Protein AF-0000000084647082 (afdb_homodimer)

pLDDT: mean 81.24, std 19.27, range [21.66, 98.0]

Secondary structure (DSSP, 8-state):
---HHHHHHHHHHHHHS-HHHHHHHHT--HHHHHHHHHHHHHHHTS-SEEEETTEEEE-HHHHHHHHHHHHHHHHHHHHHHHHHHHSSS--EEEEEEE-HHHIIIIIHHHHHHHHHH-TTEEEEEEE-SS----TT--SEEEEES---S-SSEEEEEEEE-EEEEE-HHHHHHH---SSGGGGGGSPBEEETTTTTT-EEEE-TTS-EEEE-PPSPSEEESSHHHHHHHHHTTS-EEEEEHHHHHHHHHHSTTS-EEE-TT-EEPPEEEEEEE-SSPPPHHHHHHHHHHHHHS-GGGTS--------------------------/---HHHHHHHHHHHHHS-HHHHHHHHT--HHHHHHHHHHHHHHHTS-SEEEETTEEEE-HHHHHHHHHHHHHHHHHHHHHHHHHHHSSS--EEEEEEE-HHHIIIIIHHHHHHHHHH-TTEEEEEEE-SS----TT--SEEEEES---S-SSEEEEEEEE-EEEEE-HHHHHHH---SSGGGGGGSPBEEETTTTTT-EEEE-TTS-EEEE-PPSPSEEESSHHHHHHHHHTTS-EEEEEHHHHHHHHHHSTTS-EEE-TT-EEPPEEEEEEE-SSPPPHHHHHHHHHHHHHS-GGGTS--------------------------

Solvent-accessible surface area (backbone atoms only — not comparable to full-atom values): 36092 Å² total; per-residue (Å²): 123,85,51,70,63,34,48,49,49,46,48,37,26,67,72,62,38,26,61,65,59,26,12,58,73,69,72,40,53,49,68,54,43,51,47,35,43,51,50,49,23,60,74,68,71,45,67,34,62,41,76,58,89,96,37,57,38,70,33,75,58,20,52,54,45,45,57,51,42,52,50,50,52,49,48,52,48,45,50,49,35,56,52,45,56,69,43,85,68,57,58,46,78,42,46,34,36,26,29,65,74,45,35,73,79,47,46,47,58,52,52,52,54,49,38,72,76,30,77,58,36,23,37,40,42,38,70,43,95,63,78,87,52,58,54,80,44,86,36,40,32,44,36,71,42,88,74,74,88,62,53,46,40,76,43,78,76,31,38,41,49,43,40,37,34,23,10,55,67,40,32,72,74,72,51,77,55,85,47,76,74,50,53,57,80,45,48,30,42,37,52,66,75,67,51,74,88,31,44,59,34,34,34,84,88,68,50,72,43,78,40,64,72,48,85,42,45,40,28,24,70,44,59,66,53,43,52,49,39,22,42,69,40,66,25,34,32,77,42,48,43,69,58,53,49,52,47,31,70,76,42,70,79,26,63,41,78,43,49,80,70,47,40,45,77,56,34,39,32,31,41,34,30,45,68,77,88,65,47,53,55,54,51,51,49,50,52,49,52,66,69,63,54,61,70,78,29,63,56,68,76,70,73,75,74,70,73,76,69,76,74,76,75,73,75,78,74,73,77,81,73,74,77,75,126,126,87,50,70,64,36,48,50,50,46,49,38,26,67,72,61,39,27,62,65,57,26,11,60,73,68,72,39,54,48,67,54,44,51,47,34,41,50,51,48,24,60,75,67,69,45,68,33,65,40,77,57,89,96,37,58,36,71,34,74,57,20,52,54,45,47,56,51,42,50,50,51,53,49,47,52,47,46,51,49,31,55,51,45,56,68,42,85,69,57,58,46,79,41,47,34,37,27,29,64,75,47,36,74,78,46,47,45,58,52,52,52,54,50,37,71,76,30,78,56,35,23,37,40,41,39,69,43,96,64,79,88,52,57,54,80,43,86,36,41,31,44,38,71,42,89,74,75,89,62,56,47,42,75,44,77,76,33,38,42,50,42,42,36,34,24,11,57,68,40,32,73,75,72,51,77,58,86,46,77,73,51,53,58,80,45,48,30,41,38,50,66,76,68,52,73,87,31,44,60,34,34,34,86,89,68,50,72,46,77,41,63,74,49,83,42,44,38,28,24,70,45,61,67,53,42,52,49,40,23,40,70,42,66,25,34,31,76,40,47,42,69,59,52,50,51,48,30,71,76,43,71,79,26,62,40,79,45,48,79,70,48,39,44,76,58,33,39,31,30,42,34,30,46,67,76,88,67,45,53,55,55,52,50,48,51,52,48,53,65,69,63,53,61,70,78,28,63,56,68,74,70,72,75,73,70,74,76,68,76,72,75,73,70,73,77,72,72,77,79,74,80,75,78,124

Structure (mmCIF, N/CA/C/O backbone):
data_AF-0000000084647082-model_v1
#
loop_
_entity.id
_entity.type
_entity.pdbx_description
1 polymer 'HTH lysR-type domain-containing protein'
#
loop_
_atom_site.group_PDB
_atom_site.id
_atom_site.type_symbol
_atom_site.label_atom_id
_atom_site.label_alt_id
_atom_site.label_comp_id
_atom_site.label_asym_id
_atom_site.label_entity_id
_atom_site.label_seq_id
_atom_site.pdbx_PDB_ins_code
_atom_site.Cartn_x
_atom_site.Cartn_y
_atom_site.Cartn_z
_atom_site.occupancy
_atom_site.B_iso_or_equiv
_atom_site.auth_seq_id
_atom_site.auth_comp_id
_atom_site.auth_asym_id
_atom_site.auth_atom_id
_atom_site.pdbx_PDB_model_num
ATOM 1 N N . MET A 1 1 ? 19.016 -38.281 11.812 1 39.5 1 MET A N 1
ATOM 2 C CA . MET A 1 1 ? 19.125 -36.906 11.344 1 39.5 1 MET A CA 1
ATOM 3 C C . MET A 1 1 ? 17.75 -36.344 11.047 1 39.5 1 MET A C 1
ATOM 5 O O . MET A 1 1 ? 16.891 -37 10.461 1 39.5 1 MET A O 1
ATOM 9 N N . PRO A 1 2 ? 17.406 -35.344 11.703 1 50.47 2 PRO A N 1
ATOM 10 C CA . PRO A 1 2 ? 16.078 -34.812 11.398 1 50.47 2 PRO A CA 1
ATOM 11 C C . PRO A 1 2 ? 15.867 -34.531 9.914 1 50.47 2 PRO A C 1
ATOM 13 O O . PRO A 1 2 ? 16.812 -34.125 9.227 1 50.47 2 PRO A O 1
ATOM 16 N N . ASP A 1 3 ? 14.82 -35.125 9.375 1 62.62 3 ASP A N 1
ATOM 17 C CA . ASP A 1 3 ? 14.406 -34.906 7.996 1 62.62 3 ASP A CA 1
ATOM 18 C C . ASP A 1 3 ? 14.047 -33.438 7.785 1 62.62 3 ASP A C 1
ATOM 20 O O . ASP A 1 3 ? 13.594 -32.75 8.711 1 62.62 3 ASP A O 1
ATOM 24 N N . LEU A 1 4 ? 14.5 -32.844 6.758 1 66.06 4 LEU A N 1
ATOM 25 C CA . LEU A 1 4 ? 14.289 -31.438 6.434 1 66.06 4 LEU A CA 1
ATOM 26 C C . LEU A 1 4 ? 12.812 -31.078 6.539 1 66.06 4 LEU A C 1
ATOM 28 O O . LEU A 1 4 ? 12.469 -29.969 6.938 1 66.06 4 LEU A O 1
ATOM 32 N N . ASP A 1 5 ? 12.055 -32.062 6.363 1 71.75 5 ASP A N 1
ATOM 33 C CA . ASP A 1 5 ? 10.609 -31.844 6.457 1 71.75 5 ASP A CA 1
ATOM 34 C C . ASP A 1 5 ? 10.18 -31.609 7.902 1 71.75 5 ASP A C 1
ATOM 36 O O . ASP A 1 5 ? 9.305 -30.781 8.172 1 71.75 5 ASP A O 1
ATOM 40 N N . GLU A 1 6 ? 10.781 -32.344 8.789 1 77.31 6 GLU A N 1
ATOM 41 C CA . GLU A 1 6 ? 10.469 -32.188 10.211 1 77.31 6 GLU A CA 1
ATOM 42 C C . GLU A 1 6 ? 10.922 -30.828 10.727 1 77.31 6 GLU A C 1
ATOM 44 O O . GLU A 1 6 ? 10.211 -30.188 11.508 1 77.31 6 GLU A O 1
ATOM 49 N N . LEU A 1 7 ? 12.047 -30.438 10.234 1 78.31 7 LEU A N 1
ATOM 50 C CA . LEU A 1 7 ? 12.57 -29.141 10.641 1 78.31 7 LEU A CA 1
ATOM 51 C C . LEU A 1 7 ? 11.688 -28 10.117 1 78.31 7 LEU A C 1
ATOM 53 O O . LEU A 1 7 ? 11.414 -27.047 10.844 1 78.31 7 LEU A O 1
ATOM 57 N N . LEU A 1 8 ? 11.297 -28.172 8.914 1 78.44 8 LEU A N 1
ATOM 58 C CA . LEU A 1 8 ? 10.398 -27.188 8.305 1 78.44 8 LEU A CA 1
ATOM 59 C C . LEU A 1 8 ? 9.078 -27.125 9.07 1 78.44 8 LEU A C 1
ATOM 61 O O . LEU A 1 8 ? 8.562 -26.031 9.32 1 78.44 8 LEU A O 1
ATOM 65 N N . ALA A 1 9 ? 8.531 -28.234 9.336 1 81.12 9 ALA A N 1
ATOM 66 C CA . ALA A 1 9 ? 7.289 -28.312 10.102 1 81.12 9 ALA A CA 1
ATOM 67 C C . ALA A 1 9 ? 7.422 -27.594 11.438 1 81.12 9 ALA A C 1
ATOM 69 O O . ALA A 1 9 ? 6.566 -26.781 11.805 1 81.12 9 ALA A O 1
ATOM 70 N N . PHE A 1 10 ? 8.516 -27.875 12.172 1 85.12 10 PHE A N 1
ATOM 71 C CA . PHE A 1 10 ? 8.789 -27.281 13.477 1 85.12 10 PHE A CA 1
ATOM 72 C C . PHE A 1 10 ? 8.922 -25.781 13.359 1 85.12 10 PHE A C 1
ATOM 74 O O . PHE A 1 10 ? 8.312 -25.031 14.133 1 85.12 10 PHE A O 1
ATOM 81 N N . ASN A 1 11 ? 9.617 -25.344 12.406 1 81.12 11 ASN A N 1
ATOM 82 C CA . ASN A 1 11 ? 9.844 -23.906 12.25 1 81.12 11 ASN A CA 1
ATOM 83 C C . ASN A 1 11 ? 8.547 -23.172 11.953 1 81.12 11 ASN A C 1
ATOM 85 O O . ASN A 1 11 ? 8.312 -22.078 12.484 1 81.12 11 ASN A O 1
ATOM 89 N N . ARG A 1 12 ? 7.746 -23.797 11.148 1 81 12 ARG A N 1
ATOM 90 C CA . ARG A 1 12 ? 6.477 -23.156 10.797 1 81 12 ARG A CA 1
ATOM 91 C C . ARG A 1 12 ? 5.566 -23.047 12.016 1 81 12 ARG A C 1
ATOM 93 O O . ARG A 1 12 ? 4.898 -22.016 12.203 1 81 12 ARG A O 1
ATOM 100 N N . VAL A 1 13 ? 5.57 -24.016 12.789 1 84.81 13 VAL A N 1
ATOM 101 C CA . VAL A 1 13 ? 4.762 -24 14 1 84.81 13 VAL A CA 1
ATOM 102 C C . VAL A 1 13 ? 5.309 -22.953 14.969 1 84.81 13 VAL A C 1
ATOM 104 O O . VAL A 1 13 ? 4.539 -22.234 15.617 1 84.81 13 VAL A O 1
ATOM 107 N N . MET A 1 14 ? 6.574 -22.828 15.008 1 82.62 14 MET A N 1
ATOM 108 C CA . MET A 1 14 ? 7.207 -21.828 15.859 1 82.62 14 MET A CA 1
ATOM 109 C C . MET A 1 14 ? 6.816 -20.406 15.43 1 82.62 14 MET A C 1
ATOM 111 O O . MET A 1 14 ? 6.59 -19.547 16.266 1 82.62 14 MET A O 1
ATOM 115 N N . GLU A 1 15 ? 6.793 -20.312 14.188 1 77.06 15 GLU A N 1
ATOM 116 C CA . GLU A 1 15 ? 6.504 -19 13.609 1 77.06 15 GLU A CA 1
ATOM 117 C C . GLU A 1 15 ? 5.027 -18.656 13.742 1 77.06 15 GLU A C 1
ATOM 119 O O . GLU A 1 15 ? 4.676 -17.516 14.07 1 77.06 15 GLU A O 1
ATOM 124 N N . SER A 1 16 ? 4.191 -19.672 13.508 1 76.5 16 SER A N 1
ATOM 125 C CA . SER A 1 16 ? 2.754 -19.422 13.477 1 76.5 16 SER A CA 1
ATOM 126 C C . SER A 1 16 ? 2.131 -19.562 14.859 1 76.5 16 SER A C 1
ATOM 128 O O . SER A 1 16 ? 1.069 -19.016 15.133 1 76.5 16 SER A O 1
ATOM 130 N N . GLY A 1 17 ? 2.75 -20.312 15.648 1 77.31 17 GLY A N 1
ATOM 131 C CA . GLY A 1 17 ? 2.232 -20.625 16.969 1 77.31 17 GLY A CA 1
ATOM 132 C C . GLY A 1 17 ? 1.006 -21.516 16.938 1 77.31 17 GLY A C 1
ATOM 133 O O . GLY A 1 17 ? 0.29 -21.641 17.922 1 77.31 17 GLY A O 1
ATOM 134 N N . SER A 1 18 ? 0.711 -22.016 15.805 1 81.31 18 SER A N 1
ATOM 135 C CA . SER A 1 18 ? -0.493 -22.828 15.633 1 81.31 18 SER A CA 1
ATOM 136 C C . SER A 1 18 ? -0.23 -24.016 14.727 1 81.31 18 SER A C 1
ATOM 138 O O . SER A 1 18 ? 0.363 -23.875 13.656 1 81.31 18 SER A O 1
ATOM 140 N N . LEU A 1 19 ? -0.684 -25.188 15.219 1 83.62 19 LEU A N 1
ATOM 141 C CA . LEU A 1 19 ? -0.556 -26.406 14.414 1 83.62 19 LEU A CA 1
ATOM 142 C C . LEU A 1 19 ? -1.466 -26.344 13.195 1 83.62 19 LEU A C 1
ATOM 144 O O . LEU A 1 19 ? -1.069 -26.734 12.094 1 83.62 19 LEU A O 1
ATOM 148 N N . THR A 1 20 ? -2.568 -25.766 13.516 1 80.44 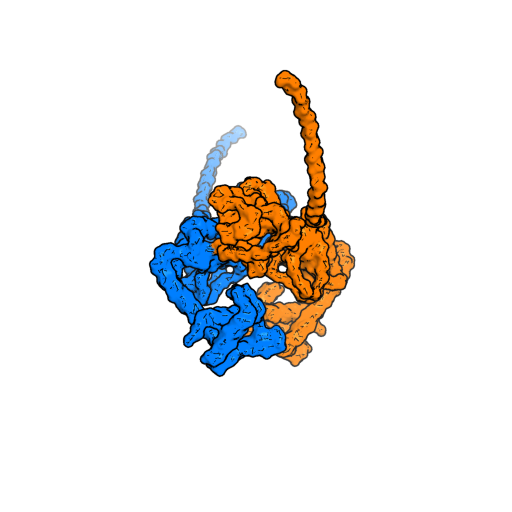20 THR A N 1
ATOM 149 C CA . THR A 1 20 ? -3.561 -25.719 12.453 1 80.44 20 THR A CA 1
ATOM 150 C C . THR A 1 20 ? -3.107 -24.781 11.344 1 80.44 20 THR A C 1
ATOM 152 O O . THR A 1 20 ? -3.166 -25.125 10.156 1 80.44 20 THR A O 1
ATOM 155 N N . ARG A 1 21 ? -2.615 -23.734 11.727 1 79.31 21 ARG A N 1
ATOM 156 C CA . ARG A 1 21 ? -2.156 -22.75 10.766 1 79.31 21 ARG A CA 1
ATOM 157 C C . ARG A 1 21 ? -0.917 -23.234 10.023 1 79.31 21 ARG A C 1
ATOM 159 O O . ARG A 1 21 ? -0.806 -23.062 8.805 1 79.31 21 ARG A O 1
ATOM 166 N N . SER A 1 22 ? -0.072 -23.797 10.766 1 80.75 22 SER A N 1
ATOM 167 C CA . SER A 1 22 ? 1.167 -24.297 10.188 1 80.75 22 SER A CA 1
ATOM 168 C C . SER A 1 22 ? 0.891 -25.422 9.195 1 80.75 22 SER A C 1
ATOM 170 O O . SER A 1 22 ? 1.522 -25.5 8.133 1 80.75 22 SER A O 1
ATOM 172 N N . ALA A 1 23 ? -0.004 -26.234 9.531 1 81.81 23 ALA A N 1
ATOM 173 C CA . ALA A 1 23 ? -0.369 -27.344 8.648 1 81.81 23 ALA A CA 1
ATOM 174 C C . ALA A 1 23 ? -0.94 -26.828 7.328 1 81.81 23 ALA A C 1
ATOM 176 O O . ALA A 1 23 ? -0.574 -27.312 6.254 1 81.81 23 ALA A O 1
ATOM 177 N N . ALA A 1 24 ? -1.678 -25.875 7.531 1 75.06 24 ALA A N 1
ATOM 178 C CA . ALA A 1 24 ? -2.287 -25.25 6.359 1 75.06 24 ALA A CA 1
ATOM 179 C C . ALA A 1 24 ? -1.228 -24.609 5.469 1 75.06 24 ALA A C 1
ATOM 181 O O . ALA A 1 24 ? -1.254 -24.766 4.246 1 75.06 24 ALA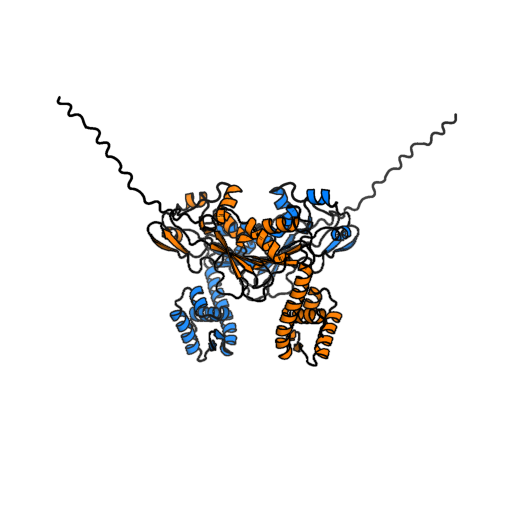 A O 1
ATOM 182 N N . GLU A 1 25 ? -0.28 -24.078 6.078 1 73.12 25 GLU A N 1
ATOM 183 C CA . GLU A 1 25 ? 0.785 -23.375 5.379 1 73.12 25 GLU A CA 1
ATOM 184 C C . GLU A 1 25 ? 1.708 -24.344 4.645 1 73.12 25 GLU A C 1
ATOM 186 O O . GLU A 1 25 ? 2.242 -24.016 3.582 1 73.12 25 GLU A O 1
ATOM 191 N N . LEU A 1 26 ? 1.835 -25.484 5.16 1 69.88 26 LEU A N 1
ATOM 192 C CA . LEU A 1 26 ? 2.762 -26.469 4.625 1 69.88 26 LEU A CA 1
ATOM 193 C C . LEU A 1 26 ? 2.037 -27.453 3.715 1 69.88 26 LEU A C 1
ATOM 195 O O . LEU A 1 26 ? 2.668 -28.328 3.109 1 69.88 26 LEU A O 1
ATOM 199 N N . GLY A 1 27 ? 0.716 -27.266 3.684 1 70.62 27 GLY A N 1
ATOM 200 C CA . GLY A 1 27 ? -0.065 -28.203 2.875 1 70.62 27 GLY A CA 1
ATOM 201 C C . GLY A 1 27 ? -0.097 -29.609 3.439 1 70.62 27 GLY A C 1
ATOM 202 O O . GLY A 1 27 ? -0.069 -30.578 2.688 1 70.62 27 GLY A O 1
ATOM 203 N N . LEU A 1 28 ? -0.094 -29.656 4.664 1 75.94 28 LEU A N 1
ATOM 204 C CA . LEU A 1 28 ? -0.084 -30.953 5.344 1 75.94 28 LEU A CA 1
ATOM 205 C C . LEU A 1 28 ? -1.321 -31.125 6.219 1 75.94 28 LEU A C 1
ATOM 207 O O . LEU A 1 28 ? -1.929 -30.125 6.637 1 75.94 28 LEU A O 1
ATOM 211 N N . ALA A 1 29 ? -1.801 -32.312 6.324 1 78.06 29 ALA A N 1
ATOM 212 C CA . ALA A 1 29 ? -2.781 -32.594 7.371 1 78.06 29 ALA A CA 1
ATOM 213 C C . ALA A 1 29 ? -2.215 -32.281 8.75 1 78.06 29 ALA A C 1
ATOM 215 O O . ALA A 1 29 ? -1.029 -32.5 9.008 1 78.06 29 ALA A O 1
ATOM 216 N N . LYS A 1 30 ? -3.129 -31.719 9.547 1 85.88 30 LYS A N 1
ATOM 217 C CA . LYS A 1 30 ? -2.719 -31.406 10.914 1 85.88 30 LYS A CA 1
ATOM 218 C C . LYS A 1 30 ? -2.131 -32.625 11.609 1 85.88 30 LYS A C 1
ATOM 220 O O . LYS A 1 30 ? -1.156 -32.5 12.359 1 85.88 30 LYS A O 1
ATOM 225 N N . SER A 1 31 ? -2.734 -33.719 11.344 1 86.88 31 SER A N 1
ATOM 226 C CA . SER A 1 31 ? -2.262 -34.969 11.945 1 86.88 31 SER A CA 1
ATOM 227 C C . SER A 1 31 ? -0.842 -35.312 11.5 1 86.88 31 SER A C 1
ATOM 229 O O . SER A 1 31 ? -0.021 -35.75 12.305 1 86.88 31 SER A O 1
ATOM 231 N N . THR A 1 32 ? -0.582 -35.062 10.258 1 80.88 32 THR A N 1
ATOM 232 C CA . THR A 1 32 ? 0.746 -35.312 9.711 1 80.88 32 THR A CA 1
ATOM 233 C C . THR A 1 32 ? 1.77 -34.344 10.305 1 80.88 32 THR A C 1
ATOM 235 O O . THR A 1 32 ? 2.873 -34.75 10.672 1 80.88 32 THR A O 1
ATOM 238 N N . LEU A 1 33 ? 1.354 -33.156 10.359 1 86.06 33 LEU A N 1
ATOM 239 C CA . LEU A 1 33 ? 2.25 -32.156 10.938 1 86.06 33 LEU A CA 1
ATOM 240 C C . LEU A 1 33 ? 2.545 -32.469 12.398 1 86.06 33 LEU A C 1
ATOM 242 O O . LEU A 1 33 ? 3.695 -32.375 12.836 1 86.06 33 LEU A O 1
ATOM 246 N N . SER A 1 34 ? 1.476 -32.75 13.117 1 86.56 34 SER A N 1
ATOM 247 C CA . SER A 1 34 ? 1.631 -33.094 14.523 1 86.56 34 SER A CA 1
ATOM 248 C C . SER A 1 34 ? 2.547 -34.312 14.688 1 86.56 34 SER A C 1
ATOM 250 O O . SER A 1 34 ? 3.414 -34.312 15.562 1 86.56 34 SER A O 1
ATOM 252 N N . ARG A 1 35 ? 2.391 -35.25 13.844 1 84 35 ARG A N 1
ATOM 253 C CA . ARG A 1 35 ? 3.223 -36.438 13.883 1 84 35 ARG A CA 1
ATOM 254 C C . ARG A 1 35 ? 4.684 -36.094 13.602 1 84 35 ARG A C 1
ATOM 256 O O . ARG A 1 35 ? 5.582 -36.625 14.266 1 84 35 ARG A O 1
ATOM 263 N N . ARG A 1 36 ? 4.867 -35.25 12.656 1 82.88 36 ARG A N 1
ATOM 264 C CA . ARG A 1 36 ? 6.227 -34.844 12.32 1 82.88 36 ARG A CA 1
ATOM 265 C C . ARG A 1 36 ? 6.902 -34.156 13.5 1 82.88 36 ARG A C 1
ATOM 267 O O . ARG A 1 36 ? 8.078 -34.406 13.773 1 82.88 36 ARG A O 1
ATOM 274 N N . ILE A 1 37 ? 6.133 -33.375 14.164 1 86.06 37 ILE A N 1
ATOM 275 C CA . ILE A 1 37 ? 6.672 -32.656 15.312 1 86.06 37 ILE A CA 1
ATOM 276 C C . ILE A 1 37 ? 6.973 -33.656 16.438 1 86.06 37 ILE A C 1
ATOM 278 O O . ILE A 1 37 ? 8.031 -33.562 17.062 1 86.06 37 ILE A O 1
ATOM 282 N N . THR A 1 38 ? 6.02 -34.5 16.625 1 85.25 38 THR A N 1
ATOM 283 C CA . THR A 1 38 ? 6.188 -35.5 17.656 1 85.25 38 THR A CA 1
ATOM 284 C C . THR A 1 38 ? 7.398 -36.406 17.359 1 85.25 38 THR A C 1
ATOM 286 O O . THR A 1 38 ? 8.172 -36.719 18.266 1 85.25 38 THR A O 1
ATOM 289 N N . GLN A 1 39 ? 7.523 -36.75 16.141 1 80.62 39 GLN A N 1
ATOM 290 C CA . GLN A 1 39 ? 8.664 -37.562 15.719 1 80.62 39 GLN A CA 1
ATOM 291 C C . GLN A 1 39 ? 9.977 -36.812 15.938 1 80.62 39 GLN A C 1
ATOM 293 O O . GLN A 1 39 ? 10.961 -37.375 16.391 1 80.62 39 GLN A O 1
ATOM 298 N N . LEU A 1 40 ? 9.961 -35.562 15.609 1 81.94 40 LEU A N 1
ATOM 299 C CA . LEU A 1 40 ? 11.141 -34.75 15.812 1 81.94 40 LEU A CA 1
ATOM 300 C C . LEU A 1 40 ? 11.508 -34.688 17.297 1 81.94 40 LEU A C 1
ATOM 302 O O . LEU A 1 40 ? 12.672 -34.844 17.656 1 81.94 40 LEU A O 1
ATOM 306 N N . GLU A 1 41 ? 10.523 -34.469 18.125 1 84.12 41 GLU A N 1
ATOM 307 C CA . GLU A 1 41 ? 10.742 -34.375 19.562 1 84.12 41 GLU A CA 1
ATOM 308 C C . GLU A 1 41 ? 11.242 -35.719 20.125 1 84.12 41 GLU A C 1
ATOM 310 O O . GLU A 1 41 ? 12.133 -35.75 20.969 1 84.12 41 GLU A O 1
ATOM 315 N N . ALA A 1 42 ? 10.672 -36.781 19.641 1 80.75 42 ALA A N 1
ATOM 316 C CA . ALA A 1 42 ? 11.086 -38.125 20.062 1 80.75 42 ALA A CA 1
ATOM 317 C C . ALA A 1 42 ? 12.539 -38.406 19.672 1 80.75 42 ALA A C 1
ATOM 319 O O . ALA A 1 42 ? 13.297 -38.969 20.469 1 80.75 42 ALA A O 1
ATOM 320 N N . ARG A 1 43 ? 12.891 -38 18.516 1 75.06 43 ARG A N 1
ATOM 321 C CA . ARG A 1 43 ? 14.258 -38.188 18.047 1 75.06 43 ARG A CA 1
ATOM 322 C C . ARG A 1 43 ? 15.242 -37.375 18.859 1 75.06 43 ARG A C 1
ATOM 324 O O . ARG A 1 43 ? 16.359 -37.812 19.141 1 75.06 43 ARG A O 1
ATOM 331 N N . LEU A 1 44 ? 14.766 -36.188 19.219 1 77.5 44 LEU A N 1
ATOM 332 C CA . LEU A 1 44 ? 15.633 -35.281 19.953 1 77.5 44 LEU A CA 1
ATOM 333 C C . LEU A 1 44 ? 15.625 -35.594 21.438 1 77.5 44 LEU A C 1
ATOM 335 O O . LEU A 1 44 ? 16.5 -35.156 22.188 1 77.5 44 LEU A O 1
ATOM 339 N N . GLY A 1 45 ? 14.664 -36.375 21.859 1 79.31 45 GLY A N 1
ATOM 340 C CA . GLY A 1 45 ? 14.57 -36.844 23.234 1 79.31 45 GLY A CA 1
ATOM 341 C C . GLY A 1 45 ? 14.047 -35.812 24.188 1 79.31 45 GLY A C 1
ATOM 342 O O . GLY A 1 45 ? 14.195 -35.938 25.406 1 79.31 45 GLY A O 1
ATOM 343 N N . GLN A 1 46 ? 13.609 -34.688 23.641 1 80.31 46 GLN A N 1
ATOM 344 C CA . GLN A 1 46 ? 13.039 -33.656 24.5 1 80.31 46 GLN A CA 1
ATOM 345 C C . GLN A 1 46 ? 11.891 -32.938 23.797 1 80.31 46 GLN A C 1
ATOM 347 O O . GLN A 1 46 ? 11.93 -32.75 22.578 1 80.31 46 GLN A O 1
ATOM 352 N N . PRO A 1 47 ? 10.93 -32.531 24.578 1 84.38 47 PRO A N 1
ATOM 353 C CA . PRO A 1 47 ? 9.844 -31.734 23.984 1 84.38 47 PRO A CA 1
ATOM 354 C C . PRO A 1 47 ? 10.281 -30.344 23.562 1 84.38 47 PRO A C 1
ATOM 356 O O . PRO A 1 47 ? 11.039 -29.688 24.281 1 84.38 47 PRO A O 1
ATOM 359 N N . LEU A 1 48 ? 9.922 -30 22.344 1 87.25 48 LEU A N 1
ATOM 360 C CA . LEU A 1 48 ? 10.242 -28.672 21.828 1 87.25 48 LEU A CA 1
ATOM 361 C C . LEU A 1 48 ? 9.07 -27.719 22.031 1 87.25 48 LEU A C 1
ATOM 363 O O . LEU A 1 48 ? 9.266 -26.5 22.109 1 87.25 48 LEU A O 1
ATOM 367 N N . LEU A 1 49 ? 7.887 -28.234 22.062 1 86.19 49 LEU A N 1
ATOM 368 C CA . LEU A 1 49 ? 6.656 -27.469 22.203 1 86.19 49 LEU A CA 1
ATOM 369 C C . LEU A 1 49 ? 5.836 -27.969 23.375 1 86.19 49 LEU A C 1
ATOM 371 O O . LEU A 1 49 ? 5.875 -29.156 23.703 1 86.19 49 LEU A O 1
ATOM 375 N N . LYS A 1 50 ? 5.273 -27.031 24.109 1 82.56 50 LYS A N 1
ATOM 376 C CA . LYS A 1 50 ? 4.391 -27.406 25.203 1 82.56 50 LYS A CA 1
ATOM 377 C C . LYS A 1 50 ? 3.016 -26.766 25.047 1 82.56 50 LYS A C 1
ATOM 379 O O . LYS A 1 50 ? 2.898 -25.656 24.531 1 82.56 50 LYS A O 1
ATOM 384 N N . ARG A 1 51 ? 2.062 -27.5 25.234 1 72.75 51 ARG A N 1
ATOM 385 C CA . ARG A 1 51 ? 0.69 -27 25.188 1 72.75 51 ARG A CA 1
ATOM 386 C C . ARG A 1 51 ? 0.304 -26.312 26.484 1 72.75 51 ARG A C 1
ATOM 388 O O . ARG A 1 51 ? 0.473 -26.891 27.562 1 72.75 51 ARG A O 1
ATOM 395 N N . GLN A 1 52 ? 0.265 -25.125 26.484 1 65.94 52 GLN A N 1
ATOM 396 C CA . GLN A 1 52 ? -0.28 -24.422 27.641 1 65.94 52 GLN A CA 1
ATOM 397 C C . GLN A 1 52 ? -1.63 -23.781 27.312 1 65.94 52 GLN A C 1
ATOM 399 O O . GLN A 1 52 ? -1.702 -22.828 26.531 1 65.94 52 GLN A O 1
ATOM 404 N N . ALA A 1 53 ? -2.627 -24.172 27.859 1 63.34 53 ALA A N 1
ATOM 405 C CA . ALA A 1 53 ? -4.016 -23.797 27.609 1 63.34 53 ALA A CA 1
ATOM 406 C C . ALA A 1 53 ? -4.375 -24.016 26.141 1 63.34 53 ALA A C 1
ATOM 408 O O . ALA A 1 53 ? -4.238 -25.125 25.609 1 63.34 53 ALA A O 1
ATOM 409 N N . ASN A 1 54 ? -4.66 -23.016 25.219 1 60.97 54 ASN A N 1
ATOM 410 C CA . ASN A 1 54 ? -5.102 -23.156 23.844 1 60.97 54 ASN A CA 1
ATOM 411 C C . ASN A 1 54 ? -4.023 -22.703 22.859 1 60.97 54 ASN A C 1
ATOM 413 O O . ASN A 1 54 ? -4.305 -22.453 21.688 1 60.97 54 ASN A O 1
ATOM 417 N N . GLN A 1 55 ? -2.793 -22.703 23.469 1 68.44 55 GLN A N 1
ATOM 418 C CA . GLN A 1 55 ? -1.741 -22.266 22.562 1 68.44 55 GLN A CA 1
ATOM 419 C C . GLN A 1 55 ? -0.542 -23.203 22.609 1 68.44 55 GLN A C 1
ATOM 421 O O . GLN A 1 55 ? -0.267 -23.812 23.656 1 68.44 55 GLN A O 1
ATOM 426 N N . LEU A 1 56 ? 0.018 -23.453 21.5 1 75.5 56 LEU A N 1
ATOM 427 C CA . LEU A 1 56 ? 1.281 -24.172 21.391 1 75.5 56 LEU A CA 1
ATOM 428 C C . LEU A 1 56 ? 2.465 -23.234 21.594 1 75.5 56 LEU A C 1
ATOM 430 O O . LEU A 1 56 ? 2.652 -22.297 20.828 1 75.5 56 LEU A O 1
ATOM 434 N N . LEU A 1 57 ? 3.176 -23.406 22.781 1 81.38 57 LEU A N 1
ATOM 435 C CA . LEU A 1 57 ? 4.305 -22.547 23.109 1 81.38 57 LEU A CA 1
ATOM 436 C C . LEU A 1 57 ? 5.617 -23.312 23.031 1 81.38 57 LEU A C 1
ATOM 438 O O . LEU A 1 57 ? 5.668 -24.5 23.375 1 81.38 57 LEU A O 1
ATOM 442 N N . PRO A 1 58 ? 6.664 -22.594 22.594 1 81.88 58 PRO A N 1
ATOM 443 C CA . PRO A 1 58 ? 7.969 -23.266 22.578 1 81.88 58 PRO A CA 1
ATOM 444 C C . PRO A 1 58 ? 8.562 -23.453 23.969 1 81.88 58 PRO A C 1
ATOM 446 O O . PRO A 1 58 ? 8.383 -22.594 24.844 1 81.88 58 PRO A O 1
ATOM 449 N N . THR A 1 59 ? 9.195 -24.641 24.312 1 82 59 THR A N 1
ATOM 450 C CA . THR A 1 59 ? 10.023 -24.859 25.5 1 82 59 THR A CA 1
ATOM 451 C C . THR A 1 59 ? 11.367 -24.156 25.344 1 82 59 THR A C 1
ATOM 453 O O . THR A 1 59 ? 11.648 -23.547 24.312 1 82 59 THR A O 1
ATOM 456 N N . GLU A 1 60 ? 12.18 -24.188 26.391 1 78 60 GLU A N 1
ATOM 457 C CA . GLU A 1 60 ? 13.539 -23.688 26.281 1 78 60 GLU A CA 1
ATOM 458 C C . GLU A 1 60 ? 14.32 -24.422 25.203 1 78 60 GLU A C 1
ATOM 460 O O . GLU A 1 60 ? 15.039 -23.797 24.422 1 78 60 GLU A O 1
ATOM 465 N N . ALA A 1 61 ? 14.148 -25.656 25.219 1 79.38 61 ALA A N 1
ATOM 466 C CA . ALA A 1 61 ? 14.758 -26.469 24.172 1 79.38 61 ALA A CA 1
ATOM 467 C C . ALA A 1 61 ? 14.211 -26.094 22.797 1 79.38 61 ALA A C 1
ATOM 469 O O . ALA A 1 61 ? 14.953 -26.078 21.812 1 79.38 61 ALA A O 1
ATOM 470 N N . GLY A 1 62 ? 12.93 -25.781 22.797 1 82.19 62 GLY A N 1
ATOM 471 C CA . GLY A 1 62 ? 12.305 -25.359 21.547 1 82.19 62 GLY A CA 1
ATOM 472 C C . GLY A 1 62 ? 12.914 -24.094 20.969 1 82.19 62 GLY A C 1
ATOM 473 O O . GLY A 1 62 ? 13.188 -24.031 19.766 1 82.19 62 GLY A O 1
ATOM 474 N N . HIS A 1 63 ? 13.172 -23.266 21.766 1 80.75 63 HIS A N 1
ATOM 475 C CA . HIS A 1 63 ? 13.758 -22.016 21.328 1 80.75 63 HIS A CA 1
ATOM 476 C C . HIS A 1 63 ? 15.18 -22.219 20.812 1 80.75 63 HIS A C 1
ATOM 478 O O . HIS A 1 63 ? 15.539 -21.688 19.75 1 80.75 63 HIS A O 1
ATOM 484 N N . ARG A 1 64 ? 15.906 -22.938 21.531 1 75.56 64 ARG A N 1
ATOM 485 C CA . ARG A 1 64 ? 17.281 -23.203 21.125 1 75.56 64 ARG A CA 1
ATOM 486 C C . ARG A 1 64 ? 17.312 -23.984 19.812 1 75.56 64 ARG A C 1
ATOM 488 O O . ARG A 1 64 ? 18.125 -23.703 18.938 1 75.56 64 ARG A O 1
ATOM 495 N N . TYR A 1 65 ? 16.453 -24.938 19.75 1 80.5 65 TYR A N 1
ATOM 496 C CA . TYR A 1 65 ? 16.453 -25.766 18.547 1 80.5 65 TYR A CA 1
ATOM 497 C C . TYR A 1 65 ? 15.938 -24.984 17.344 1 80.5 65 TYR A C 1
ATOM 499 O O . TYR A 1 65 ? 16.359 -25.234 16.219 1 80.5 65 TYR A O 1
ATOM 507 N N . TYR A 1 66 ? 15.055 -24.078 17.625 1 79.31 66 TYR A N 1
ATOM 508 C CA . TYR A 1 66 ? 14.57 -23.234 16.562 1 79.31 66 TYR A CA 1
ATOM 509 C C . TYR A 1 66 ? 15.711 -22.453 15.914 1 79.31 66 TYR A C 1
ATOM 511 O O . TYR A 1 66 ? 15.805 -22.375 14.688 1 79.31 66 TYR A O 1
ATOM 519 N N . GLU A 1 67 ? 16.562 -22.031 16.672 1 74.38 67 GLU A N 1
ATOM 520 C CA . GLU A 1 67 ? 17.734 -21.297 16.156 1 74.38 67 GLU A CA 1
ATOM 521 C C . GLU A 1 67 ? 18.609 -22.203 15.305 1 74.38 67 GLU A C 1
ATOM 523 O O . GLU A 1 67 ? 19.062 -21.797 14.227 1 74.38 67 GLU A O 1
ATOM 528 N N . ILE A 1 68 ? 18.812 -23.344 15.836 1 70.31 68 ILE A N 1
ATOM 529 C CA . ILE A 1 68 ? 19.656 -24.297 15.141 1 70.31 68 ILE A CA 1
ATOM 530 C C . ILE A 1 68 ? 18.969 -24.781 13.867 1 70.31 68 ILE A C 1
ATOM 532 O O . ILE A 1 68 ? 19.594 -24.891 12.812 1 70.31 68 ILE A O 1
ATOM 536 N N . SER A 1 69 ? 17.672 -25.016 14.008 1 76.75 69 SER A N 1
ATOM 537 C CA . SER A 1 69 ? 16.891 -25.516 12.875 1 76.75 69 SER A CA 1
ATOM 538 C C . SER A 1 69 ? 16.859 -24.5 11.742 1 76.75 69 SER A C 1
ATOM 540 O O . SER A 1 69 ? 16.938 -24.859 10.57 1 76.75 69 SER A O 1
ATOM 542 N N . GLN A 1 70 ? 16.781 -23.344 12.125 1 73.31 70 GLN A N 1
ATOM 543 C CA . GLN A 1 70 ? 16.812 -22.281 11.125 1 73.31 70 GLN A CA 1
ATOM 544 C C . GLN A 1 70 ? 18.141 -22.281 10.359 1 73.31 70 GLN A C 1
ATOM 546 O O . GLN A 1 70 ? 18.156 -22.141 9.133 1 73.31 70 GLN A O 1
ATOM 551 N N . LYS A 1 71 ? 19.188 -22.516 11.039 1 65.19 71 LYS A N 1
ATOM 552 C CA . LYS A 1 71 ? 20.5 -22.594 10.414 1 65.19 71 LYS A CA 1
ATOM 553 C C . LYS A 1 71 ? 20.609 -23.797 9.492 1 65.19 71 LYS A C 1
ATOM 555 O O . LYS A 1 71 ? 21.188 -23.703 8.398 1 65.19 71 LYS A O 1
ATOM 560 N N . ILE A 1 72 ? 20.109 -24.922 9.891 1 62.41 72 ILE A N 1
ATOM 561 C CA . ILE A 1 72 ? 20.141 -26.141 9.086 1 62.41 72 ILE A CA 1
ATOM 562 C C . ILE A 1 72 ? 19.312 -25.938 7.816 1 62.41 72 ILE A C 1
ATOM 564 O O . ILE A 1 72 ? 19.766 -26.281 6.719 1 62.41 72 ILE A O 1
ATOM 568 N N . LEU A 1 73 ? 18.203 -25.344 8.031 1 64.06 73 LEU A N 1
ATOM 569 C CA . LEU A 1 73 ? 17.344 -25.125 6.871 1 64.06 73 LEU A CA 1
ATOM 570 C C . LEU A 1 73 ? 17.969 -24.125 5.914 1 64.06 73 LEU A C 1
ATOM 572 O O . LEU A 1 73 ? 17.875 -24.266 4.695 1 64.06 73 LEU A O 1
ATOM 576 N N . GLU A 1 74 ? 18.641 -23.266 6.48 1 62.53 74 GLU A N 1
ATOM 577 C CA . GLU A 1 74 ? 19.375 -22.312 5.676 1 62.53 74 GLU A CA 1
ATOM 578 C C . GLU A 1 74 ? 20.5 -23 4.898 1 62.53 74 GLU A C 1
ATOM 580 O O . GLU A 1 74 ? 20.703 -22.719 3.711 1 62.53 74 GLU A O 1
ATOM 585 N N . LEU A 1 75 ? 21.203 -23.859 5.574 1 56.72 75 LEU A N 1
ATOM 586 C CA . LEU A 1 75 ? 22.281 -24.609 4.949 1 56.72 75 LEU A CA 1
ATOM 587 C C . LEU A 1 75 ? 21.75 -25.578 3.891 1 56.72 75 LEU A C 1
ATOM 589 O O . LEU A 1 75 ? 22.344 -25.719 2.824 1 56.72 75 LEU A O 1
ATOM 593 N N . ALA A 1 76 ? 20.703 -26.25 4.191 1 56.94 76 ALA A N 1
ATOM 594 C CA . ALA A 1 76 ? 20.078 -27.109 3.199 1 56.94 76 ALA A CA 1
ATOM 595 C C . ALA A 1 76 ? 19.625 -26.312 1.978 1 56.94 76 ALA A C 1
ATOM 597 O O . ALA A 1 76 ? 19.781 -26.781 0.842 1 56.94 76 ALA A O 1
ATOM 598 N N . GLY A 1 77 ? 19.141 -25.219 2.244 1 55.78 77 GLY A N 1
ATOM 599 C CA . GLY A 1 77 ? 18.812 -24.312 1.149 1 55.78 77 GLY A CA 1
ATOM 600 C C . GLY A 1 77 ? 20.031 -23.891 0.339 1 55.78 77 GLY A C 1
ATOM 601 O O . GLY A 1 77 ? 19.984 -23.859 -0.892 1 55.78 77 GLY A O 1
ATOM 602 N N . GLU A 1 78 ? 21.031 -23.656 1.08 1 53.56 78 GLU A N 1
ATOM 603 C CA . GLU A 1 78 ? 22.297 -23.328 0.426 1 53.56 78 GLU A CA 1
ATOM 604 C C . GLU A 1 78 ? 22.766 -24.484 -0.45 1 53.56 78 GLU A C 1
ATOM 606 O O . GLU A 1 78 ? 23.266 -24.266 -1.562 1 53.56 78 GLU A O 1
ATOM 611 N N . GLY A 1 79 ? 22.797 -25.641 0.097 1 51.19 79 GLY A N 1
ATOM 612 C CA . GLY A 1 79 ? 23.156 -26.812 -0.694 1 51.19 79 GLY A CA 1
ATOM 613 C C . GLY A 1 79 ? 22.297 -26.969 -1.938 1 51.19 79 GLY A C 1
ATOM 614 O O . GLY A 1 79 ? 22.828 -27.25 -3.021 1 51.19 79 GLY A O 1
ATOM 615 N N . GLN A 1 80 ? 21.109 -26.859 -1.626 1 48.31 80 GLN A N 1
ATOM 616 C CA . GLN A 1 80 ? 20.234 -26.953 -2.791 1 48.31 80 GLN A CA 1
ATOM 617 C C . GLN A 1 80 ? 20.531 -25.828 -3.791 1 48.31 80 GLN A C 1
ATOM 619 O O . GLN A 1 80 ? 20.547 -26.062 -5 1 48.31 80 GLN A O 1
ATOM 624 N N . ARG A 1 81 ? 20.844 -24.766 -3.221 1 47.72 81 ARG A N 1
ATOM 625 C CA . ARG A 1 81 ? 21.234 -23.625 -4.039 1 47.72 81 ARG A CA 1
ATOM 626 C C . ARG A 1 81 ? 22.5 -23.922 -4.828 1 47.72 81 ARG A C 1
ATOM 628 O O . ARG A 1 81 ? 22.609 -23.578 -6.004 1 47.72 81 ARG A O 1
ATOM 635 N N . ALA A 1 82 ? 23.375 -24.516 -4.176 1 47.75 82 ALA A N 1
ATOM 636 C CA . ALA A 1 82 ? 24.609 -24.922 -4.836 1 47.75 82 ALA A CA 1
ATOM 637 C C . ALA A 1 82 ? 24.328 -25.922 -5.957 1 47.75 82 ALA A C 1
ATOM 639 O O . ALA A 1 82 ? 24.938 -25.844 -7.031 1 47.75 82 ALA A O 1
ATOM 640 N N . LEU A 1 83 ? 23.469 -26.734 -5.684 1 46.91 83 LEU A N 1
ATOM 641 C CA . LEU A 1 83 ? 23.141 -27.703 -6.727 1 46.91 83 LEU A CA 1
ATOM 642 C C . LEU A 1 83 ? 22.359 -27.031 -7.852 1 46.91 83 LEU A C 1
ATOM 644 O O . LEU A 1 83 ? 22.547 -27.344 -9.031 1 46.91 83 LEU A O 1
ATOM 648 N N . ASP A 1 84 ? 21.484 -26.203 -7.43 1 47.72 84 ASP A N 1
ATOM 649 C CA . ASP A 1 84 ? 20.719 -25.469 -8.438 1 47.72 84 ASP A CA 1
ATOM 650 C C . ASP A 1 84 ? 21.641 -24.625 -9.32 1 47.72 84 ASP A C 1
ATOM 652 O O . ASP A 1 84 ? 21.375 -24.438 -10.508 1 47.72 84 ASP A O 1
ATOM 656 N N . SER A 1 85 ? 22.594 -24.125 -8.656 1 45.88 85 SER A N 1
ATOM 657 C CA . SER A 1 85 ? 23.594 -23.406 -9.43 1 45.88 85 SER A CA 1
ATOM 658 C C . SER A 1 85 ? 24.188 -24.297 -10.523 1 45.88 85 SER A C 1
ATOM 660 O O . SER A 1 85 ? 24.688 -23.781 -11.531 1 45.88 85 SER A O 1
ATOM 662 N N . LEU A 1 86 ? 24.297 -25.484 -10.266 1 45.16 86 LEU A N 1
ATOM 663 C CA . LEU A 1 86 ? 24.828 -26.375 -11.281 1 45.16 86 LEU A CA 1
ATOM 664 C C . LEU A 1 86 ? 23.828 -26.562 -12.422 1 45.16 86 LEU A C 1
ATOM 666 O O . LEU A 1 86 ? 24.203 -27.016 -13.508 1 45.16 86 LEU A O 1
ATOM 670 N N . ARG A 1 87 ? 22.547 -26.422 -12.125 1 45.41 87 ARG A N 1
ATOM 671 C CA . ARG A 1 87 ? 21.609 -26.531 -13.234 1 45.41 87 ARG A CA 1
ATOM 672 C C . ARG A 1 87 ? 21.562 -25.25 -14.047 1 45.41 87 ARG A C 1
ATOM 674 O O . ARG A 1 87 ? 21.641 -24.156 -13.484 1 45.41 87 ARG A O 1
ATOM 681 N N . GLU A 1 88 ? 21.906 -25.203 -15.234 1 54.19 88 GLU A N 1
ATOM 682 C CA . GLU A 1 88 ? 21.984 -24.125 -16.219 1 54.19 88 GLU A CA 1
ATOM 683 C C . GLU A 1 88 ? 20.797 -23.188 -16.109 1 54.19 88 GLU A C 1
ATOM 685 O O . GLU A 1 88 ? 20.938 -21.984 -16.281 1 54.19 88 GLU A O 1
ATOM 690 N N . GLU A 1 89 ? 19.594 -23.703 -16 1 60.5 89 GLU A N 1
ATOM 691 C CA . GLU A 1 89 ? 18.422 -22.828 -16.016 1 60.5 89 GLU A CA 1
ATOM 692 C C . GLU A 1 89 ? 18.109 -22.297 -14.617 1 60.5 89 GLU A C 1
ATOM 694 O O . GLU A 1 89 ? 18.062 -23.078 -13.656 1 60.5 89 GLU A O 1
ATOM 699 N N . VAL A 1 90 ? 18.281 -21.031 -14.359 1 73.31 90 VAL A N 1
ATOM 700 C CA . VAL A 1 90 ? 17.969 -20.328 -13.109 1 73.31 90 VAL A CA 1
ATOM 701 C C . VAL A 1 90 ? 16.516 -20.594 -12.734 1 73.31 90 VAL A C 1
ATOM 703 O O . VAL A 1 90 ? 15.602 -20.312 -13.523 1 73.31 90 VAL A O 1
ATOM 706 N N . SER A 1 91 ? 16.203 -21.344 -11.727 1 77 91 SER A N 1
ATOM 707 C CA . SER A 1 91 ? 14.828 -21.688 -11.344 1 77 91 SER A CA 1
ATOM 708 C C . SER A 1 91 ? 14.633 -21.531 -9.836 1 77 91 SER A C 1
ATOM 710 O O . SER A 1 91 ? 15.602 -21.375 -9.086 1 77 91 SER A O 1
ATOM 712 N N . GLY A 1 92 ? 13.383 -21.344 -9.383 1 86 92 GLY A N 1
ATOM 713 C CA . GLY A 1 92 ? 13.047 -21.344 -7.969 1 86 92 GLY A CA 1
ATOM 714 C C . GLY A 1 92 ? 12.266 -20.109 -7.551 1 86 92 GLY A C 1
ATOM 715 O O . GLY A 1 92 ? 11.766 -19.359 -8.398 1 86 92 GLY A O 1
ATOM 716 N N . GLU A 1 93 ? 12.148 -19.984 -6.23 1 88.38 93 GLU A N 1
ATOM 717 C CA . GLU A 1 93 ? 11.391 -18.875 -5.664 1 88.38 93 GLU A CA 1
ATOM 718 C C . GLU A 1 93 ? 12.32 -17.797 -5.129 1 88.38 93 GLU A C 1
ATOM 720 O O . GLU A 1 93 ? 13.305 -18.094 -4.457 1 88.38 93 GLU A O 1
ATOM 725 N N . LEU A 1 94 ? 12.016 -16.641 -5.531 1 93.62 94 LEU A N 1
ATOM 726 C CA . LEU A 1 94 ? 12.781 -15.477 -5.09 1 93.62 94 LEU A CA 1
ATOM 727 C C . LEU A 1 94 ? 11.938 -14.57 -4.199 1 93.62 94 LEU A C 1
ATOM 729 O O . LEU A 1 94 ? 10.781 -14.281 -4.516 1 93.62 94 LEU A O 1
ATOM 733 N N . LEU A 1 95 ? 12.523 -14.195 -3.088 1 94.38 95 LEU A N 1
ATOM 734 C CA . LEU A 1 95 ? 11.891 -13.234 -2.188 1 94.38 95 LEU A CA 1
ATOM 735 C C . LEU A 1 95 ? 12.406 -11.828 -2.445 1 94.38 95 LEU A C 1
ATOM 737 O O . LEU A 1 95 ? 13.617 -11.586 -2.4 1 94.38 95 LEU A O 1
ATOM 741 N N . VAL A 1 96 ? 11.492 -10.969 -2.729 1 97.06 96 VAL A N 1
ATOM 742 C CA . VAL A 1 96 ? 11.828 -9.562 -2.926 1 97.06 96 VAL A CA 1
ATOM 743 C C . VAL A 1 96 ? 11.047 -8.703 -1.941 1 97.06 96 VAL A C 1
ATOM 745 O O . VAL A 1 96 ? 9.82 -8.836 -1.83 1 97.06 96 VAL A O 1
ATOM 748 N N . GLU A 1 97 ? 11.719 -7.902 -1.217 1 96.25 97 GLU A N 1
ATOM 749 C CA . GLU A 1 97 ? 11.094 -6.895 -0.362 1 96.25 97 GLU A CA 1
ATOM 750 C C . GLU A 1 97 ? 11.406 -5.484 -0.857 1 96.25 97 GLU A C 1
ATOM 752 O O . GLU A 1 97 ? 12.461 -5.25 -1.454 1 96.25 97 GLU A O 1
ATOM 757 N N . ALA A 1 98 ? 10.461 -4.625 -0.563 1 96.44 98 ALA A N 1
ATOM 758 C CA . ALA A 1 98 ? 10.719 -3.295 -1.104 1 96.44 98 ALA A CA 1
ATOM 759 C C . ALA A 1 98 ? 10.023 -2.221 -0.276 1 96.44 98 ALA A C 1
ATOM 761 O O . ALA A 1 98 ? 9.023 -2.496 0.394 1 96.44 98 ALA A O 1
ATOM 762 N N . HIS A 1 99 ? 10.688 -1.042 -0.31 1 94.44 99 HIS A N 1
ATOM 763 C CA . HIS A 1 99 ? 9.984 0.155 0.143 1 94.44 99 HIS A CA 1
ATOM 764 C C . HIS A 1 99 ? 8.75 0.43 -0.712 1 94.44 99 HIS A C 1
ATOM 766 O O . HIS A 1 99 ? 8.805 0.319 -1.939 1 94.44 99 HIS A O 1
ATOM 772 N N . ARG A 1 100 ? 7.738 0.839 -0.134 1 91.38 100 ARG A N 1
ATOM 773 C CA . ARG A 1 100 ? 6.441 0.979 -0.789 1 91.38 100 ARG A CA 1
ATOM 774 C C . ARG A 1 100 ? 6.516 1.968 -1.948 1 91.38 100 ARG A C 1
ATOM 776 O O . ARG A 1 100 ? 5.875 1.772 -2.98 1 91.38 100 ARG A O 1
ATOM 783 N N . THR A 1 101 ? 7.281 2.965 -1.854 1 91.25 101 THR A N 1
ATOM 784 C CA . THR A 1 101 ? 7.348 4.043 -2.836 1 91.25 101 THR A CA 1
ATOM 785 C C . THR A 1 101 ? 7.902 3.531 -4.164 1 91.25 101 THR A C 1
ATOM 787 O O . THR A 1 101 ? 7.527 4.027 -5.227 1 91.25 101 THR A O 1
ATOM 790 N N . LEU A 1 102 ? 8.625 2.502 -4.168 1 92.31 102 LEU A N 1
ATOM 791 C CA . LEU A 1 102 ? 9.336 2.062 -5.363 1 92.31 102 LEU A CA 1
ATOM 792 C C . LEU A 1 102 ? 8.594 0.917 -6.043 1 92.31 102 LEU A C 1
ATOM 794 O O . LEU A 1 102 ? 8.938 0.532 -7.164 1 92.31 102 LEU A O 1
ATOM 798 N N . THR A 1 103 ? 7.609 0.349 -5.422 1 92.25 103 THR A N 1
ATOM 799 C CA . THR A 1 103 ? 7.023 -0.91 -5.871 1 92.25 103 THR A CA 1
ATOM 800 C C . THR A 1 103 ? 6.23 -0.707 -7.16 1 92.25 103 THR A C 1
ATOM 802 O O . THR A 1 103 ? 6.574 -1.269 -8.203 1 92.25 103 THR A O 1
ATOM 805 N N . ARG A 1 104 ? 5.305 0.179 -7.133 1 88 104 ARG A N 1
ATOM 806 C CA . ARG A 1 104 ? 4.473 0.31 -8.32 1 88 104 ARG A CA 1
ATOM 807 C C . ARG A 1 104 ? 5.188 1.108 -9.406 1 88 104 ARG A C 1
ATOM 809 O O . ARG A 1 104 ? 5.012 0.845 -10.602 1 88 104 ARG A O 1
ATOM 816 N N . SER A 1 105 ? 6.008 2.016 -9.109 1 85.5 105 SER A N 1
ATOM 817 C CA . SER A 1 105 ? 6.598 2.959 -10.055 1 85.5 105 SER A CA 1
ATOM 818 C C . SER A 1 105 ? 7.711 2.307 -10.867 1 85.5 105 SER A C 1
ATOM 820 O O . SER A 1 105 ? 7.93 2.664 -12.023 1 85.5 105 SER A O 1
ATOM 822 N N . TRP A 1 106 ? 8.383 1.438 -10.297 1 92.44 106 TRP A N 1
ATOM 823 C CA . TRP A 1 106 ? 9.555 0.914 -10.984 1 92.44 106 TRP A CA 1
ATOM 824 C C . TRP A 1 106 ? 9.68 -0.59 -10.773 1 92.44 106 TRP A C 1
ATOM 826 O O . TRP A 1 106 ? 9.742 -1.357 -11.742 1 92.44 106 TRP A O 1
ATOM 836 N N . LEU A 1 107 ? 9.648 -1.047 -9.594 1 95.25 107 LEU A N 1
ATOM 837 C CA . LEU A 1 107 ? 10.031 -2.41 -9.242 1 95.25 107 LEU A CA 1
ATOM 838 C C . LEU A 1 107 ? 9.047 -3.418 -9.828 1 95.25 107 LEU A C 1
ATOM 840 O O . LEU A 1 107 ? 9.445 -4.477 -10.32 1 95.25 107 LEU A O 1
ATOM 844 N N . GLY A 1 108 ? 7.789 -3.098 -9.758 1 94.44 108 GLY A N 1
ATOM 845 C CA . GLY A 1 108 ? 6.777 -3.988 -10.297 1 94.44 108 GLY A CA 1
ATOM 846 C C . GLY A 1 108 ? 7.02 -4.352 -11.75 1 94.44 108 GLY A C 1
ATOM 847 O O . GLY A 1 108 ? 7.027 -5.531 -12.109 1 94.44 108 GLY A O 1
ATOM 848 N N . ARG A 1 109 ? 7.223 -3.373 -12.555 1 93.19 109 ARG A N 1
ATOM 849 C CA . ARG A 1 109 ? 7.48 -3.584 -13.977 1 93.19 109 ARG A CA 1
ATOM 850 C C . ARG A 1 109 ? 8.789 -4.332 -14.188 1 93.19 109 ARG A C 1
ATOM 852 O O . ARG A 1 109 ? 8.867 -5.242 -15.016 1 93.19 109 ARG A O 1
ATOM 859 N N . SER A 1 110 ? 9.758 -3.928 -13.438 1 96.12 110 SER A N 1
ATOM 860 C CA . SER A 1 110 ? 11.055 -4.574 -13.555 1 96.12 110 SER A CA 1
ATOM 861 C C . SER A 1 110 ? 10.969 -6.062 -13.242 1 96.12 110 SER A C 1
ATOM 863 O O . SER A 1 110 ? 11.531 -6.891 -13.961 1 96.12 110 SER A O 1
ATOM 865 N N . VAL A 1 111 ? 10.281 -6.398 -12.211 1 96.5 111 VAL A N 1
ATOM 866 C CA . VAL A 1 111 ? 10.133 -7.789 -11.797 1 96.5 111 VAL A CA 1
ATOM 867 C C . VAL A 1 111 ? 9.359 -8.57 -12.859 1 96.5 111 VAL A C 1
ATOM 869 O O . VAL A 1 111 ? 9.711 -9.703 -13.18 1 96.5 111 VAL A O 1
ATOM 872 N N . ARG A 1 112 ? 8.344 -7.969 -13.391 1 94.12 112 ARG A N 1
ATOM 873 C CA . ARG A 1 112 ? 7.57 -8.633 -14.43 1 94.12 112 ARG A CA 1
ATOM 874 C C . ARG A 1 112 ? 8.43 -8.914 -15.656 1 94.12 112 ARG A C 1
ATOM 876 O O . ARG A 1 112 ? 8.367 -10.008 -16.234 1 94.12 112 ARG A O 1
ATOM 883 N N . ASP A 1 113 ? 9.219 -7.973 -16.047 1 94.62 113 ASP A N 1
ATOM 884 C CA . ASP A 1 113 ? 10.133 -8.148 -17.172 1 94.62 113 ASP A CA 1
ATOM 885 C C . ASP A 1 113 ? 11.125 -9.273 -16.906 1 94.62 113 ASP A C 1
ATOM 887 O O . ASP A 1 113 ? 11.422 -10.078 -17.797 1 94.62 113 ASP A O 1
ATOM 891 N N . PHE A 1 114 ? 11.617 -9.273 -15.688 1 96 114 PHE A N 1
ATOM 892 C CA . PHE A 1 114 ? 12.547 -10.32 -15.281 1 96 114 PHE A CA 1
ATOM 893 C C . PHE A 1 114 ? 11.898 -11.695 -15.391 1 96 114 PHE A C 1
ATOM 895 O O . PHE A 1 114 ? 12.508 -12.641 -15.898 1 96 114 PHE A O 1
ATOM 902 N N . LEU A 1 115 ? 10.664 -11.797 -14.953 1 93.56 115 LEU A N 1
ATOM 903 C CA . LEU A 1 115 ? 9.938 -13.055 -14.969 1 93.56 115 LEU A CA 1
ATOM 904 C C . LEU A 1 115 ? 9.695 -13.531 -16.391 1 93.56 115 LEU A C 1
ATOM 906 O O . LEU A 1 115 ? 9.695 -14.734 -16.656 1 93.56 115 LEU A O 1
ATOM 910 N N . ASN A 1 116 ? 9.469 -12.633 -17.281 1 90.38 116 ASN A N 1
ATOM 911 C CA . ASN A 1 116 ? 9.297 -12.977 -18.688 1 90.38 116 ASN A CA 1
ATOM 912 C C . ASN A 1 116 ? 10.562 -13.617 -19.266 1 90.38 116 ASN A C 1
ATOM 914 O O . ASN A 1 116 ? 10.477 -14.516 -20.109 1 90.38 116 ASN A O 1
ATOM 918 N N . LYS A 1 117 ? 11.703 -13.195 -18.766 1 90.69 117 LYS A N 1
ATOM 919 C CA . LYS A 1 117 ? 12.992 -13.695 -19.234 1 90.69 117 LYS A CA 1
ATOM 920 C C . LYS A 1 117 ? 13.352 -15.008 -18.531 1 90.69 117 LYS A C 1
ATOM 922 O O . LYS A 1 117 ? 14.172 -15.773 -19.047 1 90.69 117 LYS A O 1
ATOM 927 N N . HIS A 1 118 ? 12.773 -15.18 -17.406 1 92.19 118 HIS A N 1
ATOM 928 C CA . HIS A 1 118 ? 13.078 -16.375 -16.625 1 92.19 118 HIS A CA 1
ATOM 929 C C . HIS A 1 118 ? 11.812 -17.109 -16.234 1 92.19 118 HIS A C 1
ATOM 931 O O . HIS A 1 118 ? 11.398 -17.078 -15.062 1 92.19 118 HIS A O 1
ATOM 937 N N . PRO A 1 119 ? 11.281 -17.906 -17.062 1 87.25 119 PRO A N 1
ATOM 938 C CA . PRO A 1 119 ? 9.977 -18.531 -16.859 1 87.25 119 PRO A CA 1
ATOM 939 C C . PRO A 1 119 ? 9.977 -19.547 -15.711 1 87.25 119 PRO A C 1
ATOM 941 O O . PRO A 1 119 ? 8.922 -19.906 -15.203 1 87.25 119 PRO A O 1
ATOM 944 N N . ALA A 1 120 ? 11.109 -19.969 -15.281 1 87.75 120 ALA A N 1
ATOM 945 C CA . ALA A 1 120 ? 11.188 -20.984 -14.25 1 87.75 120 ALA A CA 1
ATOM 946 C C . ALA A 1 120 ? 11.328 -20.359 -12.867 1 87.75 120 ALA A C 1
ATOM 948 O O . ALA A 1 120 ? 11.453 -21.078 -11.867 1 87.75 120 ALA A O 1
ATOM 949 N N . ILE A 1 121 ? 11.289 -19.078 -12.789 1 91.38 121 ILE A N 1
ATOM 950 C CA . ILE A 1 121 ? 11.438 -18.375 -11.516 1 91.38 121 ILE A CA 1
ATOM 951 C C . ILE A 1 121 ? 10.078 -17.859 -11.047 1 91.38 121 ILE A C 1
ATOM 953 O O . ILE A 1 121 ? 9.273 -17.375 -11.852 1 91.38 121 ILE A O 1
ATOM 957 N N . ASN A 1 122 ? 9.828 -18.031 -9.766 1 92 122 ASN A N 1
ATOM 958 C CA . ASN A 1 122 ? 8.703 -17.391 -9.094 1 92 122 ASN A CA 1
ATOM 959 C C . ASN A 1 122 ? 9.18 -16.328 -8.117 1 92 122 ASN A C 1
ATOM 961 O O . ASN A 1 122 ? 10.242 -16.453 -7.504 1 92 122 ASN A O 1
ATOM 965 N N . VAL A 1 123 ? 8.375 -15.25 -8.023 1 95.25 123 VAL A N 1
ATOM 966 C CA . VAL A 1 123 ? 8.781 -14.156 -7.16 1 95.25 123 VAL A CA 1
ATOM 967 C C . VAL A 1 123 ? 7.672 -13.836 -6.164 1 95.25 123 VAL A C 1
ATOM 969 O O . VAL A 1 123 ? 6.496 -13.781 -6.531 1 95.25 123 VAL A O 1
ATOM 972 N N . ALA A 1 124 ? 8.023 -13.711 -4.949 1 94.25 124 ALA A N 1
ATOM 973 C CA . ALA A 1 124 ? 7.184 -13.102 -3.924 1 94.25 124 ALA A CA 1
ATOM 974 C C . ALA A 1 124 ? 7.656 -11.688 -3.594 1 94.25 124 ALA A C 1
ATOM 976 O O . ALA A 1 124 ? 8.742 -11.5 -3.047 1 94.25 124 ALA A O 1
ATOM 977 N N . LEU A 1 125 ? 6.84 -10.734 -3.93 1 95.62 125 LEU A N 1
ATOM 978 C CA . LEU A 1 125 ? 7.168 -9.328 -3.707 1 95.62 125 LEU A CA 1
ATOM 979 C C . LEU A 1 125 ? 6.379 -8.766 -2.531 1 95.62 125 LEU A C 1
ATOM 981 O O . LEU A 1 125 ? 5.152 -8.672 -2.592 1 95.62 125 LEU A O 1
ATOM 985 N N . HIS A 1 126 ? 7.094 -8.328 -1.52 1 93.94 126 HIS A N 1
ATOM 986 C CA . HIS A 1 126 ? 6.5 -7.805 -0.295 1 93.94 126 HIS A CA 1
ATOM 987 C C . HIS A 1 126 ? 6.895 -6.348 -0.07 1 93.94 126 HIS A C 1
ATOM 989 O O . HIS A 1 126 ? 8.062 -5.984 -0.225 1 93.94 126 HIS A O 1
ATOM 995 N N . THR A 1 127 ? 5.938 -5.598 0.311 1 93.12 127 THR A N 1
ATOM 996 C CA . THR A 1 127 ? 6.246 -4.258 0.798 1 93.12 127 THR A CA 1
ATOM 997 C C . THR A 1 127 ? 6.469 -4.27 2.307 1 93.12 127 THR A C 1
ATOM 999 O O . THR A 1 127 ? 5.73 -4.922 3.045 1 93.12 127 THR A O 1
ATOM 1002 N N . ARG A 1 128 ? 7.527 -3.541 2.695 1 90.75 128 ARG A N 1
ATOM 1003 C CA . ARG A 1 128 ? 7.883 -3.5 4.109 1 90.75 128 ARG A CA 1
ATOM 1004 C C . ARG A 1 128 ? 8.055 -2.062 4.59 1 90.75 128 ARG A C 1
ATOM 1006 O O . ARG A 1 128 ? 8.531 -1.204 3.844 1 90.75 128 ARG A O 1
ATOM 1013 N N . PRO A 1 129 ? 7.754 -1.835 5.891 1 86 129 PRO A N 1
ATOM 1014 C CA . PRO A 1 129 ? 7.922 -0.483 6.43 1 86 129 PRO A CA 1
ATOM 1015 C C . PRO A 1 129 ? 9.352 -0.201 6.879 1 86 129 PRO A C 1
ATOM 1017 O O . PRO A 1 129 ? 9.719 0.957 7.094 1 86 129 PRO A O 1
ATOM 1020 N N . VAL A 1 130 ? 10.141 -1.242 7.125 1 87.38 130 VAL A N 1
ATOM 1021 C CA . VAL A 1 130 ? 11.531 -1.116 7.531 1 87.38 130 VAL A CA 1
ATOM 1022 C C . VAL A 1 130 ? 12.398 -2.09 6.73 1 87.38 130 VAL A C 1
ATOM 1024 O O . VAL A 1 130 ? 11.938 -3.178 6.367 1 87.38 130 VAL A O 1
ATOM 1027 N N . PRO A 1 131 ? 13.586 -1.679 6.469 1 91.56 131 PRO A N 1
ATOM 1028 C CA . PRO A 1 131 ? 14.453 -2.604 5.738 1 91.56 131 PRO A CA 1
ATOM 1029 C C . PRO A 1 131 ? 14.859 -3.816 6.574 1 91.56 131 PRO A C 1
ATOM 1031 O O . PRO A 1 131 ? 14.914 -3.734 7.805 1 91.56 131 PRO A O 1
ATOM 1034 N N . PRO A 1 132 ? 15.125 -4.891 5.848 1 90.06 132 PRO A N 1
ATOM 1035 C CA . PRO A 1 132 ? 15.594 -6.062 6.586 1 90.06 132 PRO A CA 1
ATOM 1036 C C . PRO A 1 132 ? 16.969 -5.863 7.203 1 90.06 132 PRO A C 1
ATOM 1038 O O . PRO A 1 132 ? 17.828 -5.207 6.605 1 90.06 132 PRO A O 1
ATOM 1041 N N . ARG A 1 133 ? 17.094 -6.383 8.375 1 86.62 133 ARG A N 1
ATOM 1042 C CA . ARG A 1 133 ? 18.375 -6.273 9.078 1 86.62 133 ARG A CA 1
ATOM 1043 C C . ARG A 1 133 ? 18.938 -7.648 9.422 1 86.62 133 ARG A C 1
ATOM 1045 O O . ARG A 1 133 ? 20.094 -7.77 9.82 1 86.62 133 ARG A O 1
ATOM 1052 N N . ASP A 1 134 ? 18.078 -8.586 9.211 1 83.38 134 ASP A N 1
ATOM 1053 C CA . ASP A 1 134 ? 18.469 -9.953 9.531 1 83.38 134 ASP A CA 1
ATOM 1054 C C . ASP A 1 134 ? 19.594 -10.438 8.609 1 83.38 134 ASP A C 1
ATOM 1056 O O . ASP A 1 134 ? 19.406 -10.523 7.391 1 83.38 134 ASP A O 1
ATOM 1060 N N . PRO A 1 135 ? 20.703 -10.828 9.188 1 79.12 135 PRO A N 1
ATOM 1061 C CA . PRO A 1 135 ? 21.797 -11.328 8.352 1 79.12 135 PRO A CA 1
ATOM 1062 C C . PRO A 1 135 ? 21.422 -12.602 7.59 1 79.12 135 PRO A C 1
ATOM 1064 O O . PRO A 1 135 ? 22.062 -12.953 6.602 1 79.12 135 PRO A O 1
ATOM 1067 N N . GLU A 1 136 ? 20.391 -13.195 8.055 1 79.38 136 GLU A N 1
ATOM 1068 C CA . GLU A 1 136 ? 19.969 -14.438 7.414 1 79.38 136 GLU A CA 1
ATOM 1069 C C . GLU A 1 136 ? 18.938 -14.172 6.32 1 79.38 136 GLU A C 1
ATOM 1071 O O . GLU A 1 136 ? 18.391 -15.109 5.73 1 79.38 136 GLU A O 1
ATOM 1076 N N . PHE A 1 137 ? 18.844 -12.945 6.066 1 87.38 137 PHE A N 1
ATOM 1077 C CA . PHE A 1 137 ? 17.922 -12.57 5 1 87.38 137 PHE A CA 1
ATOM 1078 C C . PHE A 1 137 ? 18.406 -13.109 3.656 1 87.38 137 PHE A C 1
ATOM 1080 O O . PHE A 1 137 ? 19.516 -12.812 3.223 1 87.38 137 PHE A O 1
ATOM 1087 N N . HIS A 1 138 ? 17.562 -13.977 2.906 1 84 138 HIS A N 1
ATOM 1088 C CA . HIS A 1 138 ? 17.969 -14.641 1.679 1 84 138 HIS A CA 1
ATOM 1089 C C . HIS A 1 138 ? 17.281 -14.031 0.459 1 84 138 HIS A C 1
ATOM 1091 O O . HIS A 1 138 ? 17.422 -14.539 -0.656 1 84 138 HIS A O 1
ATOM 1097 N N . GLY A 1 139 ? 16.781 -12.969 0.531 1 92.94 139 GLY A N 1
ATOM 1098 C CA . GLY A 1 139 ? 16.141 -12.289 -0.581 1 92.94 139 GLY A CA 1
ATOM 1099 C C . GLY A 1 139 ? 16.844 -11.008 -0.986 1 92.94 139 GLY A C 1
ATOM 1100 O O . GLY A 1 139 ? 18.047 -10.852 -0.741 1 92.94 139 GLY A O 1
ATOM 1101 N N . ILE A 1 140 ? 16.219 -10.297 -1.785 1 96.75 140 ILE A N 1
ATOM 1102 C CA . ILE A 1 140 ? 16.688 -8.977 -2.201 1 96.75 140 ILE A CA 1
ATOM 1103 C C . ILE A 1 140 ? 15.734 -7.902 -1.673 1 96.75 140 ILE A C 1
ATOM 1105 O O . ILE A 1 140 ? 14.516 -8.055 -1.764 1 96.75 140 ILE A O 1
ATOM 1109 N N . SER A 1 141 ? 16.312 -6.941 -1.069 1 97.25 141 SER A N 1
ATOM 1110 C CA . SER A 1 141 ? 15.5 -5.809 -0.641 1 97.25 141 SER A CA 1
ATOM 1111 C C . SER A 1 141 ? 15.883 -4.539 -1.393 1 97.25 141 SER A C 1
ATOM 1113 O O . SER A 1 141 ? 17.062 -4.238 -1.562 1 97.25 141 SER A O 1
ATOM 1115 N N . VAL A 1 142 ? 14.883 -3.871 -1.943 1 97.19 142 VAL A N 1
ATOM 1116 C CA . VAL A 1 142 ? 15.047 -2.561 -2.564 1 97.19 142 VAL A CA 1
ATOM 1117 C C . VAL A 1 142 ? 14.539 -1.473 -1.623 1 97.19 142 VAL A C 1
ATOM 1119 O O . VAL A 1 142 ? 13.328 -1.347 -1.406 1 97.19 142 VAL A O 1
ATOM 1122 N N . TRP A 1 143 ? 15.445 -0.691 -1.182 1 96.12 143 TRP A N 1
ATOM 1123 C CA . TRP A 1 143 ? 15.07 0.239 -0.123 1 96.12 143 TRP A CA 1
ATOM 1124 C C . TRP A 1 143 ? 15.297 1.683 -0.559 1 96.12 143 TRP A C 1
ATOM 1126 O O . TRP A 1 143 ? 16.266 1.976 -1.275 1 96.12 143 TRP A O 1
ATOM 1136 N N . LEU A 1 144 ? 14.422 2.518 -0.083 1 94.44 144 LEU A N 1
ATOM 1137 C CA . LEU A 1 144 ? 14.5 3.955 -0.321 1 94.44 144 LEU A CA 1
ATOM 1138 C C . LEU A 1 144 ? 14.758 4.707 0.981 1 94.44 144 LEU A C 1
ATOM 1140 O O . LEU A 1 144 ? 13.938 4.652 1.904 1 94.44 144 LEU A O 1
ATOM 1144 N N . GLY A 1 145 ? 15.867 5.438 1.044 1 92.25 145 GLY A N 1
ATOM 1145 C CA . GLY A 1 145 ? 16.203 6.184 2.246 1 92.25 145 GLY A CA 1
ATOM 1146 C C . GLY A 1 145 ? 17.328 5.543 3.049 1 92.25 145 GLY A C 1
ATOM 1147 O O . GLY A 1 145 ? 18.109 4.762 2.512 1 92.25 145 GLY A O 1
ATOM 1148 N N . GLU A 1 146 ? 17.359 5.891 4.301 1 87.69 146 GLU A N 1
ATOM 1149 C CA . GLU A 1 146 ? 18.453 5.438 5.152 1 87.69 146 GLU A CA 1
ATOM 1150 C C . GLU A 1 146 ? 18.266 3.984 5.578 1 87.69 146 GLU A C 1
ATOM 1152 O O . GLU A 1 146 ? 17.156 3.586 5.949 1 87.69 146 GLU A O 1
ATOM 1157 N N . VAL A 1 147 ? 19.141 3.141 5.504 1 87.94 147 VAL A N 1
ATOM 1158 C CA . VAL A 1 147 ? 19.078 1.734 5.883 1 87.94 147 VAL A CA 1
ATOM 1159 C C . VAL A 1 147 ? 19.766 1.526 7.227 1 87.94 147 VAL A C 1
ATOM 1161 O O . VAL A 1 147 ? 19.359 0.668 8.016 1 87.94 147 VAL A O 1
ATOM 1164 N N . GLY A 1 148 ? 20.609 2.428 7.602 1 83.19 148 GLY A N 1
ATOM 1165 C CA . GLY A 1 148 ? 21.375 2.258 8.82 1 83.19 148 GLY A CA 1
ATOM 1166 C C . GLY A 1 148 ? 22.391 1.128 8.734 1 83.19 148 GLY A C 1
ATOM 1167 O O . GLY A 1 148 ? 22.609 0.567 7.66 1 83.19 148 GLY A O 1
ATOM 1168 N N . GLU A 1 149 ? 23.031 0.79 9.891 1 79.56 149 GLU A N 1
ATOM 1169 C CA . GLU A 1 149 ? 24.016 -0.292 9.945 1 79.56 149 GLU A CA 1
ATOM 1170 C C . GLU A 1 149 ? 23.328 -1.652 10.039 1 79.56 149 GLU A C 1
ATOM 1172 O O . GLU A 1 149 ? 22.25 -1.771 10.609 1 79.56 149 GLU A O 1
ATOM 1177 N N . GLY A 1 150 ? 23.859 -2.5 9.164 1 76.25 150 GLY A N 1
ATOM 1178 C CA . GLY A 1 150 ? 23.25 -3.816 9.242 1 76.25 150 GLY A CA 1
ATOM 1179 C C . GLY A 1 150 ? 24.141 -4.926 8.734 1 76.25 150 GLY A C 1
ATOM 1180 O O . GLY A 1 150 ? 25.328 -4.703 8.477 1 76.25 150 GLY A O 1
ATOM 1181 N N . GLY A 1 151 ? 23.578 -6.172 8.797 1 83 151 GLY A N 1
ATOM 1182 C CA . GLY A 1 151 ? 24.312 -7.379 8.453 1 83 151 GLY A CA 1
ATOM 1183 C C . GLY A 1 151 ? 24.125 -7.797 7.008 1 83 151 GLY A C 1
ATOM 1184 O O . GLY A 1 151 ? 24.359 -8.961 6.66 1 83 151 GLY A O 1
ATOM 1185 N N . LEU A 1 152 ? 23.734 -6.801 6.199 1 91.75 152 LEU A N 1
ATOM 1186 C CA . LEU A 1 152 ? 23.516 -7.113 4.789 1 91.75 152 LEU A CA 1
ATOM 1187 C C . LEU A 1 152 ? 24.391 -6.238 3.9 1 91.75 152 LEU A C 1
ATOM 1189 O O . LEU A 1 152 ? 24.828 -5.156 4.312 1 91.75 152 LEU A O 1
ATOM 1193 N N . ARG A 1 153 ? 24.75 -6.77 2.738 1 92.88 153 ARG A N 1
ATOM 1194 C CA . ARG A 1 153 ? 25.391 -5.934 1.732 1 92.88 153 ARG A CA 1
ATOM 1195 C C . ARG A 1 153 ? 24.469 -4.805 1.281 1 92.88 153 ARG A C 1
ATOM 1197 O O . ARG A 1 153 ? 23.266 -5.02 1.076 1 92.88 153 ARG A O 1
ATOM 1204 N N . GLN A 1 154 ? 25.062 -3.678 1.245 1 95 154 GLN A N 1
ATOM 1205 C CA . GLN A 1 154 ? 24.328 -2.494 0.8 1 95 154 GLN A CA 1
ATOM 1206 C C . GLN A 1 154 ? 24.922 -1.937 -0.491 1 95 154 GLN A C 1
ATOM 1208 O O . GLN A 1 154 ? 26.094 -1.531 -0.522 1 95 154 GLN A O 1
ATOM 1213 N N . GLU A 1 155 ? 24.172 -1.932 -1.56 1 95.12 155 GLU A N 1
ATOM 1214 C CA . GLU A 1 155 ? 24.609 -1.407 -2.848 1 95.12 155 GLU A CA 1
ATOM 1215 C C . GLU A 1 155 ? 23.75 -0.223 -3.287 1 95.12 155 GLU A C 1
ATOM 1217 O O . GLU A 1 155 ? 22.578 -0.384 -3.584 1 95.12 155 GLU A O 1
ATOM 1222 N N . LEU A 1 156 ? 24.344 0.937 -3.322 1 94.94 156 LEU A N 1
ATOM 1223 C CA . LEU A 1 156 ? 23.672 2.131 -3.803 1 94.94 156 LEU A CA 1
ATOM 1224 C C . LEU A 1 156 ? 23.531 2.105 -5.32 1 94.94 156 LEU A C 1
ATOM 1226 O O . LEU A 1 156 ? 24.531 2.09 -6.039 1 94.94 156 LEU A O 1
ATOM 1230 N N . ILE A 1 157 ? 22.281 2.137 -5.801 1 94.69 157 ILE A N 1
ATOM 1231 C CA . ILE A 1 157 ? 22.141 2.025 -7.246 1 94.69 157 ILE A CA 1
ATOM 1232 C C . ILE A 1 157 ? 21.594 3.34 -7.812 1 94.69 157 ILE A C 1
ATOM 1234 O O . ILE A 1 157 ? 21.484 3.5 -9.031 1 94.69 157 ILE A O 1
ATOM 1238 N N . GLY A 1 158 ? 21.234 4.289 -6.965 1 94.06 158 GLY A N 1
ATOM 1239 C CA . GLY A 1 158 ? 20.766 5.582 -7.43 1 94.06 158 GLY A CA 1
ATOM 1240 C C . GLY A 1 158 ? 20.234 6.461 -6.309 1 94.06 158 GLY A C 1
ATOM 1241 O O . GLY A 1 158 ? 20.25 6.066 -5.141 1 94.06 158 GLY A O 1
ATOM 1242 N N . ARG A 1 159 ? 19.906 7.664 -6.715 1 94.94 159 ARG A N 1
ATOM 1243 C CA . ARG A 1 159 ? 19.328 8.648 -5.801 1 94.94 159 ARG A CA 1
ATOM 1244 C C . ARG A 1 159 ? 18.109 9.32 -6.422 1 94.94 159 ARG A C 1
ATOM 1246 O O . ARG A 1 159 ? 18.094 9.609 -7.617 1 94.94 159 ARG A O 1
ATOM 1253 N N . LEU A 1 160 ? 17.125 9.484 -5.523 1 93.69 160 LEU A N 1
ATOM 1254 C CA . LEU A 1 160 ? 15.93 10.188 -5.957 1 93.69 160 LEU A CA 1
ATOM 1255 C C . LEU A 1 160 ? 15.898 11.602 -5.395 1 93.69 160 LEU A C 1
ATOM 1257 O O . LEU A 1 160 ? 15.859 11.789 -4.176 1 93.69 160 LEU A O 1
ATOM 1261 N N . ALA A 1 161 ? 15.883 12.531 -6.352 1 93.31 161 ALA A N 1
ATOM 1262 C CA . ALA A 1 161 ? 15.664 13.906 -5.922 1 93.31 161 ALA A CA 1
ATOM 1263 C C . ALA A 1 161 ? 14.258 14.102 -5.371 1 93.31 161 ALA A C 1
ATOM 1265 O O . ALA A 1 161 ? 13.344 13.344 -5.711 1 93.31 161 ALA A O 1
ATOM 1266 N N . ARG A 1 162 ? 14.164 15.055 -4.484 1 94.44 162 ARG A N 1
ATOM 1267 C CA . ARG A 1 162 ? 12.867 15.375 -3.895 1 94.44 162 ARG A CA 1
ATOM 1268 C C . ARG A 1 162 ? 12.477 16.812 -4.18 1 94.44 162 ARG A C 1
ATOM 1270 O O . ARG A 1 162 ? 13.344 17.672 -4.402 1 94.44 162 ARG A O 1
ATOM 1277 N N . GLY A 1 163 ? 11.188 17.062 -4.191 1 94.81 163 GLY A N 1
ATOM 1278 C CA . GLY A 1 163 ? 10.656 18.391 -4.375 1 94.81 163 GLY A CA 1
ATOM 1279 C C . GLY A 1 163 ? 9.344 18.625 -3.65 1 94.81 163 GLY A C 1
ATOM 1280 O O . GLY A 1 163 ? 8.703 17.672 -3.195 1 94.81 163 GLY A O 1
ATOM 1281 N N . ILE A 1 164 ? 9.055 19.875 -3.502 1 96.62 164 ILE A N 1
ATOM 1282 C CA . ILE A 1 164 ? 7.781 20.297 -2.926 1 96.62 164 ILE A CA 1
ATOM 1283 C C . ILE A 1 164 ? 6.773 20.562 -4.043 1 96.62 164 ILE A C 1
ATOM 1285 O O . ILE A 1 164 ? 7.066 21.312 -4.98 1 96.62 164 ILE A O 1
ATOM 1289 N N . TYR A 1 165 ? 5.602 19.938 -3.912 1 97.62 165 TYR A N 1
ATOM 1290 C CA . TYR A 1 165 ? 4.641 20.016 -5.012 1 97.62 165 TYR A CA 1
ATOM 1291 C C . TYR A 1 165 ? 3.256 20.391 -4.496 1 97.62 165 TYR A C 1
ATOM 1293 O O . TYR A 1 165 ? 2.932 20.141 -3.332 1 97.62 165 TYR A O 1
ATOM 1301 N N . ALA A 1 166 ? 2.484 20.938 -5.352 1 98 166 ALA A N 1
ATOM 1302 C CA . ALA A 1 166 ? 1.076 21.266 -5.133 1 98 166 ALA A CA 1
ATOM 1303 C C . ALA A 1 166 ? 0.31 21.297 -6.453 1 98 166 ALA A C 1
ATOM 1305 O O . ALA A 1 166 ? 0.913 21.297 -7.527 1 98 166 ALA A O 1
ATOM 1306 N N . HIS A 1 167 ? -0.953 21.188 -6.309 1 97.62 167 HIS A N 1
ATOM 1307 C CA . HIS A 1 167 ? -1.793 21.453 -7.469 1 97.62 167 HIS A CA 1
ATOM 1308 C C . HIS A 1 167 ? -1.802 22.938 -7.824 1 97.62 167 HIS A C 1
ATOM 1310 O O . HIS A 1 167 ? -1.861 23.781 -6.938 1 97.62 167 HIS A O 1
ATOM 1316 N N . PRO A 1 168 ? -1.821 23.281 -9.133 1 97.12 168 PRO A N 1
ATOM 1317 C CA . PRO A 1 168 ? -1.812 24.688 -9.531 1 97.12 168 PRO A CA 1
ATOM 1318 C C . PRO A 1 168 ? -3.018 25.469 -9 1 97.12 168 PRO A C 1
ATOM 1320 O O . PRO A 1 168 ? -2.877 26.609 -8.547 1 97.12 168 PRO A O 1
ATOM 1323 N N . GLU A 1 169 ? -4.148 24.891 -9 1 95.56 169 GLU A N 1
ATOM 1324 C CA . GLU A 1 169 ? -5.352 25.562 -8.516 1 95.56 169 GLU A CA 1
ATOM 1325 C C . GLU A 1 169 ? -5.266 25.844 -7.02 1 95.56 169 GLU A C 1
ATOM 1327 O O . GLU A 1 169 ? -5.766 26.859 -6.543 1 95.56 169 GLU A O 1
ATOM 1332 N N . TYR A 1 170 ? -4.723 24.938 -6.293 1 95.62 170 TYR A N 1
ATOM 1333 C CA . TYR A 1 170 ? -4.512 25.188 -4.871 1 95.62 170 TYR A CA 1
ATOM 1334 C C . TYR A 1 170 ? -3.695 26.453 -4.648 1 95.62 170 TYR A C 1
ATOM 1336 O O . TYR A 1 170 ? -4.051 27.281 -3.811 1 95.62 170 TYR A O 1
ATOM 1344 N N . LEU A 1 171 ? -2.65 26.562 -5.406 1 95.94 171 LEU A N 1
ATOM 1345 C CA . LEU A 1 171 ? -1.75 27.703 -5.254 1 95.94 171 LEU A CA 1
ATOM 1346 C C . LEU A 1 171 ? -2.426 28.984 -5.699 1 95.94 171 LEU A C 1
ATOM 1348 O O . LEU A 1 171 ? -2.16 30.062 -5.145 1 95.94 171 LEU A O 1
ATOM 1352 N N . GLU A 1 172 ? -3.258 28.891 -6.715 1 94.94 172 GLU A N 1
ATOM 1353 C CA . GLU A 1 172 ? -4.02 30.047 -7.152 1 94.94 172 GLU A CA 1
ATOM 1354 C C . GLU A 1 172 ? -4.906 30.594 -6.031 1 94.94 172 GLU A C 1
ATOM 1356 O O . GLU A 1 172 ? -5.055 31.812 -5.883 1 94.94 172 GLU A O 1
ATOM 1361 N N . HIS A 1 173 ? -5.391 29.75 -5.242 1 93.75 173 HIS A N 1
ATOM 1362 C CA . HIS A 1 173 ? -6.328 30.125 -4.195 1 93.75 173 HIS A CA 1
ATOM 1363 C C . HIS A 1 173 ? -5.602 30.469 -2.9 1 93.75 173 HIS A C 1
ATOM 1365 O O . HIS A 1 173 ? -6.051 31.328 -2.143 1 93.75 173 HIS A O 1
ATOM 1371 N N . HIS A 1 174 ? -4.461 29.828 -2.646 1 94.12 174 HIS A N 1
ATOM 1372 C CA . HIS A 1 174 ? -3.836 29.938 -1.335 1 94.12 174 HIS A CA 1
ATOM 1373 C C . HIS A 1 174 ? -2.494 30.656 -1.425 1 94.12 174 HIS A C 1
ATOM 1375 O O . HIS A 1 174 ? -1.876 30.953 -0.401 1 94.12 174 HIS A O 1
ATOM 1381 N N . GLY A 1 175 ? -2.002 30.906 -2.695 1 94.69 175 GLY A N 1
ATOM 1382 C CA . GLY A 1 175 ? -0.749 31.625 -2.887 1 94.69 175 GLY A CA 1
ATOM 1383 C C . GLY A 1 175 ? 0.429 30.703 -3.131 1 94.69 175 GLY A C 1
ATOM 1384 O O . GLY A 1 175 ? 0.453 29.562 -2.635 1 94.69 175 GLY A O 1
ATOM 1385 N N . TYR A 1 176 ? 1.412 31.219 -3.816 1 94.88 176 TYR A N 1
ATOM 1386 C CA . TYR A 1 176 ? 2.668 30.5 -4.051 1 94.88 176 TYR A CA 1
ATOM 1387 C C . TYR A 1 176 ? 3.662 30.781 -2.928 1 94.88 176 TYR A C 1
ATOM 1389 O O . TYR A 1 176 ? 3.939 31.938 -2.6 1 94.88 176 TYR A O 1
ATOM 1397 N N . PRO A 1 177 ? 4.152 29.703 -2.373 1 95.31 177 PRO A N 1
ATOM 1398 C CA . PRO A 1 177 ? 5.164 29.953 -1.348 1 95.31 177 PRO A CA 1
ATOM 1399 C C . PRO A 1 177 ? 6.48 30.469 -1.935 1 95.31 177 PRO A C 1
ATOM 1401 O O . PRO A 1 177 ? 7.012 29.859 -2.875 1 95.31 177 PRO A O 1
ATOM 1404 N N . ASP A 1 178 ? 7.074 31.469 -1.345 1 91 178 ASP A N 1
ATOM 1405 C CA . ASP A 1 178 ? 8.305 32.062 -1.846 1 91 178 ASP A CA 1
ATOM 1406 C C . ASP A 1 178 ? 9.492 31.703 -0.962 1 91 178 ASP A C 1
ATOM 1408 O O . ASP A 1 178 ? 10.648 31.891 -1.353 1 91 178 ASP A O 1
ATOM 1412 N N . HIS A 1 179 ? 9.203 31.281 0.175 1 94.12 179 HIS A N 1
ATOM 1413 C CA . HIS A 1 179 ? 10.18 30.828 1.151 1 94.12 179 HIS A CA 1
ATOM 1414 C C . HIS A 1 179 ? 9.664 29.609 1.92 1 94.12 179 HIS A C 1
ATOM 1416 O O . HIS A 1 179 ? 8.453 29.469 2.129 1 94.12 179 HIS A O 1
ATOM 1422 N N . PRO A 1 180 ? 10.57 28.766 2.385 1 94.56 180 PRO A N 1
ATOM 1423 C CA . PRO A 1 180 ? 10.125 27.594 3.127 1 94.56 180 PRO A CA 1
ATOM 1424 C C . PRO A 1 180 ? 9.258 27.938 4.336 1 94.56 180 PRO A C 1
ATOM 1426 O O . PRO A 1 180 ? 8.383 27.156 4.723 1 94.56 180 PRO A O 1
ATOM 1429 N N . GLN A 1 181 ? 9.453 29.047 4.855 1 91.88 181 GLN A N 1
ATOM 1430 C CA . GLN A 1 181 ? 8.664 29.484 6 1 91.88 181 GLN A CA 1
ATOM 1431 C C . GLN A 1 181 ? 7.188 29.625 5.629 1 91.88 181 GLN A C 1
ATOM 1433 O O . GLN A 1 181 ? 6.309 29.391 6.461 1 91.88 181 GLN A O 1
ATOM 1438 N N . ALA A 1 182 ? 6.895 30.031 4.41 1 93.94 182 ALA A N 1
ATOM 1439 C CA . ALA A 1 182 ? 5.527 30.219 3.939 1 93.94 182 ALA A CA 1
ATOM 1440 C C . ALA A 1 182 ? 4.758 28.891 3.939 1 93.94 182 ALA A C 1
ATOM 1442 O O . ALA A 1 182 ? 3.525 28.891 3.936 1 93.94 182 ALA A O 1
ATOM 1443 N N . LEU A 1 183 ? 5.453 27.719 3.959 1 94 183 LEU A N 1
ATOM 1444 C CA . LEU A 1 183 ? 4.82 26.406 3.936 1 94 183 LEU A CA 1
ATOM 1445 C C . LEU A 1 183 ? 3.975 26.188 5.188 1 94 183 LEU A C 1
ATOM 1447 O O . LEU A 1 183 ? 3.023 25.406 5.168 1 94 183 LEU A O 1
ATOM 1451 N N . THR A 1 184 ? 4.277 26.875 6.234 1 89.88 184 THR A N 1
ATOM 1452 C CA . THR A 1 184 ? 3.59 26.688 7.508 1 89.88 184 THR A CA 1
ATOM 1453 C C . THR A 1 184 ? 2.146 27.188 7.414 1 89.88 184 THR A C 1
ATOM 1455 O O . THR A 1 184 ? 1.301 26.797 8.227 1 89.88 184 THR A O 1
ATOM 1458 N N . ARG A 1 185 ? 1.871 28.016 6.43 1 89.88 185 ARG A N 1
ATOM 1459 C CA . ARG A 1 185 ? 0.537 28.594 6.262 1 89.88 185 ARG A CA 1
ATOM 1460 C C . ARG A 1 185 ? -0.308 27.734 5.324 1 89.88 185 ARG A C 1
ATOM 1462 O O . ARG A 1 185 ? -1.48 28.031 5.09 1 89.88 185 ARG A O 1
ATOM 1469 N N . HIS A 1 186 ? 0.284 26.734 4.793 1 93 186 HIS A N 1
ATOM 1470 C CA . HIS A 1 186 ? -0.409 25.875 3.844 1 93 186 HIS A CA 1
ATOM 1471 C C . HIS A 1 186 ? -0.805 24.547 4.488 1 93 186 HIS A C 1
ATOM 1473 O O . HIS A 1 186 ? -0.213 24.141 5.488 1 93 186 HIS A O 1
ATOM 1479 N N . SER A 1 187 ? -1.855 23.953 3.922 1 92.19 187 SER A N 1
ATOM 1480 C CA . SER A 1 187 ? -2.189 22.594 4.316 1 92.19 187 SER A CA 1
ATOM 1481 C C . SER A 1 187 ? -1.107 21.609 3.879 1 92.19 187 SER A C 1
ATOM 1483 O O . SER A 1 187 ? -0.749 21.562 2.701 1 92.19 187 SER A O 1
ATOM 1485 N N . TRP A 1 188 ? -0.632 20.922 4.844 1 92.88 188 TRP A N 1
ATOM 1486 C CA . TRP A 1 188 ? 0.433 19.969 4.57 1 92.88 188 TRP A CA 1
ATOM 1487 C C . TRP A 1 188 ? -0.124 18.562 4.453 1 92.88 188 TRP A C 1
ATOM 1489 O O . TRP A 1 188 ? -0.888 18.109 5.316 1 92.88 188 TRP A O 1
ATOM 1499 N N . ILE A 1 189 ? 0.159 17.922 3.383 1 94.56 189 ILE A N 1
ATOM 1500 C CA . ILE A 1 189 ? -0.171 16.516 3.191 1 94.56 189 ILE A CA 1
ATOM 1501 C C . ILE A 1 189 ? 1.079 15.656 3.389 1 94.56 189 ILE A C 1
ATOM 1503 O O . ILE A 1 189 ? 2.072 15.828 2.676 1 94.56 189 ILE A O 1
ATOM 1507 N N . ASP A 1 190 ? 0.968 14.664 4.266 1 91.44 190 ASP A N 1
ATOM 1508 C CA . ASP A 1 190 ? 2.195 13.992 4.688 1 91.44 190 ASP A CA 1
ATOM 1509 C C . ASP A 1 190 ? 2.072 12.477 4.535 1 91.44 190 ASP A C 1
ATOM 1511 O O . ASP A 1 190 ? 0.976 11.922 4.641 1 91.44 190 ASP A O 1
ATOM 1515 N N . MET A 1 191 ? 3.215 11.914 4.176 1 89.5 191 MET A N 1
ATOM 1516 C CA . MET A 1 191 ? 3.344 10.484 4.41 1 89.5 191 MET A CA 1
ATOM 1517 C C . MET A 1 191 ? 3.609 10.195 5.887 1 89.5 191 MET A C 1
ATOM 1519 O O . MET A 1 191 ? 4.445 10.852 6.512 1 89.5 191 MET A O 1
ATOM 1523 N N . ILE A 1 192 ? 2.93 9.258 6.367 1 79.5 192 ILE A N 1
ATOM 1524 C CA . ILE A 1 192 ? 3.047 8.953 7.789 1 79.5 192 ILE A CA 1
ATOM 1525 C C . ILE A 1 192 ? 4.508 8.688 8.141 1 79.5 192 ILE A C 1
ATOM 1527 O O . ILE A 1 192 ? 5.137 7.785 7.578 1 79.5 192 ILE A O 1
ATOM 1531 N N . GLY A 1 193 ? 5.074 9.531 9.031 1 72.06 193 GLY A N 1
ATOM 1532 C CA . GLY A 1 193 ? 6.414 9.359 9.57 1 72.06 193 GLY A CA 1
ATOM 1533 C C . GLY A 1 193 ? 7.48 10.07 8.766 1 72.06 193 GLY A C 1
ATOM 1534 O O . GLY A 1 193 ? 8.625 10.188 9.203 1 72.06 193 GLY A O 1
ATOM 1535 N N . GLU A 1 194 ? 7.215 10.547 7.629 1 73.12 194 GLU A N 1
ATOM 1536 C CA . GLU A 1 194 ? 8.219 11.094 6.723 1 73.12 194 GLU A CA 1
ATOM 1537 C C . GLU A 1 194 ? 8.766 12.422 7.242 1 73.12 194 GLU A C 1
ATOM 1539 O O . GLU A 1 194 ? 9.969 12.672 7.176 1 73.12 194 GLU A O 1
ATOM 1544 N N . THR A 1 195 ? 7.875 13.289 7.754 1 74.12 195 THR A N 1
ATOM 1545 C CA . THR A 1 195 ? 8.336 14.625 8.109 1 74.12 195 THR A CA 1
ATOM 1546 C C . THR A 1 195 ? 8.312 14.82 9.625 1 74.12 195 THR A C 1
ATOM 1548 O O . THR A 1 195 ? 8.258 15.953 10.109 1 74.12 195 THR A O 1
ATOM 1551 N N . ASN A 1 196 ? 8.305 13.719 10.305 1 71.62 196 ASN A N 1
ATOM 1552 C CA . ASN A 1 196 ? 8.258 13.812 11.758 1 71.62 196 ASN A CA 1
ATOM 1553 C C . ASN A 1 196 ? 9.438 14.602 12.312 1 71.62 196 ASN A C 1
ATOM 1555 O O . ASN A 1 196 ? 9.297 15.336 13.289 1 71.62 196 ASN A O 1
ATOM 1559 N N . SER A 1 197 ? 10.594 14.445 11.719 1 72.75 197 SER A N 1
ATOM 1560 C CA . SER A 1 197 ? 11.797 15.141 12.172 1 72.75 197 SER A CA 1
ATOM 1561 C C . SER A 1 197 ? 12.016 16.438 11.406 1 72.75 197 SER A C 1
ATOM 1563 O O . SER A 1 197 ? 13.062 17.078 11.547 1 72.75 197 SER A O 1
ATOM 1565 N N . GLY A 1 198 ? 11.055 16.75 10.664 1 84.75 198 GLY A N 1
ATOM 1566 C CA . GLY A 1 198 ? 11.18 17.953 9.844 1 84.75 198 GLY A CA 1
ATOM 1567 C C . GLY A 1 198 ? 11.859 17.688 8.508 1 84.75 198 GLY A C 1
ATOM 1568 O O . GLY A 1 198 ? 12.18 16.531 8.188 1 84.75 198 GLY A O 1
ATOM 1569 N N . LEU A 1 199 ? 11.906 18.766 7.766 1 89.38 199 LEU A N 1
ATOM 1570 C CA . LEU A 1 199 ? 12.547 18.75 6.457 1 89.38 199 LEU A CA 1
ATOM 1571 C C . LEU A 1 199 ? 13.57 19.875 6.344 1 89.38 199 LEU A C 1
ATOM 1573 O O . LEU A 1 199 ? 13.25 21.047 6.57 1 89.38 199 LEU A O 1
ATOM 1577 N N . VAL A 1 200 ? 14.766 19.469 6.051 1 92.38 200 VAL A N 1
ATOM 1578 C CA . VAL A 1 200 ? 15.805 20.484 5.863 1 92.38 200 VAL A CA 1
ATOM 1579 C C . VAL A 1 200 ? 15.875 20.875 4.391 1 92.38 200 VAL A C 1
ATOM 1581 O O . VAL A 1 200 ? 16.062 20.031 3.521 1 92.38 200 VAL A O 1
ATOM 1584 N N . LEU A 1 201 ? 15.641 22.125 4.16 1 94.62 201 LEU A N 1
ATOM 1585 C CA . LEU A 1 201 ? 15.773 22.688 2.826 1 94.62 201 LEU A CA 1
ATOM 1586 C C . LEU A 1 201 ? 17.031 23.562 2.723 1 94.62 201 LEU A C 1
ATOM 1588 O O . LEU A 1 201 ? 17.297 24.359 3.611 1 94.62 201 LEU A O 1
ATOM 1592 N N . THR A 1 202 ? 17.719 23.328 1.657 1 94.56 202 THR A N 1
ATOM 1593 C CA . THR A 1 202 ? 18.969 24.062 1.448 1 94.56 202 THR A CA 1
ATOM 1594 C C . THR A 1 202 ? 18.875 24.922 0.184 1 94.56 202 THR A C 1
ATOM 1596 O O . THR A 1 202 ? 18.422 24.453 -0.856 1 94.56 202 THR A O 1
ATOM 1599 N N . HIS A 1 203 ? 19.344 26.109 0.3 1 93.5 203 HIS A N 1
ATOM 1600 C CA . HIS A 1 203 ? 19.406 27.031 -0.831 1 93.5 203 HIS A CA 1
ATOM 1601 C C . HIS A 1 203 ? 20.797 27.016 -1.463 1 93.5 203 HIS A C 1
ATOM 1603 O O . HIS A 1 203 ? 21.797 26.766 -0.783 1 93.5 203 HIS A O 1
ATOM 1609 N N . PRO A 1 204 ? 20.781 27.297 -2.729 1 87.88 204 PRO A N 1
ATOM 1610 C CA . PRO A 1 204 ? 22.094 27.328 -3.377 1 87.88 204 PRO A CA 1
ATOM 1611 C C . PRO A 1 204 ? 23.047 28.328 -2.734 1 87.88 204 PRO A C 1
ATOM 1613 O O . PRO A 1 204 ? 24.266 28.203 -2.869 1 87.88 204 PRO A O 1
ATOM 1616 N N . ASP A 1 205 ? 22.531 29.344 -2.135 1 90 205 ASP A N 1
ATOM 1617 C CA . ASP A 1 205 ? 23.391 30.359 -1.502 1 90 205 ASP A CA 1
ATOM 1618 C C . ASP A 1 205 ? 23.938 29.844 -0.173 1 90 205 ASP A C 1
ATOM 1620 O O . ASP A 1 205 ? 24.688 30.562 0.505 1 90 205 ASP A O 1
ATOM 1624 N N . GLY A 1 206 ? 23.625 28.641 0.217 1 88.25 206 GLY A N 1
ATOM 1625 C CA . GLY A 1 206 ? 24.156 28.016 1.414 1 88.25 206 GLY A CA 1
ATOM 1626 C C . GLY A 1 206 ? 23.219 28.078 2.596 1 88.25 206 GLY A C 1
ATOM 1627 O O . GLY A 1 206 ? 23.438 27.422 3.617 1 88.25 206 GLY A O 1
ATOM 1628 N N . SER A 1 207 ? 22.188 28.875 2.428 1 91.94 207 SER A N 1
ATOM 1629 C CA . SER A 1 207 ? 21.219 28.984 3.516 1 91.94 207 SER A CA 1
ATOM 1630 C C . SER A 1 207 ? 20.453 27.688 3.707 1 91.94 207 SER A C 1
ATOM 1632 O O . SER A 1 207 ? 20.188 26.969 2.742 1 91.94 207 SER A O 1
ATOM 1634 N N . GLU A 1 208 ? 20.188 27.406 4.988 1 93.44 208 GLU A N 1
ATOM 1635 C CA . GLU A 1 208 ? 19.391 26.219 5.332 1 93.44 208 GLU A CA 1
ATOM 1636 C C . GLU A 1 208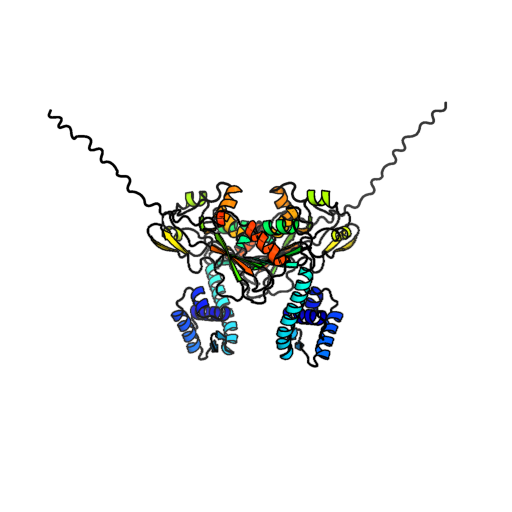 ? 18.172 26.594 6.156 1 93.44 208 GLU A C 1
ATOM 1638 O O . GLU A 1 208 ? 18.203 27.531 6.953 1 93.44 208 GLU A O 1
ATOM 1643 N N . PHE A 1 209 ? 17.141 25.953 5.859 1 93.12 209 PHE A N 1
ATOM 1644 C CA . PHE A 1 209 ? 15.906 26.141 6.617 1 93.12 209 PHE A CA 1
ATOM 1645 C C . PHE A 1 209 ? 15.336 24.797 7.07 1 93.12 209 PHE A C 1
ATOM 1647 O O . PHE A 1 209 ? 15.188 23.875 6.266 1 93.12 209 PHE A O 1
ATOM 1654 N N . ASN A 1 210 ? 15.078 24.688 8.32 1 91.69 210 ASN A N 1
ATOM 1655 C CA . ASN A 1 210 ? 14.438 23.5 8.875 1 91.69 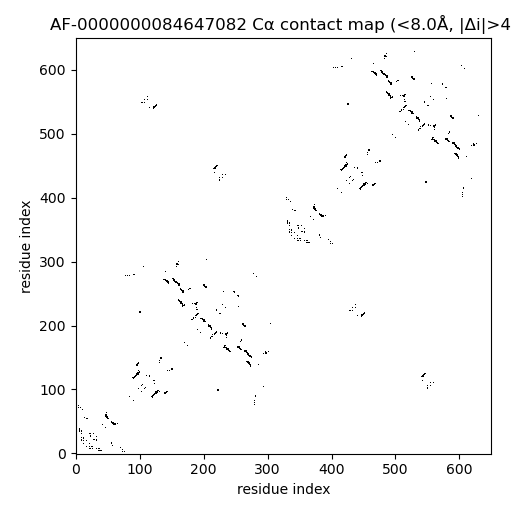210 ASN A CA 1
ATOM 1656 C C . ASN A 1 210 ? 12.922 23.672 8.969 1 91.69 210 ASN A C 1
ATOM 1658 O O . ASN A 1 210 ? 12.43 24.312 9.898 1 91.69 210 ASN A O 1
ATOM 1662 N N . PHE A 1 211 ? 12.266 23.031 8.055 1 90.94 211 PHE A N 1
ATOM 1663 C CA . PHE A 1 211 ? 10.812 23.141 7.988 1 90.94 211 PHE A CA 1
ATOM 1664 C C . PHE A 1 211 ? 10.156 22.078 8.875 1 90.94 211 PHE A C 1
ATOM 1666 O O . PHE A 1 211 ? 10.422 20.891 8.727 1 90.94 211 PHE A O 1
ATOM 1673 N N . ARG A 1 212 ? 9.32 22.562 9.742 1 85.5 212 ARG A N 1
ATOM 1674 C CA . ARG A 1 212 ? 8.453 21.703 10.547 1 85.5 212 ARG A CA 1
ATOM 1675 C C . ARG A 1 212 ? 6.992 21.859 10.148 1 85.5 212 ARG A C 1
ATOM 1677 O O . ARG A 1 212 ? 6.383 22.906 10.414 1 85.5 212 ARG A O 1
ATOM 1684 N N . PRO A 1 213 ? 6.484 20.812 9.57 1 84.25 213 PRO A N 1
ATOM 1685 C CA . PRO A 1 213 ? 5.121 20.953 9.047 1 84.25 213 PRO A CA 1
ATOM 1686 C C . PRO A 1 213 ? 4.09 21.172 10.148 1 84.25 213 PRO A C 1
ATOM 1688 O O .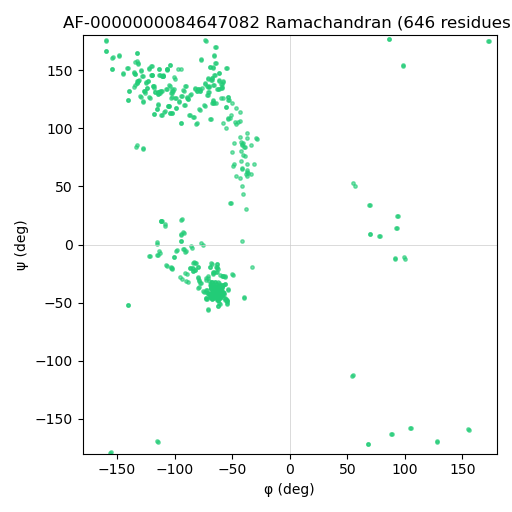 PRO A 1 213 ? 4.262 20.688 11.273 1 84.25 213 PRO A O 1
ATOM 1691 N N . PRO A 1 214 ? 3.107 21.984 9.75 1 79.88 214 PRO A N 1
ATOM 1692 C CA . PRO A 1 214 ? 1.934 22.016 10.633 1 79.88 214 PRO A CA 1
ATOM 1693 C C . PRO A 1 214 ? 1.21 20.672 10.688 1 79.88 214 PRO A C 1
ATOM 1695 O O . PRO A 1 214 ? 1.56 19.75 9.953 1 79.88 214 PRO A O 1
ATOM 1698 N N . PRO A 1 215 ? 0.303 20.641 11.633 1 77.5 215 PRO A N 1
ATOM 1699 C CA . PRO A 1 215 ? -0.479 19.391 11.617 1 77.5 215 PRO A CA 1
ATOM 1700 C C . PRO A 1 215 ? -1.103 19.109 10.25 1 77.5 215 PRO A C 1
ATOM 1702 O O . PRO A 1 215 ? -1.733 20 9.664 1 77.5 215 PRO A O 1
ATOM 1705 N N . SER A 1 216 ? -0.832 17.953 9.812 1 85.38 216 SER A N 1
ATOM 1706 C CA . SER A 1 216 ? -1.239 17.594 8.461 1 85.38 216 SER A CA 1
ATOM 1707 C C . SER A 1 216 ? -2.752 17.438 8.359 1 85.38 216 SER A C 1
ATOM 1709 O O . SER A 1 216 ? -3.377 16.828 9.234 1 85.38 216 SER A O 1
ATOM 1711 N N . ARG A 1 217 ? -3.211 17.969 7.328 1 87.88 217 ARG A N 1
ATOM 1712 C CA . ARG A 1 217 ? -4.621 17.797 6.988 1 87.88 217 ARG A CA 1
ATOM 1713 C C . ARG A 1 217 ? -4.945 16.328 6.707 1 87.88 217 ARG A C 1
ATOM 1715 O O . ARG A 1 217 ? -5.984 15.828 7.145 1 87.88 217 ARG A O 1
ATOM 1722 N N . LEU A 1 218 ? -4.129 15.719 6.027 1 94.25 218 LEU A N 1
ATOM 1723 C CA . LEU A 1 218 ? -4.238 14.312 5.656 1 94.25 218 LEU A CA 1
ATOM 1724 C C . LEU A 1 218 ? -2.875 13.633 5.719 1 94.25 218 LEU A C 1
ATOM 1726 O O . LEU A 1 218 ? -1.914 14.094 5.102 1 94.25 218 LEU A O 1
ATOM 1730 N N . ARG A 1 219 ? -2.824 12.586 6.488 1 94.25 219 ARG A N 1
ATOM 1731 C CA . ARG A 1 219 ? -1.646 11.727 6.555 1 94.25 219 ARG A CA 1
ATOM 1732 C C . ARG A 1 219 ? -1.968 10.32 6.07 1 94.25 219 ARG A C 1
ATOM 1734 O O . ARG A 1 219 ? -2.982 9.734 6.465 1 94.25 219 ARG A O 1
ATOM 1741 N N . VAL A 1 220 ? -1.113 9.859 5.207 1 94.38 220 VAL A N 1
ATOM 1742 C CA . VAL A 1 220 ? -1.355 8.539 4.625 1 94.38 220 VAL A CA 1
ATOM 1743 C C . VAL A 1 220 ? -0.073 7.715 4.672 1 94.38 220 VAL A C 1
ATOM 1745 O O . VAL A 1 220 ? 1.019 8.258 4.859 1 94.38 220 VAL A O 1
ATOM 1748 N N . ASP A 1 221 ? -0.221 6.363 4.461 1 91.75 221 ASP A N 1
ATOM 1749 C CA . ASP A 1 221 ? 0.971 5.52 4.48 1 91.75 221 ASP A CA 1
ATOM 1750 C C . ASP A 1 221 ? 1.227 4.898 3.111 1 91.75 221 ASP A C 1
ATOM 1752 O O . ASP A 1 221 ? 2.137 4.082 2.953 1 91.75 221 ASP A O 1
ATOM 1756 N N . GLN A 1 222 ? 0.376 5.242 2.227 1 92.31 222 GLN A N 1
ATOM 1757 C CA . GLN A 1 222 ? 0.547 4.762 0.859 1 92.31 222 GLN A CA 1
ATOM 1758 C C . GLN A 1 222 ? 0.928 5.898 -0.081 1 92.31 222 GLN A C 1
ATOM 1760 O O . GLN A 1 222 ? 0.24 6.922 -0.138 1 92.31 222 GLN A O 1
ATOM 1765 N N . PRO A 1 223 ? 1.94 5.668 -0.885 1 92.06 223 PRO A N 1
ATOM 1766 C CA . PRO A 1 223 ? 2.428 6.742 -1.75 1 92.06 223 PRO A CA 1
ATOM 1767 C C . PRO A 1 223 ? 1.383 7.207 -2.762 1 92.06 223 PRO A C 1
ATOM 1769 O O . PRO A 1 223 ? 1.301 8.398 -3.066 1 92.06 223 PRO A O 1
ATOM 1772 N N . MET A 1 224 ? 0.627 6.336 -3.252 1 91.38 224 MET A N 1
ATOM 1773 C CA . MET A 1 224 ? -0.355 6.715 -4.266 1 91.38 224 MET A CA 1
ATOM 1774 C C . MET A 1 224 ? -1.44 7.602 -3.662 1 91.38 224 MET A C 1
ATOM 1776 O O . MET A 1 224 ? -1.936 8.516 -4.32 1 91.38 224 MET A O 1
ATOM 1780 N N . LEU A 1 225 ? -1.809 7.324 -2.432 1 94 225 LEU A N 1
ATOM 1781 C CA . LEU A 1 225 ? -2.77 8.188 -1.753 1 94 225 LEU A CA 1
ATOM 1782 C C . LEU A 1 225 ? -2.18 9.57 -1.513 1 94 225 LEU A C 1
ATOM 1784 O O . LEU A 1 225 ? -2.885 10.578 -1.612 1 94 225 LEU A O 1
ATOM 1788 N N . HIS A 1 226 ? -0.957 9.547 -1.221 1 95.62 226 HIS A N 1
ATOM 1789 C CA . HIS A 1 226 ? -0.235 10.789 -0.956 1 95.62 226 HIS A CA 1
ATOM 1790 C C . HIS A 1 226 ? -0.219 11.688 -2.186 1 95.62 226 HIS A C 1
ATOM 1792 O O . HIS A 1 226 ? -0.685 12.828 -2.129 1 95.62 226 HIS A O 1
ATOM 1798 N N . ILE A 1 227 ? 0.203 11.18 -3.283 1 95.94 227 ILE A N 1
ATOM 1799 C CA . ILE A 1 227 ? 0.315 11.977 -4.5 1 95.94 227 ILE A CA 1
ATOM 1800 C C . ILE A 1 227 ? -1.077 12.352 -5 1 95.94 227 ILE A C 1
ATOM 1802 O O . ILE A 1 227 ? -1.283 13.461 -5.512 1 95.94 227 ILE A O 1
ATOM 1806 N N . ASP A 1 228 ? -2.035 11.477 -4.891 1 94.94 228 ASP A N 1
ATOM 1807 C CA . ASP A 1 228 ? -3.4 11.773 -5.312 1 94.94 228 ASP A CA 1
ATOM 1808 C C . ASP A 1 228 ? -3.969 12.961 -4.539 1 94.94 228 ASP A C 1
ATOM 1810 O O . ASP A 1 228 ? -4.656 13.805 -5.113 1 94.94 228 ASP A O 1
ATOM 1814 N N . ALA A 1 229 ? -3.688 12.977 -3.293 1 95.94 229 ALA A N 1
ATOM 1815 C CA . ALA A 1 229 ? -4.203 14.055 -2.451 1 95.94 229 ALA A CA 1
ATOM 1816 C C . ALA A 1 229 ? -3.594 15.391 -2.848 1 95.94 229 ALA A C 1
ATOM 1818 O O . ALA A 1 229 ? -4.301 16.406 -2.934 1 95.94 229 ALA A O 1
ATOM 1819 N N . ILE A 1 230 ? -2.307 15.406 -3.102 1 96.81 230 ILE A N 1
ATOM 1820 C CA . ILE A 1 230 ? -1.617 16.625 -3.498 1 96.81 230 ILE A CA 1
ATOM 1821 C C . ILE A 1 230 ? -2.096 17.062 -4.883 1 96.81 230 ILE A C 1
ATOM 1823 O O . ILE A 1 230 ? -2.469 18.219 -5.078 1 96.81 230 ILE A O 1
ATOM 1827 N N . ALA A 1 231 ? -2.15 16.125 -5.777 1 96.44 231 ALA A N 1
ATOM 1828 C CA . ALA A 1 231 ? -2.551 16.391 -7.16 1 96.44 231 ALA A CA 1
ATOM 1829 C C . ALA A 1 231 ? -4.016 16.812 -7.234 1 96.44 231 ALA A C 1
ATOM 1831 O O . ALA A 1 231 ? -4.426 17.484 -8.188 1 96.44 231 ALA A O 1
ATOM 1832 N N . GLY A 1 232 ? -4.766 16.406 -6.277 1 93.81 232 GLY A N 1
ATOM 1833 C CA . GLY A 1 232 ? -6.18 16.734 -6.234 1 93.81 232 GLY A CA 1
ATOM 1834 C C . GLY A 1 232 ? -6.449 18.094 -5.59 1 93.81 232 GLY A C 1
ATOM 1835 O O . GLY A 1 232 ? -7.609 18.484 -5.426 1 93.81 232 GLY A O 1
ATOM 1836 N N . GLY A 1 233 ? -5.441 18.703 -5.148 1 94.75 233 GLY A N 1
ATOM 1837 C CA . GLY A 1 233 ? -5.586 20.047 -4.598 1 94.75 233 GLY A CA 1
ATOM 1838 C C . GLY A 1 233 ? -5.785 20.047 -3.096 1 94.75 233 GLY A C 1
ATOM 1839 O O . GLY A 1 233 ? -6.352 21 -2.545 1 94.75 233 GLY A O 1
ATOM 1840 N N . GLY A 1 234 ? -5.348 19.062 -2.471 1 93.75 234 GLY A N 1
ATOM 1841 C CA . GLY A 1 234 ? -5.559 18.953 -1.034 1 93.75 234 GLY A CA 1
ATOM 1842 C C . GLY A 1 234 ? -4.555 19.75 -0.227 1 93.75 234 GLY A C 1
ATOM 1843 O O . GLY A 1 234 ? -4.762 20 0.962 1 93.75 234 GLY A O 1
ATOM 1844 N N . GLY A 1 235 ? -3.496 20.141 -0.861 1 95.81 235 GLY A N 1
ATOM 1845 C CA . GLY A 1 235 ? -2.434 20.844 -0.164 1 95.81 235 GLY A CA 1
ATOM 1846 C C . GLY A 1 235 ? -1.079 20.703 -0.833 1 95.81 235 GLY A C 1
ATOM 1847 O O . GLY A 1 235 ? -1 20.5 -2.045 1 95.81 235 GLY A O 1
ATOM 1848 N N . ILE A 1 236 ? -0.074 20.938 0.013 1 96.25 236 ILE A N 1
ATOM 1849 C CA . ILE A 1 236 ? 1.319 20.891 -0.416 1 96.25 236 ILE A CA 1
ATOM 1850 C C . ILE A 1 236 ? 2.023 19.719 0.26 1 96.25 236 ILE A C 1
ATOM 1852 O O . ILE A 1 236 ? 1.694 19.359 1.392 1 96.25 236 ILE A O 1
ATOM 1856 N N . GLY A 1 237 ? 2.947 19.109 -0.428 1 96.12 237 GLY A N 1
ATOM 1857 C CA . GLY A 1 237 ? 3.711 18.031 0.155 1 96.12 237 GLY A CA 1
ATOM 1858 C C . GLY A 1 237 ? 5.023 17.766 -0.561 1 96.12 237 GLY A C 1
ATOM 1859 O O . GLY A 1 237 ? 5.316 18.391 -1.578 1 96.12 237 GLY A O 1
ATOM 1860 N N . VAL A 1 238 ? 5.781 16.844 0.002 1 95.44 238 VAL A N 1
ATOM 1861 C CA . VAL A 1 238 ? 7.074 16.484 -0.568 1 95.44 238 VAL A CA 1
ATOM 1862 C C . VAL A 1 238 ? 6.953 15.172 -1.333 1 95.44 238 VAL A C 1
ATOM 1864 O O . VAL A 1 238 ? 6.344 14.219 -0.845 1 95.44 238 VAL A O 1
ATOM 1867 N N . LEU A 1 239 ? 7.48 15.156 -2.529 1 95.44 239 LEU A N 1
ATOM 1868 C CA . LEU A 1 239 ? 7.461 13.969 -3.377 1 95.44 239 LEU A CA 1
ATOM 1869 C C . LEU A 1 239 ? 8.82 13.75 -4.035 1 95.44 239 LEU A C 1
ATOM 1871 O O . LEU A 1 239 ? 9.539 14.711 -4.324 1 95.44 239 LEU A O 1
ATOM 1875 N N . PRO A 1 240 ? 9.156 12.453 -4.258 1 94.31 240 PRO A N 1
ATOM 1876 C CA . PRO A 1 240 ? 10.25 12.25 -5.207 1 94.31 240 PRO A CA 1
ATOM 1877 C C . PRO A 1 240 ? 9.953 12.828 -6.586 1 94.31 240 PRO A C 1
ATOM 1879 O O . PRO A 1 240 ? 8.867 12.617 -7.129 1 94.31 240 PRO A O 1
ATOM 1882 N N . CYS A 1 241 ? 10.906 13.516 -7.176 1 94.19 241 CYS A N 1
ATOM 1883 C CA . CYS A 1 241 ? 10.703 14.227 -8.438 1 94.19 241 CYS A CA 1
ATOM 1884 C C . CYS A 1 241 ? 10.359 13.25 -9.555 1 94.19 241 CYS A C 1
ATOM 1886 O O . CYS A 1 241 ? 9.484 13.531 -10.375 1 94.19 241 CYS A O 1
ATOM 1888 N N . TRP A 1 242 ? 11.039 12.156 -9.531 1 93 242 TRP A N 1
ATOM 1889 C CA . TRP A 1 242 ? 10.82 11.164 -10.578 1 93 242 TRP A CA 1
ATOM 1890 C C . TRP A 1 242 ? 9.375 10.672 -10.578 1 93 242 TRP A C 1
ATOM 1892 O O . TRP A 1 242 ? 8.773 10.492 -11.641 1 93 242 TRP A O 1
ATOM 1902 N N . ILE A 1 243 ? 8.797 10.516 -9.445 1 93.19 243 ILE A N 1
ATOM 1903 C CA . ILE A 1 243 ? 7.41 10.07 -9.305 1 93.19 243 ILE A CA 1
ATOM 1904 C C . ILE A 1 243 ? 6.465 11.188 -9.719 1 93.19 243 ILE A C 1
ATOM 1906 O O . ILE A 1 243 ? 5.496 10.961 -10.445 1 93.19 243 ILE A O 1
ATOM 1910 N N . ALA A 1 244 ? 6.727 12.344 -9.25 1 95.12 244 ALA A N 1
ATOM 1911 C CA . ALA A 1 244 ? 5.91 13.5 -9.602 1 95.12 244 ALA A CA 1
ATOM 1912 C C . ALA A 1 244 ? 5.898 13.719 -11.117 1 95.12 244 ALA A C 1
ATOM 1914 O O . ALA A 1 244 ? 4.852 14.008 -11.695 1 95.12 244 ALA A O 1
ATOM 1915 N N . GLU A 1 245 ? 7.055 13.555 -11.703 1 92.81 245 GLU A N 1
ATOM 1916 C CA . GLU A 1 245 ? 7.168 13.727 -13.148 1 92.81 245 GLU A CA 1
ATOM 1917 C C . GLU A 1 245 ? 6.371 12.664 -13.898 1 92.81 245 GLU A C 1
ATOM 1919 O O . GLU A 1 245 ? 5.738 12.953 -14.922 1 92.81 245 GLU A O 1
ATOM 1924 N N . SER A 1 246 ? 6.426 11.508 -13.414 1 91.75 246 SER A N 1
ATOM 1925 C CA . SER A 1 246 ? 5.637 10.438 -14.016 1 91.75 246 SER A CA 1
ATOM 1926 C C . SER A 1 246 ? 4.145 10.75 -13.953 1 91.75 246 SER A C 1
ATOM 1928 O O . SER A 1 246 ? 3.422 10.547 -14.93 1 91.75 246 SER A O 1
ATOM 1930 N N . ARG A 1 247 ? 3.705 11.195 -12.82 1 92.81 247 ARG A N 1
ATOM 1931 C CA . ARG A 1 247 ? 2.311 11.594 -12.656 1 92.81 247 ARG A CA 1
ATOM 1932 C C . ARG A 1 247 ? 1.944 12.703 -13.641 1 92.81 247 ARG A C 1
ATOM 1934 O O . ARG A 1 247 ? 0.895 12.648 -14.289 1 92.81 247 ARG A O 1
ATOM 1941 N N . GLU A 1 248 ? 2.758 13.641 -13.812 1 93.56 248 GLU A N 1
ATOM 1942 C CA . GLU A 1 248 ? 2.496 14.773 -14.688 1 93.56 248 GLU A CA 1
ATOM 1943 C C . GLU A 1 248 ? 2.461 14.352 -16.156 1 93.56 248 GLU A C 1
ATOM 1945 O O . GLU A 1 248 ? 1.71 14.914 -16.953 1 93.56 248 GLU A O 1
ATOM 1950 N N . ARG A 1 249 ? 3.287 13.43 -16.438 1 91.5 249 ARG A N 1
ATOM 1951 C CA . ARG A 1 249 ? 3.258 12.898 -17.812 1 91.5 249 ARG A CA 1
ATOM 1952 C C . ARG A 1 249 ? 1.933 12.203 -18.094 1 91.5 249 ARG A C 1
ATOM 1954 O O . ARG A 1 249 ? 1.357 12.367 -19.172 1 91.5 249 ARG A O 1
ATOM 1961 N N . ALA A 1 250 ? 1.46 11.523 -17.125 1 87.88 250 ALA A N 1
ATOM 1962 C CA . ALA A 1 250 ? 0.216 10.773 -17.297 1 87.88 250 ALA A CA 1
ATOM 1963 C C . ALA A 1 250 ? -0.996 11.695 -17.172 1 87.88 250 ALA A C 1
ATOM 1965 O O . ALA A 1 250 ? -2.014 11.477 -17.828 1 87.88 250 ALA A O 1
ATOM 1966 N N . HIS A 1 251 ? -0.875 12.664 -16.25 1 91.44 251 HIS A N 1
ATOM 1967 C CA . HIS A 1 251 ? -1.94 13.625 -15.992 1 91.44 251 HIS A CA 1
ATOM 1968 C C . HIS A 1 251 ? -1.398 15.047 -15.938 1 91.44 251 HIS A C 1
ATOM 1970 O O . HIS A 1 251 ? -1.289 15.641 -14.859 1 91.44 251 HIS A O 1
ATOM 1976 N N . PRO A 1 252 ? -1.306 15.602 -17.109 1 93.88 252 PRO A N 1
ATOM 1977 C CA . PRO A 1 252 ? -0.661 16.906 -17.172 1 93.88 252 PRO A CA 1
ATOM 1978 C C . PRO A 1 252 ? -1.467 18 -16.453 1 93.88 252 PRO A C 1
ATOM 1980 O O . PRO A 1 252 ? -2.699 18 -16.516 1 93.88 252 PRO A O 1
ATOM 1983 N N . GLY A 1 253 ? -0.767 18.828 -15.719 1 95.81 253 GLY A N 1
ATOM 1984 C CA . GLY A 1 253 ? -1.382 19.984 -15.094 1 95.81 253 GLY A CA 1
ATOM 1985 C C . GLY A 1 253 ? -1.866 19.719 -13.68 1 95.81 253 GLY A C 1
ATOM 1986 O O . GLY A 1 253 ? -2.621 20.516 -13.117 1 95.81 253 GLY A O 1
ATOM 1987 N N . GLU A 1 254 ? -1.446 18.656 -13.117 1 96.38 254 GLU A N 1
ATOM 1988 C CA . GLU A 1 254 ? -1.946 18.297 -11.789 1 96.38 254 GLU A CA 1
ATOM 1989 C C . GLU A 1 254 ? -0.926 18.641 -10.711 1 96.38 254 GLU A C 1
ATOM 1991 O O . GLU A 1 254 ? -1.273 18.75 -9.531 1 96.38 254 GLU A O 1
ATOM 1996 N N . LEU A 1 255 ? 0.312 18.781 -11.102 1 97.56 255 LEU A N 1
ATOM 1997 C CA . LEU A 1 255 ? 1.364 19.047 -10.125 1 97.56 255 LEU A CA 1
ATOM 1998 C C . LEU A 1 255 ? 2.295 20.156 -10.602 1 97.56 255 LEU A C 1
ATOM 2000 O O . LEU A 1 255 ? 2.646 20.203 -11.789 1 97.56 255 LEU A O 1
ATOM 2004 N N . VAL A 1 256 ? 2.629 21.016 -9.727 1 97.06 256 VAL A N 1
ATOM 2005 C CA . VAL A 1 256 ? 3.635 22.047 -9.984 1 97.06 256 VAL A CA 1
ATOM 2006 C C . VAL A 1 256 ? 4.637 22.094 -8.836 1 97.06 256 VAL A C 1
ATOM 2008 O O . VAL A 1 256 ? 4.254 21.969 -7.668 1 97.06 256 VAL A O 1
ATOM 2011 N N . ARG A 1 257 ? 5.867 22.281 -9.172 1 96.38 257 ARG A N 1
ATOM 2012 C CA . ARG A 1 257 ? 6.93 22.344 -8.18 1 96.38 257 ARG A CA 1
ATOM 2013 C C . ARG A 1 257 ? 6.969 23.719 -7.512 1 96.38 257 ARG A C 1
ATOM 2015 O O . ARG A 1 257 ? 6.844 24.734 -8.18 1 96.38 257 ARG A O 1
ATOM 2022 N N . CYS A 1 258 ? 7.078 23.656 -6.223 1 96.44 258 CYS A N 1
ATOM 2023 C CA . CYS A 1 258 ? 7.223 24.859 -5.41 1 96.44 258 CYS A CA 1
ATOM 2024 C C . CYS A 1 258 ? 8.648 25 -4.879 1 96.44 258 CYS A C 1
ATOM 2026 O O . CYS A 1 258 ? 9.352 24 -4.719 1 96.44 258 CYS A O 1
ATOM 2028 N N . LEU A 1 259 ? 9.062 26.281 -4.672 1 95.31 259 LEU A N 1
ATOM 2029 C CA . LEU A 1 259 ? 10.352 26.562 -4.047 1 95.31 259 LEU A CA 1
ATOM 2030 C C . LEU A 1 259 ? 11.484 25.875 -4.809 1 95.31 259 LEU A C 1
ATOM 2032 O O . LEU A 1 259 ? 12.305 25.172 -4.215 1 95.31 259 LEU A O 1
ATOM 2036 N N . ASP A 1 260 ? 11.508 26.109 -6.031 1 91.69 260 ASP A N 1
ATOM 2037 C CA . ASP A 1 260 ? 12.398 25.422 -6.957 1 91.69 260 ASP A CA 1
ATOM 2038 C C . ASP A 1 260 ? 13.859 25.672 -6.594 1 91.69 260 ASP A C 1
ATOM 2040 O O . ASP A 1 260 ? 14.719 24.828 -6.855 1 91.69 260 ASP A O 1
ATOM 2044 N N . ALA A 1 261 ? 14.141 26.75 -5.957 1 92 261 ALA A N 1
ATOM 2045 C CA . ALA A 1 261 ? 15.516 27.109 -5.621 1 92 261 ALA A CA 1
ATOM 2046 C C . ALA A 1 261 ? 15.992 26.344 -4.383 1 92 261 ALA A C 1
ATOM 2048 O O . ALA A 1 261 ? 17.188 26.281 -4.113 1 92 261 ALA A O 1
ATOM 2049 N N . TRP A 1 262 ? 15.055 25.875 -3.662 1 94 262 TRP A N 1
ATOM 2050 C CA . TRP A 1 262 ? 15.375 25.172 -2.43 1 94 262 TRP A CA 1
ATOM 2051 C C . TRP A 1 262 ? 15.484 23.672 -2.68 1 94 262 TRP A C 1
ATOM 2053 O O . TRP A 1 262 ? 14.602 23.078 -3.309 1 94 262 TRP A O 1
ATOM 2063 N N . GLN A 1 263 ? 16.562 23.141 -2.141 1 92.5 263 GLN A N 1
ATOM 2064 C CA . GLN A 1 263 ? 16.812 21.719 -2.387 1 92.5 263 GLN A CA 1
ATOM 2065 C C . GLN A 1 263 ? 16.625 20.906 -1.113 1 92.5 263 GLN A C 1
ATOM 2067 O O . GLN A 1 263 ? 16.922 21.375 -0.014 1 92.5 263 GLN A O 1
ATOM 2072 N N . LEU A 1 264 ? 16.109 19.703 -1.343 1 93.69 264 LEU A N 1
ATOM 2073 C CA . LEU A 1 264 ? 16 18.719 -0.271 1 93.69 264 LEU A CA 1
ATOM 2074 C C . LEU A 1 264 ? 17.047 17.609 -0.439 1 93.69 264 LEU A C 1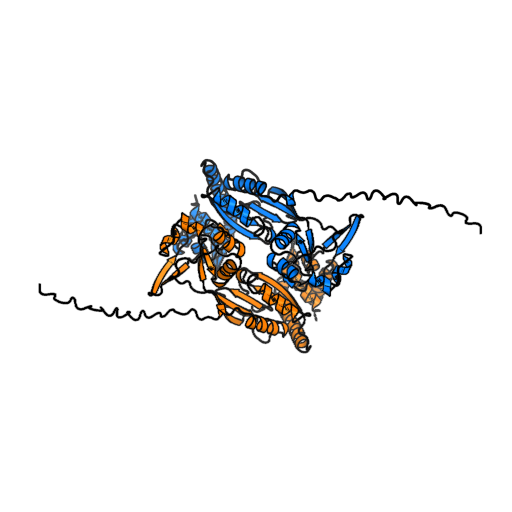
ATOM 2076 O O . LEU A 1 264 ? 17.469 17.328 -1.559 1 93.69 264 LEU A O 1
ATOM 2080 N N . LYS A 1 265 ? 17.453 17.031 0.727 1 90.88 265 LYS A N 1
ATOM 2081 C CA . LYS A 1 265 ? 18.344 15.883 0.631 1 90.88 265 LYS A CA 1
ATOM 2082 C C . LYS A 1 265 ? 17.719 14.758 -0.188 1 90.88 265 LYS A C 1
ATOM 2084 O O . LYS A 1 265 ? 16.578 14.359 0.066 1 90.88 265 LYS A O 1
ATOM 2089 N N . PRO A 1 266 ? 18.453 14.32 -1.209 1 93.62 266 PRO A N 1
ATOM 2090 C CA . PRO A 1 266 ? 17.906 13.211 -1.992 1 93.62 266 PRO A CA 1
ATOM 2091 C C . PRO A 1 266 ? 17.797 11.922 -1.185 1 93.62 266 PRO A C 1
ATOM 2093 O O . PRO A 1 266 ? 18.391 11.805 -0.108 1 93.62 266 PRO A O 1
ATOM 2096 N N . LEU A 1 267 ? 16.984 11.039 -1.727 1 93.44 267 LEU A N 1
ATOM 2097 C CA . LEU A 1 267 ? 16.812 9.734 -1.105 1 93.44 267 LEU A CA 1
ATOM 2098 C C . LEU A 1 267 ? 17.641 8.672 -1.828 1 93.44 267 LEU A C 1
ATOM 2100 O O . LEU A 1 267 ? 17.547 8.539 -3.051 1 93.44 267 LEU A O 1
ATOM 2104 N N . ASP A 1 268 ? 18.312 7.891 -1.054 1 95 268 ASP A N 1
ATOM 2105 C CA . ASP A 1 268 ? 19.125 6.836 -1.637 1 95 268 ASP A CA 1
ATOM 2106 C C . ASP A 1 268 ? 18.297 5.605 -1.973 1 95 268 ASP A C 1
ATOM 2108 O O . ASP A 1 268 ? 17.422 5.207 -1.191 1 95 268 ASP A O 1
ATOM 2112 N N . VAL A 1 269 ? 18.516 5.098 -3.135 1 96.38 269 VAL A N 1
ATOM 2113 C CA . VAL A 1 269 ? 17.969 3.795 -3.502 1 96.38 269 VAL A CA 1
ATOM 2114 C C . VAL A 1 269 ? 19.047 2.721 -3.33 1 96.38 269 VAL A C 1
ATOM 2116 O O . VAL A 1 269 ? 20.062 2.723 -4.035 1 96.38 269 VAL A O 1
ATOM 2119 N N . THR A 1 270 ? 18.766 1.801 -2.441 1 96.56 270 THR A N 1
ATOM 2120 C CA . THR A 1 270 ? 19.797 0.842 -2.057 1 96.56 270 THR A CA 1
ATOM 2121 C C . THR A 1 270 ? 19.281 -0.589 -2.219 1 96.56 270 THR A C 1
ATOM 2123 O O . THR A 1 270 ? 18.156 -0.901 -1.834 1 96.56 270 THR A O 1
ATOM 2126 N N . LEU A 1 271 ? 20.062 -1.436 -2.855 1 97.19 271 LEU A N 1
ATOM 2127 C CA . LEU A 1 271 ? 19.812 -2.875 -2.852 1 97.19 271 LEU A CA 1
ATOM 2128 C C . LEU A 1 271 ? 20.453 -3.527 -1.624 1 97.19 271 LEU A C 1
ATOM 2130 O O . LEU A 1 271 ? 21.625 -3.285 -1.319 1 97.19 271 LEU A O 1
ATOM 2134 N N . LEU A 1 272 ? 19.688 -4.281 -0.91 1 96.62 272 LEU A N 1
ATOM 2135 C CA . LEU A 1 272 ? 20.172 -5.035 0.243 1 96.62 272 LEU A CA 1
ATOM 2136 C C . LEU A 1 272 ? 20.078 -6.535 -0.017 1 96.62 272 LEU A C 1
ATOM 2138 O O . LEU A 1 272 ? 19.047 -7.039 -0.447 1 96.62 272 LEU A O 1
ATOM 2142 N N . TYR A 1 273 ? 21.094 -7.262 0.227 1 94.69 273 TYR A N 1
ATOM 2143 C CA . TYR A 1 273 ? 21.125 -8.711 0.06 1 94.69 273 TYR A CA 1
ATOM 2144 C C . TYR A 1 273 ? 22.25 -9.328 0.878 1 94.69 273 TYR A C 1
ATOM 2146 O O . TYR A 1 273 ? 23.094 -8.609 1.424 1 94.69 273 TYR A O 1
ATOM 2154 N N . GLY A 1 274 ? 22.203 -10.562 1.018 1 90.38 274 GLY A N 1
ATOM 2155 C CA . GLY A 1 274 ? 23.156 -11.25 1.888 1 90.38 274 GLY A CA 1
ATOM 2156 C C . GLY A 1 274 ? 24.594 -11.148 1.41 1 90.38 274 GLY A C 1
ATOM 2157 O O . GLY A 1 274 ? 24.844 -10.961 0.218 1 90.38 274 GLY A O 1
ATOM 2158 N N . PHE A 1 275 ? 25.453 -11.32 2.443 1 85.25 275 PHE A N 1
ATOM 2159 C CA . PHE A 1 275 ? 26.875 -11.391 2.113 1 85.25 275 PHE A CA 1
ATOM 2160 C C . PHE A 1 275 ? 27.234 -12.75 1.541 1 85.25 275 PHE A C 1
ATOM 2162 O O . PHE A 1 275 ? 26.469 -13.703 1.662 1 85.25 275 PHE A O 1
ATOM 2169 N N . GLY A 1 276 ? 28.328 -12.805 0.816 1 80.81 276 GLY A N 1
ATOM 2170 C CA . GLY A 1 276 ? 28.844 -14.07 0.314 1 80.81 276 GLY A CA 1
ATOM 2171 C C . GLY A 1 276 ? 28.266 -14.453 -1.038 1 80.81 276 GLY A C 1
ATOM 2172 O O . GLY A 1 276 ? 27.828 -13.586 -1.796 1 80.81 276 GLY A O 1
ATOM 2173 N N . HIS A 1 277 ? 28.422 -15.711 -1.368 1 79.5 277 HIS A N 1
ATOM 2174 C CA . HIS A 1 277 ? 27.953 -16.203 -2.656 1 79.5 277 HIS A CA 1
ATOM 2175 C C . HIS A 1 277 ? 26.422 -16.266 -2.695 1 79.5 277 HIS A C 1
ATOM 2177 O O . HIS A 1 277 ? 25.797 -16.781 -1.771 1 79.5 277 HIS A O 1
ATOM 2183 N N . GLN A 1 278 ? 25.938 -15.664 -3.727 1 85.06 278 GLN A N 1
ATOM 2184 C CA . GLN A 1 278 ? 24.484 -15.664 -3.924 1 85.06 278 GLN A CA 1
ATOM 2185 C C . GLN A 1 278 ? 24.062 -16.719 -4.934 1 85.06 278 GLN A C 1
ATOM 2187 O O . GLN A 1 278 ? 24.766 -16.953 -5.926 1 85.06 278 GLN A O 1
ATOM 2192 N N . PRO A 1 279 ? 22.906 -17.328 -4.629 1 83.44 279 PRO A N 1
ATOM 2193 C CA . PRO A 1 279 ? 22.359 -18.188 -5.68 1 83.44 279 PRO A CA 1
ATOM 2194 C C . PRO A 1 279 ? 22.188 -17.453 -7.008 1 83.44 279 PRO A C 1
ATOM 2196 O O . PRO A 1 279 ? 22.016 -16.234 -7.031 1 83.44 279 PRO A O 1
ATOM 2199 N N . ARG A 1 280 ? 22.25 -18.141 -8.07 1 85.81 280 ARG A N 1
ATOM 2200 C CA . ARG A 1 280 ? 22.203 -17.578 -9.414 1 85.81 280 ARG A CA 1
ATOM 2201 C C . ARG A 1 280 ? 20.922 -16.766 -9.617 1 85.81 280 ARG A C 1
ATOM 2203 O O . ARG A 1 280 ? 20.938 -15.742 -10.312 1 85.81 280 ARG A O 1
ATOM 2210 N N . LYS A 1 281 ? 19.766 -17.312 -9.109 1 90.56 281 LYS A N 1
ATOM 2211 C CA . LYS A 1 281 ? 18.5 -16.594 -9.273 1 90.56 281 LYS A CA 1
ATOM 2212 C C . LYS A 1 281 ? 18.578 -15.203 -8.648 1 90.56 281 LYS A C 1
ATOM 2214 O O . LYS A 1 281 ? 18.031 -14.242 -9.188 1 90.56 281 LYS A O 1
ATOM 2219 N N . VAL A 1 282 ? 19.297 -15.094 -7.559 1 93.38 282 VAL A N 1
ATOM 2220 C CA . VAL A 1 282 ? 19.469 -13.812 -6.879 1 93.38 282 VAL A CA 1
ATOM 2221 C C . VAL A 1 282 ? 20.391 -12.906 -7.699 1 93.38 282 VAL A C 1
ATOM 2223 O O . VAL A 1 282 ? 20.062 -11.742 -7.941 1 93.38 282 VAL A O 1
ATOM 2226 N N . THR A 1 283 ? 21.5 -13.461 -8.141 1 91.88 283 THR A N 1
ATOM 2227 C CA . THR A 1 283 ? 22.453 -12.695 -8.938 1 91.88 283 THR A CA 1
ATOM 2228 C C . THR A 1 283 ? 21.797 -12.227 -10.242 1 91.88 283 THR A C 1
ATOM 2230 O O . THR A 1 283 ? 22.031 -11.094 -10.672 1 91.88 283 THR A O 1
ATOM 2233 N N . ALA A 1 284 ? 21 -13.078 -10.789 1 93.56 284 ALA A N 1
ATOM 2234 C CA . ALA A 1 284 ? 20.328 -12.727 -12.031 1 93.56 284 ALA A CA 1
ATOM 2235 C C . ALA A 1 284 ? 19.375 -11.555 -11.82 1 93.56 284 ALA A C 1
ATOM 2237 O O . ALA A 1 284 ? 19.328 -10.625 -12.633 1 93.56 284 ALA A O 1
ATOM 2238 N N . LEU A 1 285 ? 18.609 -11.617 -10.75 1 96.31 285 LEU A N 1
ATOM 2239 C CA . LEU A 1 285 ? 17.688 -10.523 -10.484 1 96.31 285 LEU A CA 1
ATOM 2240 C C . LEU A 1 285 ? 18.438 -9.242 -10.148 1 96.31 285 LEU A C 1
ATOM 2242 O O . LEU A 1 285 ? 18.047 -8.148 -10.578 1 96.31 285 LEU A O 1
ATOM 2246 N N . LEU A 1 286 ? 19.484 -9.359 -9.383 1 96.38 286 LEU A N 1
ATOM 2247 C CA . LEU A 1 286 ? 20.297 -8.188 -9.055 1 96.38 286 LEU A CA 1
ATOM 2248 C C . LEU A 1 286 ? 20.812 -7.512 -10.32 1 96.38 286 LEU A C 1
ATOM 2250 O O . LEU A 1 286 ? 20.719 -6.289 -10.453 1 96.38 286 LEU A O 1
ATOM 2254 N N . GLU A 1 287 ? 21.312 -8.258 -11.219 1 94.88 287 GLU A N 1
ATOM 2255 C CA . GLU A 1 287 ? 21.812 -7.719 -12.477 1 94.88 287 GLU A CA 1
ATOM 2256 C C . GLU A 1 287 ? 20.688 -7.055 -13.273 1 94.88 287 GLU A C 1
ATOM 2258 O O . GLU A 1 287 ? 20.875 -5.973 -13.836 1 94.88 287 GLU A O 1
ATOM 2263 N N . HIS A 1 288 ? 19.594 -7.668 -13.281 1 96.75 288 HIS A N 1
ATOM 2264 C CA . HIS A 1 288 ? 18.438 -7.113 -13.977 1 96.75 288 HIS A CA 1
ATOM 2265 C C . HIS A 1 288 ? 18.031 -5.77 -13.391 1 96.75 288 HIS A C 1
ATOM 2267 O O . HIS A 1 288 ? 17.766 -4.82 -14.125 1 96.75 288 HIS A O 1
ATOM 2273 N N . LEU A 1 289 ? 18 -5.715 -12.07 1 96.94 289 LEU A N 1
ATOM 2274 C CA . LEU A 1 289 ? 17.594 -4.484 -11.391 1 96.94 289 LEU A CA 1
ATOM 2275 C C . LEU A 1 289 ? 18.594 -3.369 -11.664 1 96.94 289 LEU A C 1
ATOM 2277 O O . LEU A 1 289 ? 18.219 -2.219 -11.875 1 96.94 289 LEU A O 1
ATOM 2281 N N . ARG A 1 290 ? 19.844 -3.73 -11.711 1 94.88 290 ARG A N 1
ATOM 2282 C CA . ARG A 1 290 ? 20.875 -2.762 -12.039 1 94.88 290 ARG A CA 1
ATOM 2283 C C . ARG A 1 290 ? 20.672 -2.182 -13.43 1 94.88 290 ARG A C 1
ATOM 2285 O O . ARG A 1 290 ? 20.828 -0.975 -13.633 1 94.88 290 ARG A O 1
ATOM 2292 N N . GLN A 1 291 ? 20.281 -2.963 -14.273 1 93.88 291 GLN A N 1
ATOM 2293 C CA . GLN A 1 291 ? 20.141 -2.568 -15.672 1 93.88 291 GLN A CA 1
ATOM 2294 C C . GLN A 1 291 ? 18.844 -1.781 -15.891 1 93.88 291 GLN A C 1
ATOM 2296 O O . GLN A 1 291 ? 18.781 -0.936 -16.781 1 93.88 291 GLN A O 1
ATOM 2301 N N . SER A 1 292 ? 17.891 -2.074 -15.086 1 94.31 292 SER A N 1
ATOM 2302 C CA . SER A 1 292 ? 16.578 -1.493 -15.32 1 94.31 292 SER A CA 1
ATOM 2303 C C . SER A 1 292 ? 16.422 -0.166 -14.586 1 94.31 292 SER A C 1
ATOM 2305 O O . SER A 1 292 ? 15.398 0.511 -14.727 1 94.31 292 SER A O 1
ATOM 2307 N N . ARG A 1 293 ? 17.391 0.221 -13.781 1 93 293 ARG A N 1
ATOM 2308 C CA . ARG A 1 293 ? 17.25 1.452 -13.008 1 93 293 ARG A CA 1
ATOM 2309 C C . ARG A 1 293 ? 17.047 2.654 -13.93 1 93 293 ARG A C 1
ATOM 2311 O O . ARG A 1 293 ? 17.688 2.762 -14.969 1 93 293 ARG A O 1
ATOM 2318 N N . PRO A 1 294 ? 16.141 3.533 -13.562 1 91.75 294 PRO A N 1
ATOM 2319 C CA . PRO A 1 294 ? 15.906 4.719 -14.391 1 91.75 294 PRO A CA 1
ATOM 2320 C C . PRO A 1 294 ? 17.141 5.605 -14.508 1 91.75 294 PRO A C 1
ATOM 2322 O O . PRO A 1 294 ? 17.891 5.75 -13.547 1 91.75 294 PRO A O 1
ATOM 2325 N N . VAL A 1 295 ? 17.281 6.227 -15.617 1 88.19 295 VAL A N 1
ATOM 2326 C CA . VAL A 1 295 ? 18.406 7.113 -15.898 1 88.19 295 VAL A CA 1
ATOM 2327 C C . VAL A 1 295 ? 18.359 8.312 -14.961 1 88.19 295 VAL A C 1
ATOM 2329 O O . VAL A 1 295 ? 19.406 8.805 -14.523 1 88.19 295 VAL A O 1
ATOM 2332 N N . ALA A 1 296 ? 17.203 8.727 -14.586 1 87.44 296 ALA A N 1
ATOM 2333 C CA . ALA A 1 296 ? 16.969 9.906 -13.75 1 87.44 296 ALA A CA 1
ATOM 2334 C C . ALA A 1 296 ? 17.609 9.719 -12.375 1 87.44 296 ALA A C 1
ATOM 2336 O O . ALA A 1 296 ? 17.844 10.695 -11.656 1 87.44 296 ALA A O 1
ATOM 2337 N N . TRP A 1 297 ? 17.844 8.461 -12.031 1 91.25 297 TRP A N 1
ATOM 2338 C CA . TRP A 1 297 ? 18.391 8.188 -10.711 1 91.25 297 TRP A CA 1
ATOM 2339 C C . TRP A 1 297 ? 19.906 8.375 -10.688 1 91.25 297 TRP A C 1
ATOM 2341 O O . TRP A 1 297 ? 20.516 8.469 -9.617 1 91.25 297 TRP A O 1
ATOM 2351 N N . GLN A 1 298 ? 20.484 8.289 -11.852 1 83 298 GLN A N 1
ATOM 2352 C CA . GLN A 1 298 ? 21.938 8.289 -11.977 1 83 298 GLN A CA 1
ATOM 2353 C C . GLN A 1 298 ? 22.484 9.711 -12.047 1 83 298 GLN A C 1
ATOM 2355 O O . GLN A 1 298 ? 23.688 9.93 -11.883 1 83 298 GLN A O 1
ATOM 2360 N N . THR A 1 299 ? 21.656 10.703 -12.391 1 65.31 299 THR A N 1
ATOM 2361 C CA . THR A 1 299 ? 22.141 12.047 -12.641 1 65.31 299 THR A CA 1
ATOM 2362 C C . THR A 1 299 ? 22.625 12.703 -11.344 1 65.31 299 THR A C 1
ATOM 2364 O O . THR A 1 299 ? 21.891 12.75 -10.359 1 65.31 299 THR A O 1
ATOM 2367 N N . PRO A 1 300 ? 23.844 12.82 -11.273 1 56.62 300 PRO A N 1
ATOM 2368 C CA . PRO A 1 300 ? 24.406 13.578 -10.156 1 56.62 300 PRO A CA 1
ATOM 2369 C C . PRO A 1 300 ? 23.703 14.906 -9.93 1 56.62 300 PRO A C 1
ATOM 2371 O O . PRO A 1 300 ? 23.156 15.5 -10.875 1 56.62 300 PRO A O 1
ATOM 2374 N N . GLN A 1 301 ? 22.891 14.961 -8.93 1 50.53 301 GLN A N 1
ATOM 2375 C CA . GLN A 1 301 ? 22.297 16.266 -8.664 1 50.53 301 GLN A CA 1
ATOM 2376 C C . GLN A 1 301 ? 23.219 17.391 -9.125 1 50.53 301 GLN A C 1
ATOM 2378 O O . GLN A 1 301 ? 24.406 17.406 -8.789 1 50.53 301 GLN A O 1
ATOM 2383 N N . LYS A 1 302 ? 23.109 17.844 -10.281 1 41.81 302 LYS A N 1
ATOM 2384 C CA . LYS A 1 302 ? 23.859 19.031 -10.656 1 41.81 302 LYS A CA 1
ATOM 2385 C C . LYS A 1 302 ? 23.875 20.047 -9.516 1 41.81 302 LYS A C 1
ATOM 2387 O O . LYS A 1 302 ? 22.828 20.469 -9.031 1 41.81 302 LYS A O 1
ATOM 2392 N N . THR A 1 303 ? 24.75 19.938 -8.57 1 38.31 303 THR A N 1
ATOM 2393 C CA . THR A 1 303 ? 25 21.203 -7.883 1 38.31 303 THR A CA 1
ATOM 2394 C C . THR A 1 303 ? 25.016 22.359 -8.875 1 38.31 303 THR A C 1
ATOM 2396 O O . THR A 1 303 ? 25.797 22.375 -9.82 1 38.31 303 THR A O 1
ATOM 2399 N N . ASN A 1 304 ? 23.891 22.766 -9.312 1 34.31 304 ASN A N 1
ATOM 2400 C CA . ASN A 1 304 ? 23.938 24.016 -10.062 1 34.31 304 ASN A CA 1
ATOM 2401 C C . ASN A 1 304 ? 24.953 24.984 -9.477 1 34.31 304 ASN A C 1
ATOM 2403 O O . ASN A 1 304 ? 24.719 25.594 -8.43 1 34.31 304 ASN A O 1
ATOM 2407 N N . THR A 1 305 ? 26.234 24.672 -9.453 1 33.97 305 THR A N 1
ATOM 2408 C CA . THR A 1 305 ? 27.203 25.75 -9.312 1 33.97 305 THR A CA 1
ATOM 2409 C C . THR A 1 305 ? 26.938 26.859 -10.336 1 33.97 305 THR A C 1
ATOM 2411 O O . THR A 1 305 ? 27.391 26.766 -11.477 1 33.97 305 THR A O 1
ATOM 2414 N N . ALA A 1 306 ? 25.75 27.203 -10.703 1 32.84 306 ALA A N 1
ATOM 2415 C CA . ALA A 1 306 ? 25.609 28.453 -11.453 1 32.84 306 ALA A CA 1
ATOM 2416 C C . ALA A 1 306 ? 26.359 29.594 -10.773 1 32.84 306 ALA A C 1
ATOM 2418 O O . ALA A 1 306 ? 25.969 30.047 -9.695 1 32.84 306 ALA A O 1
ATOM 2419 N N . VAL A 1 307 ? 27.703 29.625 -10.734 1 30.28 307 VAL A N 1
ATOM 2420 C CA . VAL A 1 307 ? 28.438 30.891 -10.609 1 30.28 307 VAL A CA 1
ATOM 2421 C C . VAL A 1 307 ? 27.797 31.953 -11.508 1 30.28 307 VAL A C 1
ATOM 2423 O O . VAL A 1 307 ? 27.734 31.781 -12.727 1 30.28 307 VAL A O 1
ATOM 2426 N N . ASN A 1 308 ? 26.672 32.594 -11.062 1 28.41 308 ASN A N 1
ATOM 2427 C CA . ASN A 1 308 ? 26.25 33.906 -11.57 1 28.41 308 ASN A CA 1
ATOM 2428 C C . ASN A 1 308 ? 27.453 34.75 -11.969 1 28.41 308 ASN A C 1
ATOM 2430 O O . ASN A 1 308 ? 28.234 35.188 -11.109 1 28.41 308 ASN A O 1
ATOM 2434 N N . THR A 1 309 ? 28.172 34.438 -12.992 1 29.34 309 THR A N 1
ATOM 2435 C CA . THR A 1 309 ? 29.016 35.5 -13.523 1 29.34 309 THR A CA 1
ATOM 2436 C C . THR A 1 309 ? 28.25 36.812 -13.617 1 29.34 309 THR A C 1
ATOM 2438 O O . THR A 1 309 ? 27.156 36.844 -14.195 1 29.3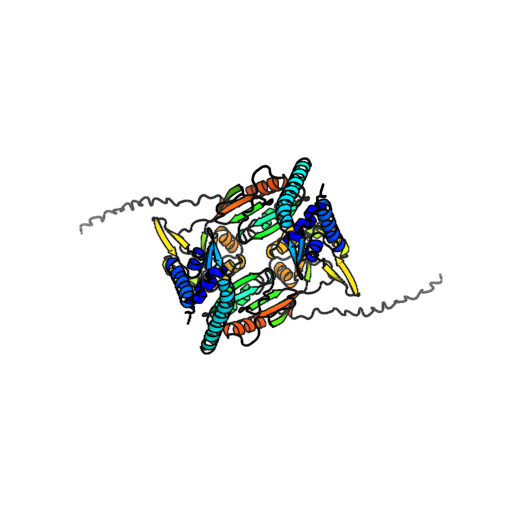4 309 THR A O 1
ATOM 2441 N N . PRO A 1 310 ? 28.5 37.781 -12.711 1 28.88 310 PRO A N 1
ATOM 2442 C CA . PRO A 1 310 ? 27.922 39.125 -12.656 1 28.88 310 PRO A CA 1
ATOM 2443 C C . PRO A 1 310 ? 27.781 39.781 -14.039 1 28.88 310 PRO A C 1
ATOM 2445 O O . PRO A 1 310 ? 28.703 39.688 -14.852 1 28.88 310 PRO A O 1
ATOM 2448 N N . ALA A 1 311 ? 26.688 39.562 -14.75 1 26.97 311 ALA A N 1
ATOM 2449 C CA . ALA A 1 311 ? 26.453 40.344 -15.953 1 26.97 311 ALA A CA 1
ATOM 2450 C C . ALA A 1 311 ? 26.922 41.781 -15.75 1 26.97 311 ALA A C 1
ATOM 2452 O O . ALA A 1 311 ? 26.562 42.438 -14.758 1 26.97 311 ALA A O 1
ATOM 2453 N N . SER A 1 312 ? 28.109 42.156 -16.141 1 26.22 312 SER A N 1
ATOM 2454 C CA . SER A 1 312 ? 28.641 43.5 -16.281 1 26.22 312 SER A CA 1
ATOM 2455 C C . SER A 1 312 ? 27.609 44.438 -16.906 1 26.22 312 SER A C 1
ATOM 2457 O O . SER A 1 312 ? 27.203 44.281 -18.062 1 26.22 312 SER A O 1
ATOM 2459 N N . CYS A 1 313 ? 26.453 44.719 -16.188 1 23.61 313 CYS A N 1
ATOM 2460 C CA . CYS A 1 313 ? 25.609 45.844 -16.578 1 23.61 313 CYS A CA 1
ATOM 2461 C C . CYS A 1 313 ? 26.438 47.031 -17.047 1 23.61 313 CYS A C 1
ATOM 2463 O O . CYS A 1 313 ? 27.156 47.656 -16.25 1 23.61 313 CYS A O 1
ATOM 2465 N N . THR A 1 314 ? 27.078 46.906 -18.203 1 23.88 314 THR A N 1
ATOM 2466 C CA . THR A 1 314 ? 27.703 48.031 -18.891 1 23.88 314 THR A CA 1
ATOM 2467 C C . THR A 1 314 ? 26.797 49.25 -18.859 1 23.88 314 THR A C 1
ATOM 2469 O O . THR A 1 314 ? 25.641 49.188 -19.281 1 23.88 314 THR A O 1
ATOM 2472 N N . GLN A 1 315 ? 26.984 50.125 -17.828 1 23.92 315 GLN A N 1
ATOM 2473 C CA . GLN A 1 315 ? 26.531 51.469 -17.578 1 23.92 315 GLN A CA 1
ATOM 2474 C C . GLN A 1 315 ? 26.609 52.312 -18.859 1 23.92 315 GLN A C 1
ATOM 2476 O O . GLN A 1 315 ? 27.688 52.562 -19.375 1 23.92 315 GLN A O 1
ATOM 2481 N N . LEU A 1 316 ? 25.75 51.906 -19.922 1 23.62 316 LEU A N 1
ATOM 2482 C CA . LEU A 1 316 ? 25.75 52.812 -21.062 1 23.62 316 LEU A CA 1
ATOM 2483 C C . LEU A 1 316 ? 25.531 54.25 -20.609 1 23.62 316 LEU A C 1
ATOM 2485 O O . LEU A 1 316 ? 24.516 54.562 -19.984 1 23.62 316 LEU A O 1
ATOM 2489 N N . HIS A 1 317 ? 26.578 54.938 -20.109 1 24.5 317 HIS A N 1
ATOM 2490 C CA . HIS A 1 317 ? 26.781 56.344 -19.828 1 24.5 317 HIS A CA 1
ATOM 2491 C C . HIS A 1 317 ? 26.312 57.188 -21 1 24.5 317 HIS A C 1
ATOM 2493 O O . HIS A 1 317 ? 26.906 57.156 -22.094 1 24.5 317 HIS A O 1
ATOM 2499 N N . SER A 1 318 ? 24.953 57.062 -21.375 1 25.98 318 SER A N 1
ATOM 2500 C CA . SER A 1 318 ? 24.641 58.094 -22.375 1 25.98 318 SER A CA 1
ATOM 2501 C C . SER A 1 318 ? 25.094 59.469 -21.891 1 25.98 318 SER A C 1
ATOM 2503 O O . SER A 1 318 ? 24.938 59.812 -20.719 1 25.98 318 SER A O 1
ATOM 2505 N N . PRO A 1 319 ? 25.969 60.188 -22.625 1 25.39 319 PRO A N 1
ATOM 2506 C CA . PRO A 1 319 ? 26.547 61.5 -22.438 1 25.39 319 PRO A CA 1
ATOM 2507 C C . PRO A 1 319 ? 25.5 62.594 -22.188 1 25.39 319 PRO A C 1
ATOM 2509 O O . PRO A 1 319 ? 24.359 62.469 -22.641 1 25.39 319 PRO A O 1
ATOM 2512 N N . ALA A 1 320 ? 25.453 63.125 -20.875 1 26.27 320 ALA A N 1
ATOM 2513 C CA . ALA A 1 320 ? 24.828 64.375 -20.438 1 26.27 320 ALA A CA 1
ATOM 2514 C C . ALA A 1 320 ? 25.078 65.5 -21.422 1 26.27 320 ALA A C 1
ATOM 2516 O O . ALA A 1 320 ? 26.203 66 -21.5 1 26.27 320 ALA A O 1
ATOM 2517 N N . THR A 1 321 ? 24.797 65.25 -22.766 1 23.59 321 THR A N 1
ATOM 2518 C CA . THR A 1 321 ? 25 66.5 -23.531 1 23.59 321 THR A CA 1
ATOM 2519 C C . THR A 1 321 ? 24.344 67.688 -22.828 1 23.59 321 THR A C 1
ATOM 2521 O O . THR A 1 321 ? 23.219 67.562 -22.328 1 23.59 321 THR A O 1
ATOM 2524 N N . ASP A 1 322 ? 25.156 68.625 -22.453 1 23.92 322 ASP A N 1
ATOM 2525 C CA . ASP A 1 322 ? 25.172 70.062 -22.047 1 23.92 322 ASP A CA 1
ATOM 2526 C C . ASP A 1 322 ? 24.188 70.875 -22.875 1 23.92 322 ASP A C 1
ATOM 2528 O O . ASP A 1 322 ? 24.438 71.125 -24.047 1 23.92 322 ASP A O 1
ATOM 2532 N N . ILE A 1 323 ? 23.031 70.25 -23.344 1 24.2 323 ILE A N 1
ATOM 2533 C CA . ILE A 1 323 ? 22.406 71.312 -24.172 1 24.2 323 ILE A CA 1
ATOM 2534 C C . ILE A 1 323 ? 22.219 72.562 -23.344 1 24.2 323 ILE A C 1
ATOM 2536 O O . ILE A 1 323 ? 21.594 72.5 -22.281 1 24.2 323 ILE A O 1
ATOM 2540 N N . SER A 1 324 ? 23.125 73.562 -23.484 1 22.75 324 SER A N 1
ATOM 2541 C CA . SER A 1 324 ? 23.344 75 -23.359 1 22.75 324 SER A CA 1
ATOM 2542 C C . SER A 1 324 ? 22.078 75.812 -23.672 1 22.75 324 SER A C 1
ATOM 2544 O O . SER A 1 324 ? 21.922 76.938 -23.234 1 22.75 324 SER A O 1
ATOM 2546 N N . HIS A 1 325 ? 20.953 75.562 -24.312 1 24.56 325 HIS A N 1
ATOM 2547 C CA . HIS A 1 325 ? 20.281 76.812 -24.406 1 24.56 325 HIS A CA 1
ATOM 2548 C C . HIS A 1 325 ? 19.641 77.188 -23.078 1 24.56 325 HIS A C 1
ATOM 2550 O O . HIS A 1 325 ? 19.141 76.312 -22.359 1 24.56 325 HIS A O 1
ATOM 2556 N N . MET B 1 1 ? -3.654 14.227 41.156 1 39.34 1 MET B N 1
ATOM 2557 C CA . MET B 1 1 ? -4.23 13.57 39.969 1 39.34 1 MET B CA 1
ATOM 2558 C C . MET B 1 1 ? -3.264 13.609 38.812 1 39.34 1 MET B C 1
ATOM 2560 O O . MET B 1 1 ? -2.631 14.633 38.562 1 39.34 1 MET B O 1
ATOM 2564 N N . PRO B 1 2 ? -2.887 12.523 38.375 1 50.03 2 PRO B N 1
ATOM 2565 C CA . PRO B 1 2 ? -1.934 12.602 37.25 1 50.03 2 PRO B CA 1
ATOM 2566 C C . PRO B 1 2 ? -2.443 13.453 36.094 1 50.03 2 PRO B C 1
ATOM 2568 O O . PRO B 1 2 ? -3.646 13.477 35.812 1 50.03 2 PRO B O 1
ATOM 2571 N N . ASP B 1 3 ? -1.625 14.438 35.75 1 62.31 3 ASP B N 1
ATOM 2572 C CA . ASP B 1 3 ? -1.892 15.289 34.594 1 62.31 3 ASP B CA 1
ATOM 2573 C C . ASP B 1 3 ? -1.955 14.469 33.312 1 62.31 3 ASP B C 1
ATOM 2575 O O . ASP B 1 3 ? -1.294 13.43 33.188 1 62.31 3 ASP B O 1
ATOM 2579 N N . LEU B 1 4 ? -2.91 14.695 32.5 1 65.75 4 LEU B N 1
ATOM 2580 C CA . LEU B 1 4 ? -3.139 13.969 31.266 1 65.75 4 LEU B CA 1
ATOM 2581 C C . LEU B 1 4 ? -1.862 13.898 30.438 1 65.75 4 LEU B C 1
ATOM 2583 O O . LEU B 1 4 ? -1.611 12.906 29.75 1 65.75 4 LEU B O 1
ATOM 2587 N N . ASP B 1 5 ? -1.064 14.828 30.672 1 71.38 5 ASP B N 1
ATOM 2588 C CA . ASP B 1 5 ? 0.206 14.867 29.953 1 71.38 5 ASP B CA 1
ATOM 2589 C C . ASP B 1 5 ? 1.153 13.781 30.453 1 71.38 5 ASP B C 1
ATOM 2591 O O . ASP B 1 5 ? 1.881 13.172 29.656 1 71.38 5 ASP B O 1
ATOM 2595 N N . GLU B 1 6 ? 1.149 13.57 31.734 1 77.19 6 GLU B N 1
ATOM 2596 C CA . GLU B 1 6 ? 1.997 12.539 32.312 1 77.19 6 GLU B CA 1
ATOM 2597 C C . GLU B 1 6 ? 1.546 11.148 31.891 1 77.19 6 GLU B C 1
ATOM 2599 O O . GLU B 1 6 ? 2.375 10.281 31.609 1 77.19 6 GLU B O 1
ATOM 2604 N N . LEU B 1 7 ? 0.254 11.016 31.812 1 78.19 7 LEU B N 1
ATOM 2605 C CA . LEU B 1 7 ? -0.295 9.734 31.391 1 78.19 7 LEU B CA 1
ATOM 2606 C C . LEU B 1 7 ? 0.039 9.453 29.938 1 78.19 7 LEU B C 1
ATOM 2608 O O . LEU B 1 7 ? 0.395 8.328 29.578 1 78.19 7 LEU B O 1
ATOM 2612 N N . LEU B 1 8 ? -0.089 10.477 29.172 1 78.31 8 LEU B N 1
ATOM 2613 C CA . LEU B 1 8 ? 0.249 10.359 27.766 1 78.31 8 LEU B CA 1
ATOM 2614 C C . LEU B 1 8 ? 1.723 10.016 27.578 1 78.31 8 LEU B C 1
ATOM 2616 O O . LEU B 1 8 ? 2.068 9.164 26.75 1 78.31 8 LEU B O 1
ATOM 2620 N N . ALA B 1 9 ? 2.555 10.711 28.25 1 81.12 9 ALA B N 1
ATOM 2621 C CA . ALA B 1 9 ? 3.992 10.453 28.219 1 81.12 9 ALA B CA 1
ATOM 2622 C C . ALA B 1 9 ? 4.301 9 28.578 1 81.12 9 ALA B C 1
ATOM 2624 O O . ALA B 1 9 ? 5.051 8.328 27.859 1 81.12 9 ALA B O 1
ATOM 2625 N N . PHE B 1 10 ? 3.705 8.516 29.672 1 85.38 10 PHE B N 1
ATOM 2626 C CA . PHE B 1 10 ? 3.9 7.148 30.156 1 85.38 10 PHE B CA 1
ATOM 2627 C C . PHE B 1 10 ? 3.436 6.141 29.109 1 85.38 10 PHE B C 1
ATOM 2629 O O . PHE B 1 10 ? 4.152 5.191 28.797 1 85.38 10 PHE B O 1
ATOM 2636 N N . ASN B 1 11 ? 2.322 6.371 28.562 1 81 11 ASN B N 1
ATOM 2637 C CA . ASN B 1 11 ? 1.772 5.438 27.578 1 81 11 ASN B CA 1
ATOM 2638 C C . ASN B 1 11 ? 2.648 5.344 26.344 1 81 11 ASN B C 1
ATOM 2640 O O . ASN B 1 11 ? 2.861 4.258 25.797 1 81 11 ASN B O 1
ATOM 2644 N N . ARG B 1 12 ? 3.143 6.469 25.938 1 81.06 12 ARG B N 1
ATOM 2645 C CA . ARG B 1 12 ? 3.986 6.484 24.75 1 81.06 12 ARG B CA 1
ATOM 2646 C C . ARG B 1 12 ? 5.281 5.719 24.984 1 81.06 12 ARG B C 1
ATOM 2648 O O . ARG B 1 12 ? 5.75 4.988 24.109 1 81.06 12 ARG B O 1
ATOM 2655 N N . VAL B 1 13 ? 5.801 5.863 26.109 1 84.81 13 VAL B N 1
ATOM 2656 C CA . VAL B 1 13 ? 7.027 5.148 26.453 1 84.81 13 VAL B CA 1
ATOM 2657 C C . VAL B 1 13 ? 6.742 3.65 26.547 1 84.81 13 VAL B C 1
ATOM 2659 O O . VAL B 1 13 ? 7.555 2.832 26.109 1 84.81 13 VAL B O 1
ATOM 2662 N N . MET B 1 14 ? 5.617 3.32 27.031 1 82.62 14 MET B N 1
ATOM 2663 C CA . MET B 1 14 ? 5.223 1.918 27.125 1 82.62 14 MET B CA 1
ATOM 2664 C C . MET B 1 14 ? 5.102 1.296 25.734 1 82.62 14 MET B C 1
ATOM 2666 O O . MET B 1 14 ? 5.488 0.143 25.531 1 82.62 14 MET B O 1
ATOM 2670 N N . GLU B 1 15 ? 4.578 2.092 24.922 1 77.19 15 GLU B N 1
ATOM 2671 C CA . GLU B 1 15 ? 4.328 1.618 23.562 1 77.19 15 GLU B CA 1
ATOM 2672 C C . GLU B 1 15 ? 5.621 1.541 22.75 1 77.19 15 GLU B C 1
ATOM 2674 O O . GLU B 1 15 ? 5.844 0.573 22.031 1 77.19 15 GLU B O 1
ATOM 2679 N N . SER B 1 16 ? 6.465 2.553 22.953 1 76.5 16 SER B N 1
ATOM 2680 C CA . SER B 1 16 ? 7.668 2.645 22.125 1 76.5 16 SER B CA 1
ATOM 2681 C C . SER B 1 16 ? 8.836 1.902 22.781 1 76.5 16 SER B C 1
ATOM 2683 O O . SER B 1 16 ? 9.773 1.496 22.094 1 76.5 16 SER B O 1
ATOM 2685 N N . GLY B 1 17 ? 8.758 1.774 24.016 1 77.31 17 GLY B N 1
ATOM 2686 C CA . GLY B 1 17 ? 9.836 1.17 24.781 1 77.31 17 GLY B CA 1
ATOM 2687 C C . GLY B 1 17 ? 11.078 2.031 24.844 1 77.31 17 GLY B C 1
ATOM 2688 O O . GLY B 1 17 ? 12.156 1.553 25.203 1 77.31 17 GLY B O 1
ATOM 2689 N N . SER B 1 18 ? 10.961 3.219 24.391 1 81.38 18 SER B N 1
ATOM 2690 C CA . SER B 1 18 ? 12.109 4.113 24.312 1 81.38 18 SER B CA 1
ATOM 2691 C C . SER B 1 18 ? 11.734 5.531 24.719 1 81.38 18 SER B C 1
ATOM 2693 O O . SER B 1 18 ? 10.727 6.07 24.25 1 81.38 18 SER B O 1
ATOM 2695 N N . LEU B 1 19 ? 12.578 6.102 25.609 1 83.75 19 LEU B N 1
ATOM 2696 C CA . LEU B 1 19 ? 12.367 7.484 26.016 1 83.75 19 LEU B CA 1
ATOM 2697 C C . LEU B 1 19 ? 12.641 8.438 24.875 1 83.75 19 LEU B C 1
ATOM 2699 O O . LEU B 1 19 ? 11.906 9.414 24.672 1 83.75 19 LEU B O 1
ATOM 2703 N N . THR B 1 20 ? 13.648 8.008 24.188 1 80.69 20 THR B N 1
ATOM 2704 C CA . THR B 1 20 ? 14.055 8.875 23.094 1 80.69 20 THR B CA 1
ATOM 2705 C C . THR B 1 20 ? 13 8.898 22 1 80.69 20 THR B C 1
ATOM 2707 O O . THR B 1 20 ? 12.617 9.969 21.516 1 80.69 20 THR B O 1
ATOM 2710 N N . ARG B 1 21 ? 12.531 7.812 21.734 1 79.44 21 ARG B N 1
ATOM 2711 C CA . ARG B 1 21 ? 11.516 7.703 20.688 1 79.44 21 ARG B CA 1
ATOM 2712 C C . ARG B 1 21 ? 10.203 8.344 21.125 1 79.44 21 ARG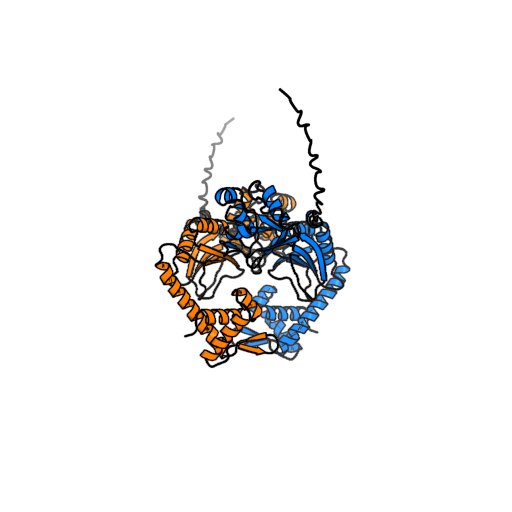 B C 1
ATOM 2714 O O . ARG B 1 21 ? 9.555 9.039 20.344 1 79.44 21 ARG B O 1
ATOM 2721 N N . SER B 1 22 ? 9.883 8.078 22.312 1 80.94 22 SER B N 1
ATOM 2722 C CA . SER B 1 22 ? 8.641 8.625 22.844 1 80.94 22 SER B CA 1
ATOM 2723 C C . SER B 1 22 ? 8.688 10.148 22.922 1 80.94 22 SER B C 1
ATOM 2725 O O . SER B 1 22 ? 7.699 10.82 22.625 1 80.94 22 SER B O 1
ATOM 2727 N N . ALA B 1 23 ? 9.789 10.648 23.266 1 82.19 23 ALA B N 1
ATOM 2728 C CA . ALA B 1 23 ? 9.953 12.094 23.344 1 82.19 23 ALA B CA 1
ATOM 2729 C C . ALA B 1 23 ? 9.797 12.742 21.969 1 82.19 23 ALA B C 1
ATOM 2731 O O . ALA B 1 23 ? 9.109 13.758 21.828 1 82.19 23 ALA B O 1
ATOM 2732 N N . ALA B 1 24 ? 10.344 12.055 21.125 1 75.38 24 ALA B N 1
ATOM 2733 C CA . ALA B 1 24 ? 10.266 12.531 19.734 1 75.38 24 ALA B CA 1
ATOM 2734 C C . ALA B 1 24 ? 8.828 12.508 19.234 1 75.38 24 ALA B C 1
ATOM 2736 O O . ALA B 1 24 ? 8.359 13.469 18.625 1 75.38 24 ALA B O 1
ATOM 2737 N N . GLU B 1 25 ? 8.141 11.547 19.641 1 73.5 25 GLU B N 1
ATOM 2738 C CA . GLU B 1 25 ? 6.762 11.352 19.203 1 73.5 25 GLU B CA 1
ATOM 2739 C C . GLU B 1 25 ? 5.824 12.375 19.844 1 73.5 25 GLU B C 1
ATOM 2741 O O . GLU B 1 25 ? 4.844 12.789 19.219 1 73.5 25 GLU B O 1
ATOM 2746 N N . LEU B 1 26 ? 6.152 12.805 20.969 1 70.19 26 LEU B N 1
ATOM 2747 C CA . LEU B 1 26 ? 5.297 13.703 21.734 1 70.19 26 LEU B CA 1
ATOM 2748 C C . LEU B 1 26 ? 5.75 15.156 21.562 1 70.19 26 LEU B C 1
ATOM 2750 O O . LEU B 1 26 ? 5.105 16.078 22.062 1 70.19 26 LEU B O 1
ATOM 2754 N N . GLY B 1 27 ? 6.879 15.273 20.859 1 71.38 27 GLY B N 1
ATOM 2755 C CA . GLY B 1 27 ? 7.41 16.609 20.672 1 71.38 27 GLY B CA 1
ATOM 2756 C C . GLY B 1 27 ? 7.957 17.219 21.953 1 71.38 27 GLY B C 1
ATOM 2757 O O . GLY B 1 27 ? 7.809 18.422 22.203 1 71.38 27 GLY B O 1
ATOM 2758 N N . LEU B 1 28 ? 8.477 16.422 22.719 1 76.19 28 LEU B N 1
ATOM 2759 C CA . LEU B 1 28 ? 9.008 16.859 24 1 76.19 28 LEU B CA 1
ATOM 2760 C C . LEU B 1 28 ? 10.508 16.578 24.094 1 76.19 28 LEU B C 1
ATOM 2762 O O . LEU B 1 28 ? 11.023 15.703 23.406 1 76.19 28 LEU B O 1
ATOM 2766 N N . ALA B 1 29 ? 11.227 17.438 24.766 1 78.25 29 ALA B N 1
ATOM 2767 C CA . ALA B 1 29 ? 12.586 17.078 25.156 1 78.25 29 ALA B CA 1
ATOM 2768 C C . ALA B 1 29 ? 12.609 15.812 26 1 78.25 29 ALA B C 1
ATOM 2770 O O . ALA B 1 29 ? 11.719 15.594 26.812 1 78.25 29 ALA B O 1
ATOM 2771 N N . LYS B 1 30 ? 13.633 15.016 25.688 1 86.19 30 LYS B N 1
ATOM 2772 C CA . LYS B 1 30 ? 13.789 13.773 26.438 1 86.19 30 LYS B CA 1
ATOM 2773 C C . LYS B 1 30 ? 13.812 14.047 27.938 1 86.19 30 LYS B C 1
ATOM 2775 O O . LYS B 1 30 ? 13.242 13.281 28.719 1 86.19 30 LYS B O 1
ATOM 2780 N N . SER B 1 31 ? 14.453 15.125 28.297 1 87.31 31 SER B N 1
ATOM 2781 C CA . SER B 1 31 ? 14.539 15.5 29.703 1 87.31 31 SER B CA 1
ATOM 2782 C C . SER B 1 31 ? 13.156 15.789 30.281 1 87.31 31 SER B C 1
ATOM 2784 O O . SER B 1 31 ? 12.867 15.406 31.422 1 87.31 31 SER B O 1
ATOM 2786 N N . THR B 1 32 ? 12.352 16.438 29.5 1 81.06 32 THR B N 1
ATOM 2787 C CA . THR B 1 32 ? 11 16.766 29.938 1 81.06 32 THR B CA 1
ATOM 2788 C C . THR B 1 32 ? 10.156 15.492 30.062 1 81.06 32 THR B C 1
ATOM 2790 O O . THR B 1 32 ? 9.414 15.336 31.047 1 81.06 32 THR B O 1
ATOM 2793 N N . LEU B 1 33 ? 10.312 14.672 29.094 1 86.19 33 LEU B N 1
ATOM 2794 C CA . LEU B 1 33 ? 9.57 13.422 29.141 1 86.19 33 LEU B CA 1
ATOM 2795 C C . LEU B 1 33 ? 9.992 12.578 30.344 1 86.19 33 LEU B C 1
ATOM 2797 O O . LEU B 1 33 ? 9.141 12.031 31.047 1 86.19 33 LEU B O 1
ATOM 2801 N N . SER B 1 34 ? 11.297 12.477 30.484 1 86.62 34 SER B N 1
ATOM 2802 C CA . SER B 1 34 ? 11.828 11.727 31.625 1 86.62 34 SER B CA 1
ATOM 2803 C C . SER B 1 34 ? 11.328 12.305 32.938 1 86.62 34 SER B C 1
ATOM 2805 O O . SER B 1 34 ? 10.938 11.555 33.844 1 86.62 34 SER B O 1
ATOM 2807 N N . ARG B 1 35 ? 11.297 13.57 33.031 1 84.12 35 ARG B N 1
ATOM 2808 C CA . ARG B 1 35 ? 10.812 14.25 34.219 1 84.12 35 ARG B CA 1
ATOM 2809 C C . ARG B 1 35 ? 9.344 13.945 34.469 1 84.12 35 ARG B C 1
ATOM 2811 O O . ARG B 1 35 ? 8.93 13.695 35.594 1 84.12 35 ARG B O 1
ATOM 2818 N N . ARG B 1 36 ? 8.602 13.961 33.406 1 82.94 36 ARG B N 1
ATOM 2819 C CA . ARG B 1 36 ? 7.172 13.672 33.531 1 82.94 36 ARG B CA 1
ATOM 2820 C C . ARG B 1 36 ? 6.941 12.25 34.031 1 82.94 36 ARG B C 1
ATOM 2822 O O . ARG B 1 36 ? 6.062 12.031 34.875 1 82.94 36 ARG B O 1
ATOM 2829 N N . ILE B 1 37 ? 7.742 11.383 33.562 1 86.12 37 ILE B N 1
ATOM 2830 C CA . ILE B 1 37 ? 7.613 9.992 33.969 1 86.12 37 ILE B CA 1
ATOM 2831 C C . ILE B 1 37 ? 8.023 9.852 35.438 1 86.12 37 ILE B C 1
ATOM 2833 O O . ILE B 1 37 ? 7.336 9.188 36.219 1 86.12 37 ILE B O 1
ATOM 2837 N N . THR B 1 38 ? 9.117 10.484 35.719 1 85.25 38 THR B N 1
ATOM 2838 C CA . THR B 1 38 ? 9.609 10.453 37.094 1 85.25 38 THR B CA 1
ATOM 2839 C C . THR B 1 38 ? 8.586 11.07 38.031 1 85.25 38 THR B C 1
ATOM 2841 O O . THR B 1 38 ? 8.352 10.547 39.125 1 85.25 38 THR B O 1
ATOM 2844 N N . GLN B 1 39 ? 8.031 12.141 37.656 1 80.69 39 GLN B N 1
ATOM 2845 C CA . GLN B 1 39 ? 7.004 12.805 38.438 1 80.69 39 GLN B CA 1
ATOM 2846 C C . GLN B 1 39 ? 5.789 11.898 38.625 1 80.69 39 GLN B C 1
ATOM 2848 O O . GLN B 1 39 ? 5.227 11.82 39.719 1 80.69 39 GLN B O 1
ATOM 2853 N N . LEU B 1 40 ? 5.414 11.273 37.594 1 81.94 40 LEU B N 1
ATOM 2854 C CA . LEU B 1 40 ? 4.293 10.344 37.656 1 81.94 40 LEU B CA 1
ATOM 2855 C C . LEU B 1 40 ? 4.582 9.211 38.625 1 81.94 40 LEU B C 1
ATOM 2857 O O . LEU B 1 40 ? 3.742 8.875 39.469 1 81.94 40 LEU B O 1
ATOM 2861 N N . GLU B 1 41 ? 5.766 8.648 38.531 1 84.38 41 GLU B N 1
ATOM 2862 C CA . GLU B 1 41 ? 6.164 7.562 39.406 1 84.38 41 GLU B CA 1
ATOM 2863 C C . GLU B 1 41 ? 6.219 8.023 40.875 1 84.38 41 GLU B C 1
ATOM 2865 O O . GLU B 1 41 ? 5.801 7.297 41.781 1 84.38 41 GLU B O 1
ATOM 2870 N N . ALA B 1 42 ? 6.734 9.211 41.094 1 80.75 42 ALA B N 1
ATOM 2871 C CA . ALA B 1 42 ? 6.812 9.789 42.438 1 80.75 42 ALA B CA 1
ATOM 2872 C C . ALA B 1 42 ? 5.422 9.984 43.031 1 80.75 42 ALA B C 1
ATOM 2874 O O . ALA B 1 42 ? 5.199 9.695 44.188 1 80.75 42 ALA B O 1
ATOM 2875 N N . ARG B 1 43 ? 4.531 10.445 42.219 1 75.12 43 ARG B N 1
ATOM 2876 C CA . ARG B 1 43 ? 3.162 10.672 42.688 1 75.12 43 ARG B CA 1
ATOM 2877 C C . ARG B 1 43 ? 2.473 9.352 43 1 75.12 43 ARG B C 1
ATOM 2879 O O . ARG B 1 43 ? 1.69 9.281 43.969 1 75.12 43 ARG B O 1
ATOM 2886 N N . LEU B 1 44 ? 2.822 8.375 42.219 1 77.56 44 LEU B N 1
ATOM 2887 C CA . LEU B 1 44 ? 2.191 7.07 42.406 1 77.56 44 LEU B CA 1
ATOM 2888 C C . LEU B 1 44 ? 2.895 6.273 43.5 1 77.56 44 LEU B C 1
ATOM 2890 O O . LEU B 1 44 ? 2.348 5.289 44 1 77.56 44 LEU B O 1
ATOM 2894 N N . GLY B 1 45 ? 4.082 6.699 43.844 1 79.25 45 GLY B N 1
ATOM 2895 C CA . GLY B 1 45 ? 4.836 6.105 44.938 1 79.25 45 GLY B CA 1
ATOM 2896 C C . GLY B 1 45 ? 5.504 4.797 44.562 1 79.25 45 GLY B C 1
ATOM 2897 O O . GLY B 1 45 ? 5.906 4.023 45.438 1 79.25 45 GLY B O 1
ATOM 2898 N N . GLN B 1 46 ? 5.43 4.484 43.281 1 80.31 46 GLN B N 1
ATOM 2899 C CA . GLN B 1 46 ? 6.094 3.268 42.812 1 80.31 46 GLN B CA 1
ATOM 2900 C C . GLN B 1 46 ? 6.664 3.439 41.406 1 80.31 46 GLN B C 1
ATOM 2902 O O . GLN B 1 46 ? 6.082 4.137 40.594 1 80.31 46 GLN B O 1
ATOM 2907 N N . PRO B 1 47 ? 7.762 2.762 41.188 1 84.5 47 PRO B N 1
ATOM 2908 C CA . PRO B 1 47 ? 8.312 2.812 39.812 1 84.5 47 PRO B CA 1
ATOM 2909 C C . PRO B 1 47 ? 7.469 2.041 38.812 1 84.5 47 PRO B C 1
ATOM 2911 O O . PRO B 1 47 ? 6.969 0.957 39.125 1 84.5 47 PRO B O 1
ATOM 2914 N N . LEU B 1 48 ? 7.195 2.701 37.719 1 87.19 48 LEU B N 1
ATOM 2915 C CA . LEU B 1 48 ? 6.43 2.074 36.625 1 87.19 48 LEU B CA 1
ATOM 2916 C C . LEU B 1 48 ? 7.359 1.464 35.594 1 87.19 48 LEU B C 1
ATOM 2918 O O . LEU B 1 48 ? 6.98 0.523 34.906 1 87.19 48 LEU B O 1
ATOM 2922 N N . LEU B 1 49 ? 8.539 2.02 35.438 1 86.25 49 LEU B N 1
ATOM 2923 C CA . LEU B 1 49 ? 9.531 1.59 34.469 1 86.25 49 LEU B CA 1
ATOM 2924 C C . LEU B 1 49 ? 10.859 1.278 35.156 1 86.25 49 LEU B C 1
ATOM 2926 O O . LEU B 1 49 ? 11.203 1.884 36.156 1 86.25 49 LEU B O 1
ATOM 2930 N N . LYS B 1 50 ? 11.469 0.213 34.688 1 82.5 50 LYS B N 1
ATOM 2931 C CA . LYS B 1 50 ? 12.797 -0.123 35.188 1 82.5 50 LYS B CA 1
ATOM 2932 C C . LYS B 1 50 ? 13.82 -0.228 34.062 1 82.5 50 LYS B C 1
ATOM 2934 O O . LYS B 1 50 ? 13.477 -0.623 32.969 1 82.5 50 LYS B O 1
ATOM 2939 N N . ARG B 1 51 ? 14.875 0.319 34.281 1 72.94 51 ARG B N 1
ATOM 2940 C CA . ARG B 1 51 ? 15.969 0.25 33.312 1 72.94 51 ARG B CA 1
ATOM 2941 C C . ARG B 1 51 ? 16.734 -1.065 33.438 1 72.94 51 ARG B C 1
ATOM 2943 O O . ARG B 1 51 ? 17.141 -1.445 34.531 1 72.94 51 ARG B O 1
ATOM 2950 N N . GLN B 1 52 ? 16.516 -1.894 32.594 1 66 52 GLN B N 1
ATOM 2951 C CA . GLN B 1 52 ? 17.344 -3.09 32.562 1 66 52 GLN B CA 1
ATOM 2952 C C . GLN B 1 52 ? 18.281 -3.072 31.359 1 66 52 GLN B C 1
ATOM 2954 O O . GLN B 1 52 ? 17.828 -3.189 30.203 1 66 52 GLN B O 1
ATOM 2959 N N . ALA B 1 53 ? 19.469 -3.012 31.516 1 63.19 53 ALA B N 1
ATOM 2960 C CA . ALA B 1 53 ? 20.516 -2.846 30.5 1 63.19 53 ALA B CA 1
ATOM 2961 C C . ALA B 1 53 ? 20.25 -1.623 29.625 1 63.19 53 ALA B C 1
ATOM 2963 O O . ALA B 1 53 ? 20.125 -0.505 30.141 1 63.19 53 ALA B O 1
ATOM 2964 N N . ASN B 1 54 ? 19.938 -1.635 28.297 1 61.25 54 ASN B N 1
ATOM 2965 C CA . ASN B 1 54 ? 19.766 -0.503 27.391 1 61.25 54 ASN B CA 1
ATOM 2966 C C . ASN B 1 54 ? 18.297 -0.343 26.969 1 61.25 54 ASN B C 1
ATOM 2968 O O . ASN B 1 54 ? 18 0.361 26 1 61.25 54 ASN B O 1
ATOM 2972 N N . GLN B 1 55 ? 17.469 -0.983 27.859 1 68.81 55 GLN B N 1
ATOM 2973 C CA . GLN B 1 55 ? 16.078 -0.849 27.484 1 68.81 55 GLN B CA 1
ATOM 2974 C C . GLN B 1 55 ? 15.219 -0.43 28.672 1 68.81 55 GLN B C 1
ATOM 2976 O O . GLN B 1 55 ? 15.531 -0.766 29.828 1 68.81 55 GLN B O 1
ATOM 2981 N N . LEU B 1 56 ? 14.297 0.412 28.422 1 75.56 56 LEU B N 1
ATOM 2982 C CA . LEU B 1 56 ? 13.273 0.782 29.406 1 75.56 56 LEU B CA 1
ATOM 2983 C C . LEU B 1 56 ? 12.125 -0.224 29.391 1 75.56 56 LEU B C 1
ATOM 2985 O O . LEU B 1 56 ? 11.453 -0.393 28.375 1 75.56 56 LEU B O 1
ATOM 2989 N N . LEU B 1 57 ? 12.039 -1.041 30.531 1 81.44 57 LEU B N 1
ATOM 2990 C CA . LEU B 1 57 ? 11.008 -2.068 30.625 1 81.44 57 LEU B CA 1
ATOM 2991 C C . LEU B 1 57 ? 9.969 -1.704 31.672 1 81.44 57 LEU B C 1
ATOM 2993 O O . LEU B 1 57 ? 10.305 -1.126 32.719 1 81.44 57 LEU B O 1
ATOM 2997 N N . PRO B 1 58 ? 8.719 -2.096 31.375 1 82 58 PRO B N 1
ATOM 2998 C CA . PRO B 1 58 ? 7.684 -1.841 32.375 1 82 58 PRO B CA 1
ATOM 2999 C C . PRO B 1 58 ? 7.785 -2.779 33.594 1 82 58 PRO B C 1
ATOM 3001 O O . PRO B 1 58 ? 8.141 -3.951 33.438 1 82 58 PRO B O 1
ATOM 3004 N N . THR B 1 59 ? 7.609 -2.289 34.875 1 82.12 59 THR B N 1
ATOM 3005 C CA . THR B 1 59 ? 7.418 -3.102 36.062 1 82.12 59 THR B CA 1
ATOM 3006 C C . THR B 1 59 ? 6.027 -3.723 36.094 1 82.12 59 THR B C 1
ATOM 3008 O O . THR B 1 59 ? 5.219 -3.48 35.188 1 82.12 59 THR B O 1
ATOM 3011 N N . GLU B 1 60 ? 5.773 -4.562 37.094 1 78.06 60 GLU B N 1
ATOM 3012 C CA . GLU B 1 60 ? 4.418 -5.082 37.25 1 78.06 60 GLU B CA 1
ATOM 3013 C C . GLU B 1 60 ? 3.416 -3.949 37.469 1 78.06 60 GLU B C 1
ATOM 3015 O O . GLU B 1 60 ? 2.324 -3.967 36.906 1 78.06 60 GLU B O 1
ATOM 3020 N N . ALA B 1 61 ? 3.816 -3.059 38.25 1 79.44 61 ALA B N 1
ATOM 3021 C CA . ALA B 1 61 ? 2.998 -1.866 38.469 1 79.44 61 ALA B CA 1
ATOM 3022 C C . ALA B 1 61 ? 2.824 -1.083 37.156 1 79.44 61 ALA B C 1
ATOM 3024 O O . ALA B 1 61 ? 1.749 -0.542 36.906 1 79.44 61 ALA B O 1
ATOM 3025 N N . GLY B 1 62 ? 3.895 -1.079 36.375 1 82.31 62 GLY B N 1
ATOM 3026 C CA . GLY B 1 62 ? 3.836 -0.403 35.094 1 82.31 62 GLY B CA 1
ATOM 3027 C C . GLY B 1 62 ? 2.803 -0.996 34.156 1 82.31 62 GLY B C 1
ATOM 3028 O O . GLY B 1 62 ? 2.039 -0.264 33.531 1 82.31 62 GLY B O 1
ATOM 3029 N N . HIS B 1 63 ? 2.748 -2.191 34.156 1 80.75 63 HIS B N 1
ATOM 3030 C CA . HIS B 1 63 ? 1.789 -2.871 33.312 1 80.75 63 HIS B CA 1
ATOM 3031 C C . HIS B 1 63 ? 0.356 -2.607 33.75 1 80.75 63 HIS B C 1
ATOM 3033 O O . HIS B 1 63 ? -0.516 -2.32 32.938 1 80.75 63 HIS B O 1
ATOM 3039 N N . ARG B 1 64 ? 0.17 -2.721 35 1 75.5 64 ARG B N 1
ATOM 3040 C CA . ARG B 1 64 ? -1.167 -2.49 35.531 1 75.5 64 ARG B CA 1
ATOM 3041 C C . ARG B 1 64 ? -1.599 -1.043 35.312 1 75.5 64 ARG B C 1
ATOM 3043 O O . ARG B 1 64 ? -2.746 -0.78 34.969 1 75.5 64 ARG B O 1
ATOM 3050 N N . TYR B 1 65 ? -0.683 -0.181 35.562 1 80.5 65 TYR B N 1
ATOM 3051 C CA . TYR B 1 65 ? -1.021 1.231 35.406 1 80.5 65 TYR B CA 1
ATOM 3052 C C . TYR B 1 65 ? -1.239 1.6 33.938 1 80.5 65 TYR B C 1
ATOM 3054 O O . TYR B 1 65 ? -2.049 2.477 33.625 1 80.5 65 TYR B O 1
ATOM 3062 N N . TYR B 1 66 ? -0.515 0.92 33.125 1 79.44 66 TYR B N 1
ATOM 3063 C CA . TYR B 1 66 ? -0.709 1.146 31.703 1 79.44 66 TYR B CA 1
ATOM 3064 C C . TYR B 1 66 ? -2.146 0.844 31.297 1 79.44 66 TYR B C 1
ATOM 3066 O O . TYR B 1 66 ? -2.768 1.622 30.562 1 79.44 66 TYR B O 1
ATOM 3074 N N . GLU B 1 67 ? -2.67 -0.125 31.812 1 74.44 67 GLU B N 1
ATOM 3075 C CA . GLU B 1 67 ? -4.055 -0.489 31.531 1 74.44 67 GLU B CA 1
ATOM 3076 C C . GLU B 1 67 ? -5.023 0.579 32.031 1 74.44 67 GLU B C 1
ATOM 3078 O O . GLU B 1 67 ? -5.957 0.958 31.312 1 74.44 67 GLU B O 1
ATOM 3083 N N . ILE B 1 68 ? -4.754 0.978 33.219 1 70.06 68 ILE B N 1
ATOM 3084 C CA . ILE B 1 68 ? -5.605 1.987 33.844 1 70.06 68 ILE B CA 1
ATOM 3085 C C . ILE B 1 68 ? -5.43 3.32 33.094 1 70.06 68 ILE B C 1
ATOM 3087 O O . ILE B 1 68 ? -6.41 4.023 32.844 1 70.06 68 ILE B O 1
ATOM 3091 N N . SER B 1 69 ? -4.176 3.615 32.781 1 76.38 69 SER B N 1
ATOM 3092 C CA . SER B 1 69 ? -3.875 4.879 32.125 1 76.38 69 SER B CA 1
ATOM 3093 C C . SER B 1 69 ? -4.531 4.945 30.734 1 76.38 69 SER B C 1
ATOM 3095 O O . SER B 1 69 ? -5.023 6 30.328 1 76.38 69 SER B O 1
ATOM 3097 N N . GLN B 1 70 ? -4.539 3.885 30.141 1 73.12 70 GLN B N 1
ATOM 3098 C CA . GLN B 1 70 ? -5.211 3.818 28.859 1 73.12 70 GLN B CA 1
ATOM 3099 C C . GLN B 1 70 ? -6.699 4.121 28.984 1 73.12 70 GLN B C 1
ATOM 3101 O O . GLN B 1 70 ? -7.262 4.863 28.172 1 73.12 70 GLN B O 1
ATOM 3106 N N . LYS B 1 71 ? -7.289 3.641 30 1 65.06 71 LYS B N 1
ATOM 3107 C CA . LYS B 1 71 ? -8.703 3.891 30.266 1 65.06 71 LYS B CA 1
ATOM 3108 C C . LYS B 1 71 ? -8.953 5.359 30.578 1 65.06 71 LYS B C 1
ATOM 3110 O O . LYS B 1 71 ? -9.938 5.945 30.125 1 65.06 71 LYS B O 1
ATOM 3115 N N . ILE B 1 72 ? -8.109 5.965 31.359 1 62.28 72 ILE B N 1
ATOM 3116 C CA . ILE B 1 72 ? -8.234 7.371 31.734 1 62.28 72 ILE B CA 1
ATOM 3117 C C . ILE B 1 72 ? -8.094 8.242 30.484 1 62.28 72 ILE B C 1
ATOM 3119 O O . ILE B 1 72 ? -8.883 9.172 30.281 1 62.28 72 ILE B O 1
ATOM 3123 N N . LEU B 1 73 ? -7.137 7.871 29.719 1 63.84 73 LEU B N 1
ATOM 3124 C CA . LEU B 1 73 ? -6.922 8.664 28.516 1 63.84 73 LEU B CA 1
ATOM 3125 C C . LEU B 1 73 ? -8.078 8.5 27.547 1 63.84 73 LEU B C 1
ATOM 3127 O O . LEU B 1 73 ? -8.484 9.469 26.891 1 63.84 73 LEU B O 1
ATOM 3131 N N . GLU B 1 74 ? -8.594 7.395 27.594 1 62.5 74 GLU B N 1
ATOM 3132 C CA . GLU B 1 74 ? -9.789 7.145 26.781 1 62.5 74 GLU B CA 1
ATOM 3133 C C . GLU B 1 74 ? -10.977 7.969 27.297 1 62.5 74 GLU B C 1
ATOM 3135 O O . GLU B 1 74 ? -11.703 8.57 26.5 1 62.5 74 GLU B O 1
ATOM 3140 N N . LEU B 1 75 ? -11.125 8 28.578 1 56.47 75 LEU B N 1
ATOM 3141 C CA . LEU B 1 75 ? -12.195 8.773 29.203 1 56.47 75 LEU B CA 1
ATOM 3142 C C . LEU B 1 75 ? -11.984 10.266 29 1 56.47 75 LEU B C 1
ATOM 3144 O O . LEU B 1 75 ? -12.938 11.008 28.734 1 56.47 75 LEU B O 1
ATOM 3148 N N . ALA B 1 76 ? -10.805 10.719 29.188 1 56.78 76 ALA B N 1
ATOM 3149 C CA . ALA B 1 76 ? -10.492 12.117 28.922 1 56.78 76 ALA B CA 1
ATOM 3150 C C . ALA B 1 76 ? -10.781 12.477 27.469 1 56.78 76 ALA B C 1
ATOM 3152 O O . ALA B 1 76 ? -11.305 13.555 27.172 1 56.78 76 ALA B O 1
ATOM 3153 N N . GLY B 1 77 ? -10.453 11.602 26.656 1 55.5 77 GLY B N 1
ATOM 3154 C CA . GLY B 1 77 ? -10.812 11.773 25.25 1 55.5 77 GLY B CA 1
ATOM 3155 C C . GLY B 1 77 ? -12.312 11.828 25.016 1 55.5 77 GLY B C 1
ATOM 3156 O O . GLY B 1 77 ? -12.797 12.664 24.25 1 55.5 77 GLY B O 1
ATOM 3157 N N . GLU B 1 78 ? -12.938 10.961 25.734 1 53.5 78 GLU B N 1
ATOM 3158 C CA . GLU B 1 78 ? -14.398 10.969 25.688 1 53.5 78 GLU B CA 1
ATOM 3159 C C . GLU B 1 78 ? -14.961 12.305 26.172 1 53.5 78 GLU B C 1
ATOM 3161 O O . GLU B 1 78 ? -15.906 12.836 25.594 1 53.5 78 GLU B O 1
ATOM 3166 N N . GLY B 1 79 ? -14.516 12.727 27.312 1 50.97 79 GLY B N 1
ATOM 3167 C CA . GLY B 1 79 ? -14.938 14.031 27.812 1 50.97 79 GLY B CA 1
ATOM 3168 C C . GLY B 1 79 ? -14.68 15.156 26.828 1 50.97 79 GLY B C 1
ATOM 3169 O O . GLY B 1 79 ? -15.547 16 26.594 1 50.97 79 GLY B O 1
ATOM 3170 N N . GLN B 1 80 ? -13.5 15.062 26.391 1 48.19 80 GLN B N 1
ATOM 3171 C CA . GLN B 1 80 ? -13.211 16.078 25.391 1 48.19 80 GLN B CA 1
ATOM 3172 C C . GLN B 1 80 ? -14.125 15.938 24.172 1 48.19 80 GLN B C 1
ATOM 3174 O O . GLN B 1 80 ? -14.609 16.938 23.641 1 48.19 80 GLN B O 1
ATOM 3179 N N . ARG B 1 81 ? -14.375 14.734 23.922 1 47.5 81 ARG B N 1
ATOM 3180 C CA . ARG B 1 81 ? -15.305 14.438 22.828 1 47.5 81 ARG B CA 1
ATOM 3181 C C . ARG B 1 81 ? -16.688 14.977 23.141 1 47.5 81 ARG B C 1
ATOM 3183 O O . ARG B 1 81 ? -17.359 15.523 22.25 1 47.5 81 ARG B O 1
ATOM 3190 N N . ALA B 1 82 ? -17.062 14.773 24.297 1 47.47 82 ALA B N 1
ATOM 3191 C CA . ALA B 1 82 ? -18.359 15.305 24.734 1 47.47 82 ALA B CA 1
ATOM 3192 C C . ALA B 1 82 ? -18.375 16.828 24.641 1 47.47 82 ALA B C 1
ATOM 3194 O O . ALA B 1 82 ? -19.391 17.422 24.234 1 47.47 82 ALA B O 1
ATOM 3195 N N . LEU B 1 83 ? -17.344 17.375 25 1 46.72 83 LEU B N 1
ATOM 3196 C CA . LEU B 1 83 ? -17.281 18.828 24.906 1 46.72 83 LEU B CA 1
ATOM 3197 C C . LEU B 1 83 ? -17.219 19.281 23.438 1 46.72 83 LEU B C 1
ATOM 3199 O O . LEU B 1 83 ? -17.812 20.281 23.062 1 46.72 83 LEU B O 1
ATOM 3203 N N . ASP B 1 84 ? -16.422 18.547 22.734 1 47.62 84 ASP B N 1
ATOM 3204 C CA . ASP B 1 84 ? -16.344 18.859 21.312 1 47.62 84 ASP B CA 1
ATOM 3205 C C . ASP B 1 84 ? -17.703 18.719 20.641 1 47.62 84 ASP B C 1
ATOM 3207 O O . ASP B 1 84 ? -18 19.469 19.703 1 47.62 84 ASP B O 1
ATOM 3211 N N . SER B 1 85 ? -18.359 17.75 21.109 1 45.5 85 SER B N 1
ATOM 3212 C CA . SER B 1 85 ? -19.719 17.609 20.625 1 45.5 85 SER B CA 1
ATOM 3213 C C . SER B 1 85 ? -20.531 18.875 20.875 1 45.5 85 SER B C 1
ATOM 3215 O O . SER B 1 85 ? -21.484 19.156 20.141 1 45.5 85 SER B O 1
ATOM 3217 N N . LEU B 1 86 ? -20.266 19.5 21.891 1 45.06 86 LEU B N 1
ATOM 3218 C CA . LEU B 1 86 ? -20.984 20.75 22.156 1 45.06 86 LEU B CA 1
ATOM 3219 C C . LEU B 1 86 ? -20.547 21.844 21.203 1 45.06 86 LEU B C 1
ATOM 3221 O O . LEU B 1 86 ? -21.234 22.859 21.062 1 45.06 86 LEU B O 1
ATOM 3225 N N . ARG B 1 87 ? -19.297 21.781 20.734 1 45.56 87 ARG B N 1
ATOM 3226 C CA . ARG B 1 87 ? -18.922 22.797 19.75 1 45.56 87 ARG B CA 1
ATOM 3227 C C . ARG B 1 87 ? -19.484 22.469 18.375 1 45.56 87 ARG B C 1
ATOM 3229 O O . ARG B 1 87 ? -19.5 21.297 17.969 1 45.56 87 ARG B O 1
ATOM 3236 N N . GLU B 1 88 ? -20.312 23.172 17.812 1 54.25 88 GLU B N 1
ATOM 3237 C CA . GLU B 1 88 ? -21.016 23.094 16.547 1 54.25 88 GLU B CA 1
ATOM 3238 C C . GLU B 1 88 ? -20.078 22.594 15.438 1 54.25 88 GLU B C 1
ATOM 3240 O O . GLU B 1 88 ? -20.516 21.844 14.555 1 54.25 88 GLU B O 1
ATOM 3245 N N . GLU B 1 89 ? -18.875 23.109 15.352 1 60.84 89 GLU B N 1
ATOM 3246 C CA . GLU B 1 89 ? -18.031 22.734 14.227 1 60.84 89 GLU B CA 1
ATOM 3247 C C . GLU B 1 89 ? -17.234 21.469 14.523 1 60.84 89 GLU B C 1
ATOM 3249 O O . GLU B 1 89 ? -16.609 21.359 15.586 1 60.84 89 GLU B O 1
ATOM 3254 N N . VAL B 1 90 ? -17.5 20.359 13.891 1 73.69 90 VAL B N 1
ATOM 3255 C CA . VAL B 1 90 ? -16.812 19.078 13.984 1 73.69 90 VAL B CA 1
ATOM 3256 C C . VAL B 1 90 ? -15.32 19.281 13.734 1 73.69 90 VAL B C 1
ATOM 3258 O O . VAL B 1 90 ? -14.93 19.797 12.688 1 73.69 90 VAL B O 1
ATOM 3261 N N . SER B 1 91 ? -14.461 19.188 14.695 1 77.38 91 SER B N 1
ATOM 3262 C CA . SER B 1 91 ? -13.023 19.422 14.539 1 77.38 91 SER B CA 1
ATOM 3263 C C . SER B 1 91 ? -12.211 18.312 15.203 1 77.38 91 SER B C 1
ATOM 3265 O O . SER B 1 91 ? -12.758 17.5 15.961 1 77.38 91 SER B O 1
ATOM 3267 N N . GLY B 1 92 ? -10.953 18.109 14.789 1 86.5 92 GLY B N 1
ATOM 3268 C CA . GLY B 1 92 ? -10.031 17.188 15.445 1 86.5 92 GLY B CA 1
ATOM 3269 C C . GLY B 1 92 ? -9.406 16.203 14.484 1 86.5 92 GLY B C 1
ATOM 3270 O O . GLY B 1 92 ? -9.484 16.359 13.266 1 86.5 92 GLY B O 1
ATOM 3271 N N . GLU B 1 93 ? -8.742 15.227 15.109 1 88.75 93 GLU B N 1
ATOM 3272 C CA . GLU B 1 93 ? -8.039 14.211 14.336 1 88.75 93 GLU B CA 1
ATOM 3273 C C . GLU B 1 93 ? -8.828 12.898 14.297 1 88.75 93 GLU B C 1
ATOM 3275 O O . GLU B 1 93 ? -9.352 12.453 15.32 1 88.75 93 GLU B O 1
ATOM 3280 N N . LEU B 1 94 ? -8.961 12.422 13.141 1 93.75 94 LEU B N 1
ATOM 3281 C CA . LEU B 1 94 ? -9.664 11.164 12.93 1 93.75 94 LEU B CA 1
ATOM 3282 C C . LEU B 1 94 ? -8.711 10.086 12.438 1 93.75 94 LEU B C 1
ATOM 3284 O O . LEU B 1 94 ? -7.891 10.328 11.547 1 93.75 94 LEU B O 1
ATOM 3288 N N . LEU B 1 95 ? -8.797 8.945 13.078 1 94.56 95 LEU B N 1
ATOM 3289 C CA . LEU B 1 95 ? -8.031 7.777 12.648 1 94.56 95 LEU B CA 1
ATOM 3290 C C . LEU B 1 95 ? -8.875 6.867 11.758 1 94.56 95 LEU B C 1
ATOM 3292 O O . LEU B 1 95 ? -9.961 6.434 12.156 1 94.56 95 LEU B O 1
ATOM 3296 N N . VAL B 1 96 ? -8.367 6.641 10.602 1 97.12 96 VAL B N 1
ATOM 3297 C CA . VAL B 1 96 ? -9.016 5.727 9.672 1 97.12 96 VAL B CA 1
ATOM 3298 C C . VAL B 1 96 ? -8.055 4.602 9.289 1 97.12 96 VAL B C 1
ATOM 3300 O O . VAL B 1 96 ? -6.914 4.859 8.898 1 97.12 96 VAL B O 1
ATOM 3303 N N . GLU B 1 97 ? -8.477 3.408 9.445 1 96.31 97 GLU B N 1
ATOM 3304 C CA . GLU B 1 97 ? -7.754 2.238 8.961 1 96.31 97 GLU B CA 1
ATOM 3305 C C . GLU B 1 97 ? -8.516 1.536 7.844 1 96.31 97 GLU B C 1
ATOM 3307 O O . GLU B 1 97 ? -9.75 1.573 7.809 1 96.31 97 GLU B O 1
ATOM 3312 N N . ALA B 1 98 ? -7.727 0.922 7.008 1 96.44 98 ALA B N 1
ATOM 3313 C CA . ALA B 1 98 ? -8.453 0.317 5.895 1 96.44 98 ALA B CA 1
ATOM 3314 C C . ALA B 1 98 ? -7.688 -0.868 5.316 1 96.44 98 ALA B C 1
ATOM 3316 O O . ALA B 1 98 ? -6.461 -0.944 5.441 1 96.44 98 ALA B O 1
ATOM 3317 N N . HIS B 1 99 ? -8.516 -1.796 4.773 1 94.38 99 HIS B N 1
ATOM 3318 C CA . HIS B 1 99 ? -7.941 -2.809 3.896 1 94.38 99 HIS B CA 1
ATOM 3319 C C . HIS B 1 99 ? -7.297 -2.17 2.67 1 94.38 99 HIS B C 1
ATOM 3321 O O . HIS B 1 99 ? -7.871 -1.259 2.066 1 94.38 99 HIS B O 1
ATOM 3327 N N . ARG B 1 100 ? -6.223 -2.66 2.271 1 91.38 100 ARG B N 1
ATOM 3328 C CA . ARG B 1 100 ? -5.406 -2.053 1.224 1 91.38 100 ARG B CA 1
ATOM 3329 C C . ARG B 1 100 ? -6.184 -1.957 -0.086 1 91.38 100 ARG B C 1
ATOM 3331 O O . ARG B 1 100 ? -6.039 -0.982 -0.828 1 91.38 100 ARG B O 1
ATOM 3338 N N . THR B 1 101 ? -7 -2.867 -0.386 1 91.19 101 THR B N 1
ATOM 3339 C CA . THR B 1 101 ? -7.707 -2.955 -1.659 1 91.19 101 THR B CA 1
ATOM 3340 C C . THR B 1 101 ? -8.68 -1.791 -1.82 1 91.19 101 THR B C 1
ATOM 3342 O O . THR B 1 101 ? -8.922 -1.328 -2.936 1 91.19 101 THR B O 1
ATOM 3345 N N . LEU B 1 102 ? -9.117 -1.209 -0.794 1 92.25 102 LEU B N 1
ATOM 3346 C CA . LEU B 1 102 ? -10.18 -0.215 -0.858 1 92.25 102 LEU B CA 1
ATOM 3347 C C . LEU B 1 102 ? -9.617 1.198 -0.789 1 92.25 102 LEU B C 1
ATOM 3349 O O . LEU B 1 102 ? -10.336 2.174 -1.016 1 92.25 102 LEU B O 1
ATOM 3353 N N . THR B 1 103 ? -8.359 1.352 -0.483 1 92.19 103 THR B N 1
ATOM 3354 C CA . THR B 1 103 ? -7.801 2.654 -0.136 1 92.19 103 THR B CA 1
ATOM 3355 C C . THR B 1 103 ? -7.723 3.555 -1.366 1 92.19 103 THR B C 1
ATOM 3357 O O . THR B 1 103 ? -8.383 4.594 -1.423 1 92.19 103 THR B O 1
ATOM 3360 N N . ARG B 1 104 ? -7.07 3.104 -2.377 1 87.94 104 ARG B N 1
ATOM 3361 C CA . ARG B 1 104 ? -6.895 3.996 -3.518 1 87.94 104 ARG B CA 1
ATOM 3362 C C . ARG B 1 104 ? -8.156 4.047 -4.375 1 87.94 104 ARG B C 1
ATOM 3364 O O . ARG B 1 104 ? -8.477 5.082 -4.957 1 87.94 104 ARG B O 1
ATOM 3371 N N . SER B 1 105 ? -8.922 3.045 -4.453 1 85.44 105 SER B N 1
ATOM 3372 C CA . SER B 1 105 ? -10.039 2.922 -5.379 1 85.44 105 SER B CA 1
ATOM 3373 C C . SER B 1 105 ? -11.25 3.725 -4.902 1 85.44 105 SER B C 1
ATOM 3375 O O . SER B 1 105 ? -12.023 4.234 -5.711 1 85.44 105 SER B O 1
ATOM 3377 N N . TRP B 1 106 ? -11.406 3.812 -3.676 1 92.44 106 TRP B N 1
ATOM 3378 C CA . TRP B 1 106 ? -12.641 4.43 -3.188 1 92.44 106 TRP B CA 1
ATOM 3379 C C . TRP B 1 106 ? -12.359 5.305 -1.971 1 92.44 106 TRP B C 1
ATOM 3381 O O . TRP B 1 106 ? -12.688 6.496 -1.966 1 92.44 106 TRP B O 1
ATOM 3391 N N . LEU B 1 107 ? -11.727 4.82 -0.995 1 95.31 107 LEU B N 1
ATOM 3392 C CA . LEU B 1 107 ? -11.633 5.453 0.317 1 95.31 107 LEU B CA 1
ATOM 3393 C C . LEU B 1 107 ? -10.836 6.75 0.242 1 95.31 107 LEU B C 1
ATOM 3395 O O . LEU B 1 107 ? -11.203 7.746 0.87 1 95.31 107 LEU B O 1
ATOM 3399 N N . GLY B 1 108 ? -9.766 6.723 -0.502 1 94.44 108 GLY B N 1
ATOM 3400 C CA . GLY B 1 108 ? -8.953 7.918 -0.646 1 94.44 108 GLY B CA 1
ATOM 3401 C C . GLY B 1 108 ? -9.734 9.125 -1.121 1 94.44 108 GLY B C 1
ATOM 3402 O O . GLY B 1 108 ? -9.672 10.195 -0.514 1 94.44 108 GLY B O 1
ATOM 3403 N N . ARG B 1 109 ? -10.461 8.953 -2.16 1 93.25 109 ARG B N 1
ATOM 3404 C CA . ARG B 1 109 ? -11.273 10.023 -2.713 1 93.25 109 ARG B CA 1
ATOM 3405 C C . ARG B 1 109 ? -12.375 10.438 -1.736 1 93.25 109 ARG B C 1
ATOM 3407 O O . ARG B 1 109 ? -12.625 11.633 -1.552 1 93.25 109 ARG B O 1
ATOM 3414 N N . SER B 1 110 ? -12.961 9.461 -1.15 1 96.19 110 SER B N 1
ATOM 3415 C CA . SER B 1 110 ? -14.023 9.734 -0.193 1 96.19 110 SER B CA 1
ATOM 3416 C C . SER B 1 110 ? -13.516 10.578 0.973 1 96.19 110 SER B C 1
ATOM 3418 O O . SER B 1 110 ? -14.172 11.531 1.389 1 96.19 110 SER B O 1
ATOM 3420 N N . VAL B 1 111 ? -12.391 10.227 1.482 1 96.56 111 VAL B N 1
ATOM 3421 C CA . VAL B 1 111 ? -11.805 10.93 2.615 1 96.56 111 VAL B CA 1
ATOM 3422 C C . VAL B 1 111 ? -11.445 12.359 2.203 1 96.56 111 VAL B C 1
ATOM 3424 O O . VAL B 1 111 ? -11.68 13.305 2.957 1 96.56 111 VAL B O 1
ATOM 3427 N N . ARG B 1 112 ? -10.906 12.516 1.03 1 94.31 112 ARG B N 1
ATOM 3428 C CA . ARG B 1 112 ? -10.562 13.844 0.549 1 94.31 112 ARG B CA 1
ATOM 3429 C C . ARG B 1 112 ? -11.805 14.719 0.422 1 94.31 112 ARG B C 1
ATOM 3431 O O . ARG B 1 112 ? -11.789 15.891 0.818 1 94.31 112 ARG B O 1
ATOM 3438 N N . ASP B 1 113 ? -12.852 14.18 -0.09 1 94.75 113 ASP B N 1
ATOM 3439 C CA . ASP B 1 113 ? -14.117 14.898 -0.209 1 94.75 113 ASP B CA 1
ATOM 3440 C C . ASP B 1 113 ? -14.648 15.312 1.162 1 94.75 113 ASP B C 1
ATOM 3442 O O . ASP B 1 113 ? -15.148 16.422 1.333 1 94.75 113 ASP B O 1
ATOM 3446 N N . PHE B 1 114 ? -14.547 14.375 2.074 1 96.06 114 PHE B N 1
ATOM 3447 C CA . PHE B 1 114 ? -14.977 14.648 3.441 1 96.06 114 PHE B CA 1
ATOM 3448 C C . PHE B 1 114 ? -14.188 15.805 4.039 1 96.06 114 PHE B C 1
ATOM 3450 O O . PHE B 1 114 ? -14.758 16.688 4.672 1 96.06 114 PHE B O 1
ATOM 3457 N N . LEU B 1 115 ? -12.898 15.812 3.801 1 93.69 115 LEU B N 1
ATOM 3458 C CA . LEU B 1 115 ? -12.016 16.844 4.344 1 93.69 115 LEU B CA 1
ATOM 3459 C C . LEU B 1 115 ? -12.352 18.203 3.742 1 93.69 115 LEU B C 1
ATOM 3461 O O . LEU B 1 115 ? -12.234 19.234 4.418 1 93.69 115 LEU B O 1
ATOM 3465 N N . ASN B 1 116 ? -12.711 18.234 2.525 1 90.56 116 ASN B N 1
ATOM 3466 C CA . ASN B 1 116 ? -13.117 19.469 1.881 1 90.56 116 ASN B CA 1
ATOM 3467 C C . ASN B 1 116 ? -14.352 20.078 2.549 1 90.56 116 ASN B C 1
ATOM 3469 O O . ASN B 1 116 ? -14.477 21.297 2.648 1 90.56 116 ASN B O 1
ATOM 3473 N N . LYS B 1 117 ? -15.219 19.219 3.053 1 90.75 117 LYS B N 1
ATOM 3474 C CA . LYS B 1 117 ? -16.453 19.641 3.701 1 90.75 117 LYS B CA 1
ATOM 3475 C C . LYS B 1 117 ? -16.203 20 5.164 1 90.75 117 LYS B C 1
ATOM 3477 O O . LYS B 1 117 ? -17 20.734 5.77 1 90.75 117 LYS B O 1
ATOM 3482 N N . HIS B 1 118 ? -15.156 19.453 5.664 1 92.19 118 HIS B N 1
ATOM 3483 C CA . HIS B 1 118 ? -14.852 19.672 7.074 1 92.19 118 HIS B CA 1
ATOM 3484 C C . HIS B 1 118 ? -13.422 20.172 7.25 1 92.19 118 HIS B C 1
ATOM 3486 O O . HIS B 1 118 ? -12.547 19.422 7.707 1 92.19 118 HIS B O 1
ATOM 3492 N N . PRO B 1 119 ? -13.18 21.406 7.09 1 87.38 119 PRO B N 1
ATOM 3493 C CA . PRO B 1 119 ? -11.82 21.953 7.07 1 87.38 119 PRO B CA 1
ATOM 3494 C C . PRO B 1 119 ? -11.125 21.859 8.422 1 87.38 119 PRO B C 1
ATOM 3496 O O . PRO B 1 119 ? -9.898 21.969 8.5 1 87.38 119 PRO B O 1
ATOM 3499 N N . ALA B 1 120 ? -11.852 21.641 9.453 1 87.81 120 ALA B N 1
ATOM 3500 C CA . ALA B 1 120 ? -11.266 21.641 10.789 1 87.81 120 ALA B CA 1
ATOM 3501 C C . ALA B 1 120 ? -10.891 20.219 11.211 1 87.81 120 ALA B C 1
ATOM 3503 O O . ALA B 1 120 ? -10.43 20 12.336 1 87.81 120 ALA B O 1
ATOM 3504 N N . ILE B 1 121 ? -11.078 19.266 10.352 1 91.5 121 ILE B N 1
ATOM 3505 C CA . ILE B 1 121 ? -10.781 17.875 10.656 1 91.5 121 ILE B CA 1
ATOM 3506 C C . ILE B 1 121 ? -9.477 17.453 9.977 1 91.5 121 ILE B C 1
ATOM 3508 O O . ILE B 1 121 ? -9.234 17.828 8.828 1 91.5 121 ILE B O 1
ATOM 3512 N N . ASN B 1 122 ? -8.656 16.75 10.711 1 92.12 122 ASN B N 1
ATOM 3513 C CA . ASN B 1 122 ? -7.504 16.062 10.156 1 92.12 122 ASN B CA 1
ATOM 3514 C C . ASN B 1 122 ? -7.691 14.547 10.18 1 92.12 122 ASN B C 1
ATOM 3516 O O . ASN B 1 122 ? -8.32 14.016 11.102 1 92.12 122 ASN B O 1
ATOM 3520 N N . VAL B 1 123 ? -7.145 13.891 9.141 1 95.44 123 VAL B N 1
ATOM 3521 C CA . VAL B 1 123 ? -7.336 12.445 9.055 1 95.44 123 VAL B CA 1
ATOM 3522 C C . VAL B 1 123 ? -5.984 11.75 8.914 1 95.44 123 VAL B C 1
ATOM 3524 O O . VAL B 1 123 ? -5.129 12.195 8.148 1 95.44 123 VAL B O 1
ATOM 3527 N N . ALA B 1 124 ? -5.785 10.758 9.688 1 94.44 124 ALA B N 1
ATOM 3528 C CA . ALA B 1 124 ? -4.711 9.789 9.484 1 94.44 124 ALA B CA 1
ATOM 3529 C C . ALA B 1 124 ? -5.254 8.484 8.906 1 94.44 124 ALA B C 1
ATOM 3531 O O . ALA B 1 124 ? -5.996 7.762 9.578 1 94.44 124 ALA B O 1
ATOM 3532 N N . LEU B 1 125 ? -4.863 8.219 7.695 1 95.69 125 LEU B N 1
ATOM 3533 C CA . LEU B 1 125 ? -5.328 7.023 7 1 95.69 125 LEU B CA 1
ATOM 3534 C C . LEU B 1 125 ? -4.227 5.969 6.934 1 95.69 125 LEU B C 1
ATOM 3536 O O . LEU B 1 125 ? -3.199 6.18 6.281 1 95.69 125 LEU B O 1
ATOM 3540 N N . HIS B 1 126 ? -4.496 4.82 7.527 1 94 126 HIS B N 1
ATOM 3541 C CA . HIS B 1 126 ? -3.535 3.725 7.605 1 94 126 HIS B CA 1
ATOM 3542 C C . HIS B 1 126 ? -4.062 2.479 6.898 1 94 126 HIS B C 1
ATOM 3544 O O . HIS B 1 126 ? -5.223 2.1 7.086 1 94 126 HIS B O 1
ATOM 3550 N N . THR B 1 127 ? -3.201 1.886 6.16 1 93.19 127 THR B N 1
ATOM 3551 C CA . THR B 1 127 ? -3.512 0.556 5.645 1 93.19 127 THR B CA 1
ATOM 3552 C C . THR B 1 127 ? -3.037 -0.522 6.617 1 93.19 127 THR B C 1
ATOM 3554 O O . THR B 1 127 ? -1.937 -0.432 7.164 1 93.19 127 THR B O 1
ATOM 3557 N N . ARG B 1 128 ? -3.936 -1.503 6.805 1 90.81 128 ARG B N 1
ATOM 3558 C CA . ARG B 1 128 ? -3.629 -2.578 7.742 1 90.81 128 ARG B CA 1
ATOM 3559 C C . ARG B 1 128 ? -3.846 -3.943 7.098 1 90.81 128 ARG B C 1
ATOM 3561 O O . ARG B 1 128 ? -4.758 -4.117 6.293 1 90.81 128 ARG B O 1
ATOM 3568 N N . PRO B 1 129 ? -3.055 -4.949 7.559 1 85.94 129 PRO B N 1
ATOM 3569 C CA . PRO B 1 129 ? -3.225 -6.293 7.008 1 85.94 129 PRO B CA 1
ATOM 3570 C C . PRO B 1 129 ? -4.328 -7.082 7.703 1 85.94 129 PRO B C 1
ATOM 3572 O O . PRO B 1 129 ? -4.777 -8.109 7.191 1 85.94 129 PRO B O 1
ATOM 3575 N N . VAL B 1 130 ? -4.707 -6.68 8.914 1 87.25 130 VAL B N 1
ATOM 3576 C CA . VAL B 1 130 ? -5.77 -7.324 9.68 1 87.25 130 VAL B CA 1
ATOM 3577 C C . VAL B 1 130 ? -6.691 -6.266 10.281 1 87.25 130 VAL B C 1
ATOM 3579 O O . VAL B 1 130 ? -6.242 -5.164 10.617 1 87.25 130 VAL B O 1
ATOM 3582 N N . PRO B 1 131 ? -7.922 -6.598 10.375 1 91.56 131 PRO B N 1
ATOM 3583 C CA . PRO B 1 131 ? -8.828 -5.621 10.984 1 91.56 131 PRO B CA 1
ATOM 3584 C C . PRO B 1 131 ? -8.57 -5.434 12.484 1 91.56 131 PRO B C 1
ATOM 3586 O O . PRO B 1 131 ? -8.094 -6.352 13.148 1 91.56 131 PRO B O 1
ATOM 3589 N N . PRO B 1 132 ? -8.922 -4.234 12.914 1 90.12 132 PRO B N 1
ATOM 3590 C CA . PRO B 1 132 ? -8.773 -4.023 14.352 1 90.12 132 PRO B CA 1
ATOM 3591 C C . PRO B 1 132 ? -9.758 -4.855 15.18 1 90.12 132 PRO B C 1
ATOM 3593 O O . PRO B 1 132 ? -10.898 -5.062 14.758 1 90.12 132 PRO B O 1
ATOM 3596 N N . ARG B 1 133 ? -9.258 -5.32 16.266 1 86.75 133 ARG B N 1
ATOM 3597 C CA . ARG B 1 133 ? -10.086 -6.125 17.156 1 86.75 133 ARG B CA 1
ATOM 3598 C C . ARG B 1 133 ? -10.156 -5.516 18.562 1 86.75 133 ARG B C 1
ATOM 3600 O O . ARG B 1 133 ? -10.969 -5.93 19.391 1 86.75 133 ARG B O 1
ATOM 3607 N N . ASP B 1 134 ? -9.32 -4.551 18.703 1 83.5 134 ASP B N 1
ATOM 3608 C CA . ASP B 1 134 ? -9.25 -3.895 20.016 1 83.5 134 ASP B CA 1
ATOM 3609 C C . ASP B 1 134 ? -10.539 -3.135 20.312 1 83.5 134 ASP B C 1
ATOM 3611 O O . ASP B 1 134 ? -10.898 -2.201 19.594 1 83.5 134 ASP B O 1
ATOM 3615 N N . PRO B 1 135 ? -11.18 -3.486 21.406 1 79.31 135 PRO B N 1
ATOM 3616 C CA . PRO B 1 135 ? -12.406 -2.768 21.75 1 79.31 135 PRO B CA 1
ATOM 3617 C C . PRO B 1 135 ? -12.164 -1.286 22.031 1 79.31 135 PRO B C 1
ATOM 3619 O O . PRO B 1 135 ? -13.102 -0.486 21.984 1 79.31 135 PRO B O 1
ATOM 3622 N N . GLU B 1 136 ? -10.945 -0.985 22.25 1 79.62 136 GLU B N 1
ATOM 3623 C CA . GLU B 1 136 ? -10.617 0.405 22.547 1 79.62 136 GLU B CA 1
ATOM 3624 C C . GLU B 1 136 ? -10.258 1.173 21.281 1 79.62 136 GLU B C 1
ATOM 3626 O O . GLU B 1 136 ? -9.867 2.34 21.344 1 79.62 136 GLU B O 1
ATOM 3631 N N . PHE B 1 137 ? -10.508 0.504 20.25 1 87.56 137 PHE B N 1
ATOM 3632 C CA . PHE B 1 137 ? -10.25 1.155 18.969 1 87.56 137 PHE B CA 1
ATOM 3633 C C . PHE B 1 137 ? -11.164 2.365 18.781 1 87.56 137 PHE B C 1
ATOM 3635 O O . PHE B 1 137 ? -12.383 2.238 18.828 1 87.56 137 PHE B O 1
ATOM 3642 N N . HIS B 1 138 ? -10.586 3.646 18.578 1 84.25 138 HIS B N 1
ATOM 3643 C CA . HIS B 1 138 ? -11.367 4.879 18.531 1 84.25 138 HIS B CA 1
ATOM 3644 C C . HIS B 1 138 ? -11.43 5.43 17.109 1 84.25 138 HIS B C 1
ATOM 3646 O O . HIS B 1 138 ? -11.969 6.516 16.875 1 84.25 138 HIS B O 1
ATOM 3652 N N . GLY B 1 139 ? -11.148 4.75 16.188 1 92.88 139 GLY B N 1
ATOM 3653 C CA . GLY B 1 139 ? -11.211 5.168 14.797 1 92.88 139 GLY B CA 1
ATOM 3654 C C . GLY B 1 139 ? -12.258 4.418 14 1 92.88 139 GLY B C 1
ATOM 3655 O O . GLY B 1 139 ? -13.234 3.908 14.562 1 92.88 139 GLY B O 1
ATOM 3656 N N . ILE B 1 140 ? -12.211 4.598 12.773 1 96.81 140 ILE B N 1
ATOM 3657 C CA . ILE B 1 140 ? -13.055 3.875 11.828 1 96.81 140 ILE B CA 1
ATOM 3658 C C . ILE B 1 140 ? -12.195 2.951 10.969 1 96.81 140 ILE B C 1
ATOM 3660 O O . ILE B 1 140 ? -11.141 3.354 10.484 1 96.81 140 ILE B O 1
ATOM 3664 N N . SER B 1 141 ? -12.633 1.739 10.906 1 97.31 141 SER B N 1
ATOM 3665 C CA . SER B 1 141 ? -11.945 0.814 10.008 1 97.31 141 SER B CA 1
ATOM 3666 C C . SER B 1 141 ? -12.859 0.375 8.867 1 97.31 141 SER B C 1
ATOM 3668 O O . SER B 1 141 ? -14.031 0.061 9.094 1 97.31 141 SER B O 1
ATOM 3670 N N . VAL B 1 142 ? -12.359 0.485 7.652 1 97.19 142 VAL B N 1
ATOM 3671 C CA . VAL B 1 142 ? -13.031 -0.031 6.469 1 97.19 142 VAL B CA 1
ATOM 3672 C C . VAL B 1 142 ? -12.383 -1.341 6.027 1 97.19 142 VAL B C 1
ATOM 3674 O O . VAL B 1 142 ? -11.258 -1.344 5.527 1 97.19 142 VAL B O 1
ATOM 3677 N N . TRP B 1 143 ? -13.133 -2.369 6.152 1 96.12 143 TRP B N 1
ATOM 3678 C CA . TRP B 1 143 ? -12.516 -3.676 5.949 1 96.12 143 TRP B CA 1
ATOM 3679 C C . TRP B 1 143 ? -13.188 -4.426 4.801 1 96.12 143 TRP B C 1
ATOM 3681 O O . TRP B 1 143 ? -14.406 -4.316 4.609 1 96.12 143 TRP B O 1
ATOM 3691 N N . LEU B 1 144 ? -12.375 -5.164 4.113 1 94.38 144 LEU B N 1
ATOM 3692 C CA . LEU B 1 144 ? -12.836 -6.02 3.021 1 94.38 144 LEU B CA 1
ATOM 3693 C C . LEU B 1 144 ? -12.633 -7.492 3.361 1 94.38 144 LEU B C 1
ATOM 3695 O O . LEU B 1 144 ? -11.5 -7.934 3.576 1 94.38 144 LEU B O 1
ATOM 3699 N N . GLY B 1 145 ? -13.719 -8.258 3.369 1 92.19 145 GLY B N 1
ATOM 3700 C CA . GLY B 1 145 ? -13.633 -9.672 3.689 1 92.19 145 GLY B CA 1
ATOM 3701 C C . GLY B 1 145 ? -14.125 -10 5.086 1 92.19 145 GLY B C 1
ATOM 3702 O O . GLY B 1 145 ? -14.898 -9.234 5.668 1 92.19 145 GLY B O 1
ATOM 3703 N N . GLU B 1 146 ? -13.672 -11.109 5.582 1 87.62 146 GLU B N 1
ATOM 3704 C CA . GLU B 1 146 ? -14.164 -11.594 6.867 1 87.62 146 GLU B CA 1
ATOM 3705 C C . GLU B 1 146 ? -13.523 -10.844 8.023 1 87.62 146 GLU B C 1
ATOM 3707 O O . GLU B 1 146 ? -12.312 -10.602 8.023 1 87.62 146 GLU B O 1
ATOM 3712 N N . VAL B 1 147 ? -14.156 -10.383 8.953 1 87.88 147 VAL B N 1
ATOM 3713 C CA . VAL B 1 147 ? -13.648 -9.648 10.109 1 87.88 147 VAL B CA 1
ATOM 3714 C C . VAL B 1 147 ? -13.625 -10.57 11.328 1 87.88 147 VAL B C 1
ATOM 3716 O O . VAL B 1 147 ? -12.75 -10.438 12.188 1 87.88 147 VAL B O 1
ATOM 3719 N N . GLY B 1 148 ? -14.367 -11.609 11.305 1 83.12 148 GLY B N 1
ATOM 3720 C CA . GLY B 1 148 ? -14.469 -12.484 12.461 1 83.12 148 GLY B CA 1
ATOM 3721 C C . GLY B 1 148 ? -15.172 -11.836 13.641 1 83.12 148 GLY B C 1
ATOM 3722 O O . GLY B 1 148 ? -15.727 -10.742 13.516 1 83.12 148 GLY B O 1
ATOM 3723 N N . GLU B 1 149 ? -15.156 -12.516 14.805 1 79.44 149 GLU B N 1
ATOM 3724 C CA . GLU B 1 149 ? -15.781 -11.992 16.016 1 79.44 149 GLU B CA 1
ATOM 3725 C C . GLU B 1 149 ? -14.867 -10.977 16.703 1 79.44 149 GLU B C 1
ATOM 3727 O O . GLU B 1 149 ? -13.648 -11.094 16.641 1 79.44 149 GLU B O 1
ATOM 3732 N N . GLY B 1 150 ? -15.555 -9.891 17.016 1 76.38 150 GLY B N 1
ATOM 3733 C CA . GLY B 1 150 ? -14.719 -8.914 17.703 1 76.38 150 GLY B CA 1
ATOM 3734 C C . GLY B 1 150 ? -15.516 -7.965 18.594 1 76.38 150 GLY B C 1
ATOM 3735 O O . GLY B 1 150 ? -16.703 -8.18 18.828 1 76.38 150 GLY B O 1
ATOM 3736 N N . GLY B 1 151 ? -14.75 -7.023 19.219 1 83.19 151 GLY B N 1
ATOM 3737 C CA . GLY B 1 151 ? -15.305 -6.09 20.188 1 83.19 151 GLY B CA 1
ATOM 3738 C C . GLY B 1 151 ? -15.711 -4.766 19.578 1 83.19 151 GLY B C 1
ATOM 3739 O O . GLY B 1 151 ? -15.844 -3.76 20.281 1 83.19 151 GLY B O 1
ATOM 3740 N N . LEU B 1 152 ? -15.922 -4.82 18.25 1 91.81 152 LEU B N 1
ATOM 3741 C CA . LEU B 1 152 ? -16.297 -3.588 17.562 1 91.81 152 LEU B CA 1
ATOM 3742 C C . LEU B 1 152 ? -17.641 -3.754 16.844 1 91.81 152 LEU B C 1
ATOM 3744 O O . LEU B 1 152 ? -18.031 -4.875 16.516 1 91.81 152 LEU B O 1
ATOM 3748 N N . ARG B 1 153 ? -18.344 -2.646 16.703 1 92.88 153 ARG B N 1
ATOM 3749 C CA . ARG B 1 153 ? -19.531 -2.66 15.836 1 92.88 153 ARG B CA 1
ATOM 3750 C C . ARG B 1 153 ? -19.141 -2.957 14.391 1 92.88 153 ARG B C 1
ATOM 3752 O O . ARG B 1 153 ? -18.141 -2.432 13.891 1 92.88 153 ARG B O 1
ATOM 3759 N N . GLN B 1 154 ? -19.891 -3.834 13.859 1 95.06 154 GLN B N 1
ATOM 3760 C CA . GLN B 1 154 ? -19.688 -4.211 12.461 1 95.06 154 GLN B CA 1
ATOM 3761 C C . GLN B 1 154 ? -20.891 -3.822 11.602 1 95.06 154 GLN B C 1
ATOM 3763 O O . GLN B 1 154 ? -22 -4.309 11.82 1 95.06 154 GLN B O 1
ATOM 3768 N N . GLU B 1 155 ? -20.703 -2.941 10.648 1 95.12 155 GLU B N 1
ATOM 3769 C CA . GLU B 1 155 ? -21.766 -2.502 9.75 1 95.12 155 GLU B CA 1
ATOM 3770 C C . GLU B 1 155 ? -21.438 -2.857 8.297 1 95.12 155 GLU B C 1
ATOM 3772 O O . GLU B 1 155 ? -20.5 -2.312 7.719 1 95.12 155 GLU B O 1
ATOM 3777 N N . LEU B 1 156 ? -22.203 -3.76 7.75 1 94.88 156 LEU B N 1
ATOM 3778 C CA . LEU B 1 156 ? -22.047 -4.125 6.344 1 94.88 156 LEU B CA 1
ATOM 3779 C C . LEU B 1 156 ? -22.594 -3.031 5.434 1 94.88 156 LEU B C 1
ATOM 3781 O O . LEU B 1 156 ? -23.781 -2.715 5.48 1 94.88 156 LEU B O 1
ATOM 3785 N N . ILE B 1 157 ? -21.719 -2.477 4.582 1 94.69 157 ILE B N 1
ATOM 3786 C CA . ILE B 1 157 ? -22.203 -1.371 3.762 1 94.69 157 ILE B CA 1
ATOM 3787 C C . ILE B 1 157 ? -22.25 -1.795 2.295 1 94.69 157 ILE B C 1
ATOM 3789 O O . ILE B 1 157 ? -22.719 -1.043 1.439 1 94.69 157 ILE B O 1
ATOM 3793 N N . GLY B 1 158 ? -21.734 -2.967 1.967 1 94.06 158 GLY B N 1
ATOM 3794 C CA . GLY B 1 158 ? -21.766 -3.457 0.599 1 94.06 158 GLY B CA 1
ATOM 3795 C C . GLY B 1 158 ? -20.984 -4.742 0.399 1 94.06 158 GLY B C 1
ATOM 3796 O O . GLY B 1 158 ? -20.406 -5.277 1.349 1 94.06 158 GLY B O 1
ATOM 3797 N N . ARG B 1 159 ? -21.109 -5.23 -0.808 1 94.94 159 ARG B N 1
ATOM 3798 C CA . ARG B 1 159 ? -20.406 -6.434 -1.22 1 94.94 159 ARG B CA 1
ATOM 3799 C C . ARG B 1 159 ? -19.734 -6.238 -2.578 1 94.94 159 ARG B C 1
ATOM 3801 O O . ARG B 1 159 ? -20.312 -5.613 -3.473 1 94.94 159 ARG B O 1
ATOM 3808 N N . LEU B 1 160 ? -18.516 -6.781 -2.617 1 93.62 160 LEU B N 1
ATOM 3809 C CA . LEU B 1 160 ? -17.797 -6.738 -3.885 1 93.62 160 LEU B CA 1
ATOM 3810 C C . LEU B 1 160 ? -17.781 -8.109 -4.555 1 93.62 160 LEU B C 1
ATOM 3812 O O . LEU B 1 160 ? -17.25 -9.07 -4.004 1 93.62 160 LEU B O 1
ATOM 3816 N N . ALA B 1 161 ? -18.375 -8.094 -5.734 1 93.25 161 ALA B N 1
ATOM 3817 C CA . ALA B 1 161 ? -18.266 -9.312 -6.535 1 93.25 161 ALA B CA 1
ATOM 3818 C C . ALA B 1 161 ? -16.828 -9.547 -6.98 1 93.25 161 ALA B C 1
ATOM 3820 O O . ALA B 1 161 ? -16.031 -8.609 -7.059 1 93.25 161 ALA B O 1
ATOM 3821 N N . ARG B 1 162 ? -16.547 -10.82 -7.18 1 94.44 162 ARG B N 1
ATOM 3822 C CA . ARG B 1 162 ? -15.211 -11.195 -7.637 1 94.44 162 ARG B CA 1
ATOM 3823 C C . ARG B 1 162 ? -15.273 -11.93 -8.969 1 94.44 162 ARG B C 1
ATOM 3825 O O . ARG B 1 162 ? -16.297 -12.539 -9.305 1 94.44 162 ARG B O 1
ATOM 3832 N N . GLY B 1 163 ? -14.195 -11.828 -9.711 1 94.75 163 GLY B N 1
ATOM 3833 C CA . GLY B 1 163 ? -14.078 -12.539 -10.977 1 94.75 163 GLY B CA 1
ATOM 3834 C C . GLY B 1 163 ? -12.648 -12.938 -11.297 1 94.75 163 GLY B C 1
ATOM 3835 O O . GLY B 1 163 ? -11.711 -12.469 -10.664 1 94.75 163 GLY B O 1
ATOM 3836 N N . ILE B 1 164 ? -12.57 -13.859 -12.211 1 96.56 164 ILE B N 1
ATOM 3837 C CA . ILE B 1 164 ? -11.289 -14.305 -12.734 1 96.56 164 ILE B CA 1
ATOM 3838 C C . ILE B 1 164 ? -10.953 -13.523 -14.008 1 96.56 164 ILE B C 1
ATOM 3840 O O . ILE B 1 164 ? -11.773 -13.453 -14.93 1 96.56 164 ILE B O 1
ATOM 3844 N N . TYR B 1 165 ? -9.75 -12.945 -14.023 1 97.62 165 TYR B N 1
ATOM 3845 C CA . TYR B 1 165 ? -9.414 -12.055 -15.133 1 97.62 165 TYR B CA 1
ATOM 3846 C C . TYR B 1 165 ? -8.047 -12.398 -15.711 1 97.62 165 TYR B C 1
ATOM 3848 O O . TYR B 1 165 ? -7.199 -12.969 -15.016 1 97.62 165 TYR B O 1
ATOM 3856 N N . ALA B 1 166 ? -7.859 -12.055 -16.922 1 98 166 ALA B N 1
ATOM 3857 C CA . ALA B 1 166 ? -6.594 -12.156 -17.641 1 98 166 ALA B CA 1
ATOM 3858 C C . ALA B 1 166 ? -6.516 -11.117 -18.766 1 98 166 ALA B C 1
ATOM 3860 O O . ALA B 1 166 ? -7.52 -10.492 -19.109 1 98 166 ALA B O 1
ATOM 3861 N N . HIS B 1 167 ? -5.32 -10.898 -19.172 1 97.62 167 HIS B N 1
ATOM 3862 C CA . HIS B 1 167 ? -5.152 -10.109 -20.391 1 97.62 167 HIS B CA 1
ATOM 3863 C C . HIS B 1 167 ? -5.586 -10.898 -21.609 1 97.62 167 HIS B C 1
ATOM 3865 O O . HIS B 1 167 ? -5.305 -12.094 -21.719 1 97.62 167 HIS B O 1
ATOM 3871 N N . PRO B 1 168 ? -6.219 -10.234 -22.609 1 97.06 168 PRO B N 1
ATOM 3872 C CA . PRO B 1 168 ? -6.676 -10.945 -23.812 1 97.06 168 PRO B CA 1
ATOM 3873 C C . PRO B 1 168 ? -5.531 -11.617 -24.562 1 97.06 168 PRO B C 1
ATOM 3875 O O . PRO B 1 168 ? -5.676 -12.75 -25.031 1 97.06 168 PRO B O 1
ATOM 3878 N N . GLU B 1 169 ? -4.438 -10.992 -24.688 1 95.5 169 GLU B N 1
ATOM 3879 C CA . GLU B 1 169 ? -3.299 -11.555 -25.406 1 95.5 169 GLU B CA 1
ATOM 3880 C C . GLU B 1 169 ? -2.766 -12.805 -24.703 1 95.5 169 GLU B C 1
ATOM 3882 O O . GLU B 1 169 ? -2.314 -13.742 -25.344 1 95.5 169 GLU B O 1
ATOM 3887 N N . TYR B 1 170 ? -2.74 -12.773 -23.422 1 95.69 170 TYR B N 1
ATOM 3888 C CA . TYR B 1 170 ? -2.342 -13.969 -22.672 1 95.69 170 TYR B CA 1
ATOM 3889 C C . TYR B 1 170 ? -3.201 -15.164 -23.062 1 95.69 170 TYR B C 1
ATOM 3891 O O . TYR B 1 170 ? -2.682 -16.25 -23.328 1 95.69 170 TYR B O 1
ATOM 3899 N N . LEU B 1 171 ? -4.473 -14.938 -23.109 1 95.94 171 LEU B N 1
ATOM 3900 C CA . LEU B 1 171 ? -5.41 -16.016 -23.406 1 95.94 171 LEU B CA 1
ATOM 3901 C C . LEU B 1 171 ? -5.266 -16.469 -24.859 1 95.94 171 LEU B C 1
ATOM 3903 O O . LEU B 1 171 ? -5.461 -17.656 -25.156 1 95.94 171 LEU B O 1
ATOM 3907 N N . GLU B 1 172 ? -4.973 -15.531 -25.734 1 94.94 172 GLU B N 1
ATOM 3908 C CA . GLU B 1 172 ? -4.727 -15.891 -27.125 1 94.94 172 GLU B CA 1
ATOM 3909 C C . GLU B 1 172 ? -3.561 -16.875 -27.234 1 94.94 172 GLU B C 1
ATOM 3911 O O . GLU B 1 172 ? -3.6 -17.797 -28.062 1 94.94 172 GLU B O 1
ATOM 3916 N N . HIS B 1 173 ? -2.613 -16.734 -26.438 1 93.75 173 HIS B N 1
ATOM 3917 C CA . HIS B 1 173 ? -1.397 -17.531 -26.5 1 93.75 173 HIS B CA 1
ATOM 3918 C C . HIS B 1 173 ? -1.529 -18.812 -25.688 1 93.75 173 HIS B C 1
ATOM 3920 O O . HIS B 1 173 ? -0.968 -19.859 -26.047 1 93.75 173 HIS B O 1
ATOM 3926 N N . HIS B 1 174 ? -2.303 -18.766 -24.594 1 94.19 174 HIS B N 1
ATOM 3927 C CA . HIS B 1 174 ? -2.293 -19.859 -23.641 1 94.19 174 HIS B CA 1
ATOM 3928 C C . HIS B 1 174 ? -3.648 -20.562 -23.594 1 94.19 174 HIS B C 1
ATOM 3930 O O . HIS B 1 174 ? -3.797 -21.594 -22.938 1 94.19 174 HIS B O 1
ATOM 3936 N N . GLY B 1 175 ? -4.691 -19.953 -24.281 1 94.69 175 GLY B N 1
ATOM 3937 C CA . GLY B 1 175 ? -6.012 -20.562 -24.328 1 94.69 175 GLY B CA 1
ATOM 3938 C C . GLY B 1 175 ? -6.969 -19.969 -23.297 1 94.69 175 GLY B C 1
ATOM 3939 O O . GLY B 1 175 ? -6.551 -19.531 -22.234 1 94.69 175 GLY B O 1
ATOM 3940 N N . TYR B 1 176 ? -8.227 -20.062 -23.609 1 94.88 176 TYR B N 1
ATOM 3941 C CA . TYR B 1 176 ? -9.289 -19.656 -22.703 1 94.88 176 TYR B CA 1
ATOM 3942 C C . TYR B 1 176 ? -9.719 -20.812 -21.797 1 94.88 176 TYR B C 1
ATOM 3944 O O . TYR B 1 176 ? -10.031 -21.906 -22.297 1 94.88 176 TYR B O 1
ATOM 3952 N N . PRO B 1 177 ? -9.695 -20.547 -20.516 1 95.31 177 PRO B N 1
ATOM 3953 C CA . PRO B 1 177 ? -10.18 -21.625 -19.656 1 95.31 177 PRO B CA 1
ATOM 3954 C C . PRO B 1 177 ? -11.688 -21.844 -19.766 1 95.31 177 PRO B C 1
ATOM 3956 O O . PRO B 1 177 ? -12.453 -20.875 -19.656 1 95.31 177 PRO B O 1
ATOM 3959 N N . ASP B 1 178 ? -12.133 -23.062 -19.859 1 91.06 178 ASP B N 1
ATOM 3960 C CA . ASP B 1 178 ? -13.555 -23.375 -20.016 1 91.06 178 ASP B CA 1
ATOM 3961 C C . ASP B 1 178 ? -14.125 -23.953 -18.719 1 91.06 178 ASP B C 1
ATOM 3963 O O . ASP B 1 178 ? -15.344 -24.031 -18.562 1 91.06 178 ASP B O 1
ATOM 3967 N N . HIS B 1 179 ? -13.289 -24.391 -17.922 1 94.12 179 HIS B N 1
ATOM 3968 C CA . HIS B 1 179 ? -13.617 -24.938 -16.609 1 94.12 179 HIS B CA 1
ATOM 3969 C C . HIS B 1 179 ? -12.594 -24.516 -15.555 1 94.12 179 HIS B C 1
ATOM 3971 O O . HIS B 1 179 ? -11.414 -24.328 -15.883 1 94.12 179 HIS B O 1
ATOM 3977 N N . PRO B 1 180 ? -13.016 -24.422 -14.312 1 94.62 180 PRO B N 1
ATOM 3978 C CA . PRO B 1 180 ? -12.07 -24.016 -13.266 1 94.62 180 PRO B CA 1
ATOM 3979 C C . PRO B 1 180 ? -10.844 -24.922 -13.195 1 94.62 180 PRO B C 1
ATOM 3981 O O . PRO B 1 180 ? -9.758 -24.484 -12.828 1 94.62 180 PRO B O 1
ATOM 3984 N N . GLN B 1 181 ? -11 -26.109 -13.586 1 91.75 181 GLN B N 1
ATOM 3985 C CA . GLN B 1 181 ? -9.883 -27.047 -13.578 1 91.75 181 GLN B CA 1
ATOM 3986 C C . GLN B 1 181 ? -8.781 -26.594 -14.539 1 91.75 181 GLN B C 1
ATOM 3988 O O . GLN B 1 181 ? -7.598 -26.828 -14.281 1 91.75 181 GLN B O 1
ATOM 3993 N N . ALA B 1 182 ? -9.141 -25.969 -15.641 1 94 182 ALA B N 1
ATOM 3994 C CA . ALA B 1 182 ? -8.188 -25.516 -16.656 1 94 182 ALA B CA 1
ATOM 3995 C C . ALA B 1 182 ? -7.258 -24.453 -16.078 1 94 182 ALA B C 1
ATOM 3997 O O . ALA B 1 182 ? -6.18 -24.203 -16.625 1 94 182 ALA B O 1
ATOM 3998 N N . LEU B 1 183 ? -7.633 -23.781 -14.945 1 94 183 LEU B N 1
ATOM 3999 C CA . LEU B 1 183 ? -6.836 -22.734 -14.328 1 94 183 LEU B CA 1
ATOM 4000 C C . LEU B 1 183 ? -5.5 -23.266 -13.836 1 94 183 LEU B C 1
ATOM 4002 O O . LEU B 1 183 ? -4.523 -22.531 -13.727 1 94 183 LEU B O 1
ATOM 4006 N N . THR B 1 184 ? -5.43 -24.531 -13.578 1 89.94 184 THR B N 1
ATOM 4007 C CA . THR B 1 184 ? -4.227 -25.141 -13.031 1 89.94 184 THR B CA 1
ATOM 4008 C C . THR B 1 184 ? -3.104 -25.141 -14.07 1 89.94 184 THR B C 1
ATOM 4010 O O . THR B 1 184 ? -1.929 -25.266 -13.711 1 89.94 184 THR B O 1
ATOM 4013 N N . ARG B 1 185 ? -3.469 -25 -15.328 1 89.88 185 ARG B N 1
ATOM 4014 C CA . ARG B 1 185 ? -2.488 -25.016 -16.406 1 89.88 185 ARG B CA 1
ATOM 4015 C C . ARG B 1 185 ? -2 -23.609 -16.734 1 89.88 185 ARG B C 1
ATOM 4017 O O . ARG B 1 185 ? -1.14 -23.422 -17.594 1 89.88 185 ARG B O 1
ATOM 4024 N N . HIS B 1 186 ? -2.559 -22.656 -16.094 1 93 186 HIS B N 1
ATOM 4025 C CA . HIS B 1 186 ? -2.207 -21.266 -16.344 1 93 186 HIS B CA 1
ATOM 4026 C C . HIS B 1 186 ? -1.313 -20.703 -15.242 1 93 186 HIS B C 1
ATOM 4028 O O . HIS B 1 186 ? -1.3 -21.234 -14.125 1 93 186 HIS B O 1
ATOM 4034 N N . SER B 1 187 ? -0.544 -19.703 -15.625 1 92 187 SER B N 1
ATOM 4035 C CA . SER B 1 187 ? 0.191 -18.953 -14.602 1 92 187 SER B CA 1
ATOM 4036 C C . SER B 1 187 ? -0.756 -18.172 -13.695 1 92 187 SER B C 1
ATOM 4038 O O . SER B 1 187 ? -1.579 -17.391 -14.172 1 92 187 SER B O 1
ATOM 4040 N N . TRP B 1 188 ? -0.611 -18.469 -12.469 1 92.81 188 TRP B N 1
ATOM 4041 C CA . TRP B 1 188 ? -1.476 -17.812 -11.492 1 92.81 188 TRP B CA 1
ATOM 4042 C C . TRP B 1 188 ? -0.761 -16.641 -10.828 1 92.81 188 TRP B C 1
ATOM 4044 O O . TRP B 1 188 ? 0.379 -16.766 -10.375 1 92.81 188 TRP B O 1
ATOM 4054 N N . ILE B 1 189 ? -1.362 -15.516 -10.867 1 94.5 189 ILE B N 1
ATOM 4055 C CA . ILE B 1 189 ? -0.881 -14.336 -10.148 1 94.5 189 ILE B CA 1
ATOM 4056 C C . ILE B 1 189 ? -1.719 -14.117 -8.891 1 94.5 189 ILE B C 1
ATOM 4058 O O . ILE B 1 189 ? -2.934 -13.93 -8.977 1 94.5 189 ILE B O 1
ATOM 4062 N N . ASP B 1 190 ? -1.036 -14.016 -7.758 1 91.38 190 ASP B N 1
ATOM 4063 C CA . ASP B 1 190 ? -1.789 -14.078 -6.512 1 91.38 190 ASP B CA 1
ATOM 4064 C C . ASP B 1 190 ? -1.464 -12.891 -5.609 1 91.38 190 ASP B C 1
ATOM 4066 O O . ASP B 1 190 ? -0.354 -12.352 -5.656 1 91.38 190 ASP B O 1
ATOM 4070 N N . MET B 1 191 ? -2.514 -12.484 -4.926 1 89.31 191 MET B N 1
ATOM 4071 C CA . MET B 1 191 ? -2.258 -11.656 -3.746 1 89.31 191 MET B CA 1
ATOM 4072 C C . MET B 1 191 ? -1.795 -12.516 -2.572 1 89.31 191 MET B C 1
ATOM 4074 O O . MET B 1 191 ? -2.393 -13.555 -2.283 1 89.31 191 MET B O 1
ATOM 4078 N N . ILE B 1 192 ? -0.794 -12.07 -1.957 1 78.88 192 ILE B N 1
ATOM 4079 C CA . ILE B 1 192 ? -0.214 -12.859 -0.878 1 78.88 192 ILE B CA 1
ATOM 4080 C C . ILE B 1 192 ? -1.289 -13.188 0.156 1 78.88 192 ILE B C 1
ATOM 4082 O O . ILE B 1 192 ? -1.906 -12.289 0.727 1 78.88 192 ILE B O 1
ATOM 4086 N N . GLY B 1 193 ? -1.553 -14.5 0.348 1 71.19 193 GLY B N 1
ATOM 4087 C CA . GLY B 1 193 ? -2.457 -14.992 1.373 1 71.19 193 GLY B CA 1
ATOM 4088 C C . GLY B 1 193 ? -3.885 -15.148 0.884 1 71.19 193 GLY B C 1
ATOM 4089 O O . GLY B 1 193 ? -4.719 -15.75 1.564 1 71.19 193 GLY B O 1
ATOM 4090 N N . GLU B 1 194 ? -4.242 -14.648 -0.219 1 72.5 194 GLU B N 1
ATOM 4091 C CA . GLU B 1 194 ? -5.633 -14.602 -0.67 1 72.5 194 GLU B CA 1
ATOM 4092 C C . GLU B 1 194 ? -6.133 -15.992 -1.051 1 72.5 194 GLU B C 1
ATOM 4094 O O . GLU B 1 194 ? -7.266 -16.359 -0.737 1 72.5 194 GLU B O 1
ATOM 4099 N N . THR B 1 195 ? -5.285 -16.781 -1.747 1 73.62 195 THR B N 1
ATOM 4100 C CA . THR B 1 195 ? -5.789 -18.047 -2.264 1 73.62 195 THR B CA 1
ATOM 4101 C C . THR B 1 195 ? -5.133 -19.234 -1.541 1 73.62 195 THR B C 1
ATOM 4103 O O . THR B 1 195 ? -5.094 -20.344 -2.066 1 73.62 195 THR B O 1
ATOM 4106 N N . ASN B 1 196 ? -4.617 -18.922 -0.395 1 70.88 196 ASN B N 1
ATOM 4107 C CA . ASN B 1 196 ? -3.949 -19.984 0.353 1 70.88 196 ASN B CA 1
ATOM 4108 C C . ASN B 1 196 ? -4.895 -21.141 0.653 1 70.88 196 ASN B C 1
ATOM 4110 O O . ASN B 1 196 ? -4.484 -22.312 0.642 1 70.88 196 ASN B O 1
ATOM 4114 N N . SER B 1 197 ? -6.137 -20.859 0.931 1 72.25 197 SER B N 1
ATOM 4115 C CA . SER B 1 197 ? -7.121 -21.891 1.253 1 72.25 197 SER B CA 1
ATOM 4116 C C . SER B 1 197 ? -7.91 -22.312 0.016 1 72.25 197 SER B C 1
ATOM 4118 O O . SER B 1 197 ? -8.875 -23.062 0.116 1 72.25 197 SER B O 1
ATOM 4120 N N . GLY B 1 198 ? -7.449 -21.828 -1.05 1 84.38 198 GLY B N 1
ATOM 4121 C CA . GLY B 1 198 ? -8.156 -22.125 -2.287 1 84.38 198 GLY B CA 1
ATOM 4122 C C . GLY B 1 198 ? -9.289 -21.156 -2.57 1 84.38 198 GLY B C 1
ATOM 4123 O O . GLY B 1 198 ? -9.492 -20.188 -1.82 1 84.38 198 GLY B O 1
ATOM 4124 N N . LEU B 1 199 ? -9.875 -21.406 -3.723 1 89.25 199 LEU B N 1
ATOM 4125 C CA . LEU B 1 199 ? -11.016 -20.625 -4.184 1 89.25 199 LEU B CA 1
ATOM 4126 C C . LEU B 1 199 ? -12.18 -21.531 -4.57 1 89.25 199 LEU B C 1
ATOM 4128 O O . LEU B 1 199 ? -12.016 -22.438 -5.391 1 89.25 199 LEU B O 1
ATOM 4132 N N . VAL B 1 200 ? -13.266 -21.281 -3.926 1 92.31 200 VAL B N 1
ATOM 4133 C CA . VAL B 1 200 ? -14.453 -22.047 -4.273 1 92.31 200 VAL B CA 1
ATOM 4134 C C . VAL B 1 200 ? -15.242 -21.328 -5.363 1 92.31 200 VAL B C 1
ATOM 4136 O O . VAL B 1 200 ? -15.633 -20.172 -5.188 1 92.31 200 VAL B O 1
ATOM 4139 N N . LEU B 1 201 ? -15.391 -22 -6.445 1 94.62 201 LEU B N 1
ATOM 4140 C CA . LEU B 1 201 ? -16.203 -21.5 -7.551 1 94.62 201 LEU B CA 1
ATOM 4141 C C . LEU B 1 201 ? -17.516 -22.281 -7.645 1 94.62 201 LEU B C 1
ATOM 4143 O O . LEU B 1 201 ? -17.516 -23.516 -7.574 1 94.62 201 LEU B O 1
ATOM 4147 N N . THR B 1 202 ? -18.547 -21.516 -7.789 1 94.5 202 THR B N 1
ATOM 4148 C CA . THR B 1 202 ? -19.875 -22.125 -7.867 1 94.5 202 THR B CA 1
ATOM 4149 C C . THR B 1 202 ? -20.531 -21.828 -9.211 1 94.5 202 THR B C 1
ATOM 4151 O O . THR B 1 202 ? -20.5 -20.688 -9.688 1 94.5 202 THR B O 1
ATOM 4154 N N . HIS B 1 203 ? -21.094 -22.844 -9.773 1 93.44 203 HIS B N 1
ATOM 4155 C CA . HIS B 1 203 ? -21.828 -22.719 -11.023 1 93.44 203 HIS B CA 1
ATOM 4156 C C . HIS B 1 203 ? -23.328 -22.531 -10.766 1 93.44 203 HIS B C 1
ATOM 4158 O O . HIS B 1 203 ? -23.844 -23.016 -9.758 1 93.44 203 HIS B O 1
ATOM 4164 N N . PRO B 1 204 ? -23.922 -21.859 -11.688 1 87.94 204 PRO B N 1
ATOM 4165 C CA . PRO B 1 204 ? -25.375 -21.688 -11.5 1 87.94 204 PRO B CA 1
ATOM 4166 C C . PRO B 1 204 ? -26.125 -23.016 -11.406 1 87.94 204 PRO B C 1
ATOM 4168 O O . PRO B 1 204 ? -27.219 -23.062 -10.859 1 87.94 204 PRO B O 1
ATOM 4171 N N . ASP B 1 205 ? -25.609 -24.031 -11.992 1 89.88 205 ASP B N 1
ATOM 4172 C CA . ASP B 1 205 ? -26.266 -25.344 -11.945 1 89.88 205 ASP B CA 1
ATOM 4173 C C . ASP B 1 205 ? -26.078 -26 -10.586 1 89.88 205 ASP B C 1
ATOM 4175 O O . ASP B 1 205 ? -26.562 -27.109 -10.359 1 89.88 205 ASP B O 1
ATOM 4179 N N . GLY B 1 206 ? -25.391 -25.375 -9.672 1 88.31 206 GLY B N 1
ATOM 4180 C CA . GLY B 1 206 ? -25.219 -25.875 -8.312 1 88.31 206 GLY B CA 1
ATOM 4181 C C . GLY B 1 206 ? -23.875 -26.547 -8.102 1 88.31 206 GLY B C 1
ATOM 4182 O O . GLY B 1 206 ? -23.5 -26.844 -6.961 1 88.31 206 GLY B O 1
ATOM 4183 N N . SER B 1 207 ? -23.203 -26.797 -9.195 1 92 207 SER B N 1
ATOM 4184 C CA . SER B 1 207 ? -21.906 -27.438 -9.078 1 92 207 SER B CA 1
ATOM 4185 C C . SER B 1 207 ? -20.891 -26.516 -8.414 1 92 207 SER B C 1
ATOM 4187 O O . SER B 1 207 ? -20.938 -25.297 -8.594 1 92 207 SER B O 1
ATOM 4189 N N . GLU B 1 208 ? -20.016 -27.141 -7.602 1 93.44 208 GLU B N 1
ATOM 4190 C CA . GLU B 1 208 ? -18.953 -26.406 -6.941 1 93.44 208 GLU B CA 1
ATOM 4191 C C . GLU B 1 208 ? -17.578 -26.984 -7.277 1 93.44 208 GLU B C 1
ATOM 4193 O O . GLU B 1 208 ? -17.453 -28.203 -7.445 1 93.44 208 GLU B O 1
ATOM 4198 N N . PHE B 1 209 ? -16.672 -26.125 -7.449 1 93.12 209 PHE B N 1
ATOM 4199 C CA . PHE B 1 209 ? -15.297 -26.547 -7.688 1 93.12 209 PHE B CA 1
ATOM 4200 C C . PHE B 1 209 ? -14.344 -25.812 -6.754 1 93.12 209 PHE B C 1
ATOM 4202 O O . PHE B 1 209 ? -14.391 -24.578 -6.641 1 93.12 209 PHE B O 1
ATOM 4209 N N . ASN B 1 210 ? -13.547 -26.547 -6.082 1 91.69 210 ASN B N 1
ATOM 4210 C CA . ASN B 1 210 ? -12.508 -25.969 -5.23 1 91.69 210 ASN B CA 1
ATOM 4211 C C . ASN B 1 210 ? -11.172 -25.859 -5.965 1 91.69 210 ASN B C 1
ATOM 4213 O O . ASN B 1 210 ? -10.445 -26.844 -6.09 1 91.69 210 ASN B O 1
ATOM 4217 N N . PHE B 1 211 ? -10.883 -24.656 -6.332 1 90.81 211 PHE B N 1
ATOM 4218 C CA . PHE B 1 211 ? -9.664 -24.406 -7.086 1 90.81 211 PHE B CA 1
ATOM 4219 C C . PHE B 1 211 ? -8.484 -24.141 -6.148 1 90.81 211 PHE B C 1
ATOM 4221 O O . PHE B 1 211 ? -8.555 -23.266 -5.285 1 90.81 211 PHE B O 1
ATOM 4228 N N . ARG B 1 212 ? -7.469 -24.906 -6.355 1 85.31 212 ARG B N 1
ATOM 4229 C CA . ARG B 1 212 ? -6.188 -24.703 -5.684 1 85.31 212 ARG B CA 1
ATOM 4230 C C . ARG B 1 212 ? -5.117 -24.25 -6.672 1 85.31 212 ARG B C 1
ATOM 4232 O O . ARG B 1 212 ? -4.668 -25.047 -7.508 1 85.31 212 ARG B O 1
ATOM 4239 N N . PRO B 1 213 ? -4.723 -23.031 -6.512 1 83.94 213 PRO B N 1
ATOM 4240 C CA . PRO B 1 213 ? -3.789 -22.5 -7.508 1 83.94 213 PRO B CA 1
ATOM 4241 C C . PRO B 1 213 ? -2.439 -23.219 -7.488 1 83.94 213 PRO B C 1
ATOM 4243 O O . PRO B 1 213 ? -2.004 -23.688 -6.434 1 83.94 213 PRO B O 1
ATOM 4246 N N . PRO B 1 214 ? -1.913 -23.312 -8.711 1 79.69 214 PRO B N 1
ATOM 4247 C CA . PRO B 1 214 ? -0.503 -23.703 -8.75 1 79.69 214 PRO B CA 1
ATOM 4248 C C . PRO B 1 214 ? 0.419 -22.672 -8.109 1 79.69 214 PRO B C 1
ATOM 4250 O O . PRO B 1 214 ? -0.033 -21.594 -7.734 1 79.69 214 PRO B O 1
ATOM 4253 N N . PRO B 1 215 ? 1.642 -23.109 -7.957 1 77.56 215 PRO B N 1
ATOM 4254 C CA . PRO B 1 215 ? 2.561 -22.094 -7.465 1 77.56 215 PRO B CA 1
ATOM 4255 C C . PRO B 1 215 ? 2.555 -20.828 -8.328 1 77.56 215 PRO B C 1
ATOM 4257 O O . PRO B 1 215 ? 2.666 -20.922 -9.555 1 77.56 215 PRO B O 1
ATOM 4260 N N . SER B 1 216 ? 2.359 -19.781 -7.664 1 85.31 216 SER B N 1
ATOM 4261 C CA . SER B 1 216 ? 2.184 -18.516 -8.375 1 85.31 216 SER B CA 1
ATOM 4262 C C . SER B 1 216 ? 3.496 -18.031 -8.984 1 85.31 216 SER B C 1
ATOM 4264 O O . SER B 1 216 ? 4.547 -18.094 -8.344 1 85.31 216 SER B O 1
ATOM 4266 N N . ARG B 1 217 ? 3.332 -17.609 -10.141 1 87.75 217 ARG B N 1
ATOM 4267 C CA . ARG B 1 217 ? 4.449 -16.984 -10.844 1 87.75 217 ARG B CA 1
ATOM 4268 C C . ARG B 1 217 ? 4.895 -15.703 -10.141 1 87.75 217 ARG B C 1
ATOM 4270 O O . ARG B 1 217 ? 6.094 -15.445 -10 1 87.75 217 ARG B O 1
ATOM 4277 N N . LEU B 1 218 ? 3.994 -14.961 -9.734 1 94.12 218 LEU B N 1
ATOM 4278 C CA . LEU B 1 218 ? 4.199 -13.703 -9.023 1 94.12 218 LEU B CA 1
ATOM 4279 C C . LEU B 1 218 ? 3.168 -13.539 -7.91 1 94.12 218 LEU B C 1
ATOM 4281 O O . LEU B 1 218 ? 1.962 -13.617 -8.156 1 94.12 218 LEU B O 1
ATOM 4285 N N . ARG B 1 219 ? 3.66 -13.352 -6.727 1 94.19 219 ARG B N 1
ATOM 4286 C CA . ARG B 1 219 ? 2.826 -13.031 -5.574 1 94.19 219 ARG B CA 1
ATOM 4287 C C . ARG B 1 219 ? 3.166 -11.648 -5.023 1 94.19 219 ARG B C 1
ATOM 4289 O O . ARG B 1 219 ? 4.34 -11.32 -4.848 1 94.19 219 ARG B O 1
ATOM 4296 N N . VAL B 1 220 ? 2.125 -10.898 -4.824 1 94.31 220 VAL B N 1
ATOM 4297 C CA . VAL B 1 220 ? 2.334 -9.539 -4.355 1 94.31 220 VAL B CA 1
ATOM 4298 C C . VAL B 1 220 ? 1.394 -9.242 -3.188 1 94.31 220 VAL B C 1
ATOM 4300 O O . VAL B 1 220 ? 0.416 -9.961 -2.973 1 94.31 220 VAL B O 1
ATOM 4303 N N . ASP B 1 221 ? 1.701 -8.133 -2.439 1 91.62 221 ASP B N 1
ATOM 4304 C CA . ASP B 1 221 ? 0.831 -7.789 -1.318 1 91.62 221 ASP B CA 1
ATOM 4305 C C . ASP B 1 221 ? 0.127 -6.453 -1.558 1 91.62 221 ASP B C 1
ATOM 4307 O O . ASP B 1 221 ? -0.564 -5.945 -0.673 1 91.62 221 ASP B O 1
ATOM 4311 N N . GLN B 1 222 ? 0.4 -5.926 -2.688 1 92.25 222 GLN B N 1
ATOM 4312 C CA . GLN B 1 222 ? -0.258 -4.676 -3.062 1 92.25 222 GLN B CA 1
ATOM 4313 C C . GLN B 1 222 ? -1.23 -4.891 -4.219 1 92.25 222 GLN B C 1
ATOM 4315 O O . GLN B 1 222 ? -0.854 -5.43 -5.262 1 92.25 222 GLN B O 1
ATOM 4320 N N . PRO B 1 223 ? -2.424 -4.363 -4.062 1 91.94 223 PRO B N 1
ATOM 4321 C CA . PRO B 1 223 ? -3.443 -4.609 -5.082 1 91.94 223 PRO B CA 1
ATOM 4322 C C . PRO B 1 223 ? -3.066 -4.035 -6.445 1 91.94 223 PRO B C 1
ATOM 4324 O O . PRO B 1 223 ? -3.361 -4.641 -7.48 1 91.94 223 PRO B O 1
ATOM 4327 N N . MET B 1 224 ? -2.457 -2.947 -6.465 1 91.25 224 MET B N 1
ATOM 4328 C CA . MET B 1 224 ? -2.121 -2.328 -7.742 1 91.25 224 MET B CA 1
ATOM 4329 C C . MET B 1 224 ? -1.074 -3.152 -8.492 1 91.25 224 MET B C 1
ATOM 4331 O O . MET B 1 224 ? -1.109 -3.242 -9.719 1 91.25 224 MET B O 1
ATOM 4335 N N . LEU B 1 225 ? -0.151 -3.73 -7.758 1 93.94 225 LEU B N 1
ATOM 4336 C CA . LEU B 1 225 ? 0.823 -4.617 -8.391 1 93.94 225 LEU B CA 1
ATOM 4337 C C . LEU B 1 225 ? 0.143 -5.863 -8.945 1 93.94 225 LEU B C 1
ATOM 4339 O O . LEU B 1 225 ? 0.52 -6.355 -10.008 1 93.94 225 LEU B O 1
ATOM 4343 N N . HIS B 1 226 ? -0.793 -6.285 -8.219 1 95.62 226 HIS B N 1
ATOM 4344 C CA . HIS B 1 226 ? -1.549 -7.473 -8.602 1 95.62 226 HIS B CA 1
ATOM 4345 C C . HIS B 1 226 ? -2.283 -7.258 -9.922 1 95.62 226 HIS B C 1
ATOM 4347 O O . HIS B 1 226 ? -2.072 -8 -10.883 1 95.62 226 HIS B O 1
ATOM 4353 N N . ILE B 1 227 ? -3.039 -6.227 -10.008 1 95.88 227 ILE B N 1
ATOM 4354 C CA . ILE B 1 227 ? -3.832 -5.969 -11.203 1 95.88 227 ILE B CA 1
ATOM 4355 C C . ILE B 1 227 ? -2.91 -5.613 -12.367 1 95.88 227 ILE B C 1
ATOM 4357 O O . ILE B 1 227 ? -3.172 -5.988 -13.516 1 95.88 227 ILE B O 1
ATOM 4361 N N . ASP B 1 228 ? -1.858 -4.883 -12.125 1 94.94 228 ASP B N 1
ATOM 4362 C CA . ASP B 1 228 ? -0.909 -4.535 -13.18 1 94.94 228 ASP B CA 1
ATOM 4363 C C . ASP B 1 228 ? -0.302 -5.785 -13.812 1 94.94 228 ASP B C 1
ATOM 4365 O O . ASP B 1 228 ? -0.122 -5.848 -15.031 1 94.94 228 ASP B O 1
ATOM 4369 N N . ALA B 1 229 ? 0.008 -6.715 -12.977 1 95.94 229 ALA B N 1
ATOM 4370 C CA . ALA B 1 229 ? 0.621 -7.949 -13.469 1 95.94 229 ALA B CA 1
ATOM 4371 C C . ALA B 1 229 ? -0.348 -8.727 -14.352 1 95.94 229 ALA B C 1
ATOM 4373 O O . ALA B 1 229 ? 0.037 -9.234 -15.406 1 95.94 229 ALA B O 1
ATOM 4374 N N . ILE B 1 230 ? -1.583 -8.805 -13.938 1 96.81 230 ILE B N 1
ATOM 4375 C CA . ILE B 1 230 ? -2.602 -9.516 -14.695 1 96.81 230 ILE B CA 1
ATOM 4376 C C . ILE B 1 230 ? -2.883 -8.773 -16 1 96.81 230 ILE B C 1
ATOM 4378 O O . ILE B 1 230 ? -2.869 -9.375 -17.078 1 96.81 230 ILE B O 1
ATOM 4382 N N . ALA B 1 231 ? -3.049 -7.492 -15.891 1 96.44 231 ALA B N 1
ATOM 4383 C CA . ALA B 1 231 ? -3.363 -6.645 -17.047 1 96.44 231 ALA B CA 1
ATOM 4384 C C . ALA B 1 231 ? -2.197 -6.594 -18.031 1 96.44 231 ALA B C 1
ATOM 4386 O O . ALA B 1 231 ? -2.391 -6.32 -19.203 1 96.44 231 ALA B O 1
ATOM 4387 N N . GLY B 1 232 ? -1.047 -6.828 -17.531 1 93.75 232 GLY B N 1
ATOM 4388 C CA . GLY B 1 232 ? 0.143 -6.82 -18.375 1 93.75 232 GLY B CA 1
ATOM 4389 C C . GLY B 1 232 ? 0.404 -8.148 -19.047 1 93.75 232 GLY B C 1
ATOM 4390 O O . GLY B 1 232 ? 1.409 -8.312 -19.75 1 93.75 232 GLY B O 1
ATOM 4391 N N . GLY B 1 233 ? -0.403 -9.078 -18.781 1 94.69 233 GLY B N 1
ATOM 4392 C CA . GLY B 1 233 ? -0.292 -10.367 -19.453 1 94.69 233 GLY B CA 1
ATOM 4393 C C . GLY B 1 233 ? 0.549 -11.367 -18.688 1 94.69 233 GLY B C 1
ATOM 4394 O O . GLY B 1 233 ? 1.103 -12.297 -19.281 1 94.69 233 GLY B O 1
ATOM 4395 N N . GLY B 1 234 ? 0.635 -11.195 -17.453 1 93.62 234 GLY B N 1
ATOM 4396 C CA . GLY B 1 234 ? 1.477 -12.07 -16.656 1 93.62 234 GLY B CA 1
ATOM 4397 C C . GLY B 1 234 ? 0.8 -13.383 -16.297 1 93.62 234 GLY B C 1
ATOM 4398 O O . GLY B 1 234 ? 1.462 -14.336 -15.875 1 93.62 234 GLY B O 1
ATOM 4399 N N . GLY B 1 235 ? -0.479 -13.414 -16.453 1 95.75 235 GLY B N 1
ATOM 4400 C CA . GLY B 1 235 ? -1.234 -14.602 -16.062 1 95.75 235 GLY B CA 1
ATOM 4401 C C . GLY B 1 235 ? -2.688 -14.297 -15.742 1 95.75 235 GLY B C 1
ATOM 4402 O O . GLY B 1 235 ? -3.256 -13.336 -16.266 1 95.75 235 GLY B O 1
ATOM 4403 N N . ILE B 1 236 ? -3.238 -15.25 -14.984 1 96.25 236 ILE B N 1
ATOM 4404 C CA . ILE B 1 236 ? -4.637 -15.188 -14.578 1 96.25 236 ILE B CA 1
ATOM 4405 C C . ILE B 1 236 ? -4.727 -14.977 -13.062 1 96.25 236 ILE B C 1
ATOM 4407 O O . ILE B 1 236 ? -3.865 -15.445 -12.312 1 96.25 236 ILE B O 1
ATOM 4411 N N . GLY B 1 237 ? -5.723 -14.258 -12.633 1 96.12 237 GLY B N 1
ATOM 4412 C CA . GLY B 1 237 ? -5.922 -14.047 -11.211 1 96.12 237 GLY B CA 1
ATOM 4413 C C . GLY B 1 237 ? -7.336 -13.625 -10.859 1 96.12 237 GLY B C 1
ATOM 4414 O O . GLY B 1 237 ? -8.172 -13.43 -11.75 1 96.12 237 GLY B O 1
ATOM 4415 N N . VAL B 1 238 ? -7.566 -13.523 -9.57 1 95.44 238 VAL B N 1
ATOM 4416 C CA . VAL B 1 238 ? -8.883 -13.133 -9.07 1 95.44 238 VAL B CA 1
ATOM 4417 C C . VAL B 1 238 ? -8.859 -11.664 -8.656 1 95.44 238 VAL B C 1
ATOM 4419 O O . VAL B 1 238 ? -7.922 -11.211 -7.992 1 95.44 238 VAL B O 1
ATOM 4422 N N . LEU B 1 239 ? -9.852 -10.93 -9.109 1 95.38 239 LEU B N 1
ATOM 4423 C CA . LEU B 1 239 ? -9.977 -9.516 -8.781 1 95.38 239 LEU B CA 1
ATOM 4424 C C . LEU B 1 239 ? -11.414 -9.172 -8.398 1 95.38 239 LEU B C 1
ATOM 4426 O O . LEU B 1 239 ? -12.359 -9.781 -8.906 1 95.38 239 LEU B O 1
ATOM 4430 N N . PRO B 1 240 ? -11.562 -8.188 -7.48 1 94.31 240 PRO B N 1
ATOM 4431 C CA . PRO B 1 240 ? -12.906 -7.602 -7.391 1 94.31 240 PRO B CA 1
ATOM 4432 C C . PRO B 1 240 ? -13.375 -6.992 -8.711 1 94.31 240 PRO B C 1
ATOM 4434 O O . PRO B 1 240 ? -12.625 -6.258 -9.359 1 94.31 240 PRO B O 1
ATOM 4437 N N . CYS B 1 241 ? -14.594 -7.254 -9.102 1 94.19 241 CYS B N 1
ATOM 4438 C CA . CYS B 1 241 ? -15.117 -6.836 -10.398 1 94.19 241 CYS B CA 1
ATOM 4439 C C . CYS B 1 241 ? -15.117 -5.32 -10.523 1 94.19 241 CYS B C 1
ATOM 4441 O O . CYS B 1 241 ? -14.773 -4.777 -11.57 1 94.19 241 CYS B O 1
ATOM 4443 N N . TRP B 1 242 ? -15.477 -4.707 -9.445 1 92.88 242 TRP B N 1
ATOM 4444 C CA . TRP B 1 242 ? -15.562 -3.25 -9.461 1 92.88 242 TRP B CA 1
ATOM 4445 C C . TRP B 1 242 ? -14.203 -2.631 -9.766 1 92.88 242 TRP B C 1
ATOM 4447 O O . TRP B 1 242 ? -14.109 -1.655 -10.516 1 92.88 242 TRP B O 1
ATOM 4457 N N . ILE B 1 243 ? -13.156 -3.188 -9.258 1 93.12 243 ILE B N 1
ATOM 4458 C CA . ILE B 1 243 ? -11.805 -2.701 -9.484 1 93.12 243 ILE B CA 1
ATOM 4459 C C . ILE B 1 243 ? -11.375 -3.016 -10.922 1 93.12 243 ILE B C 1
ATOM 4461 O O . ILE B 1 243 ? -10.797 -2.164 -11.602 1 93.12 243 ILE B O 1
ATOM 4465 N N . ALA B 1 244 ? -11.625 -4.195 -11.328 1 95.19 244 ALA B N 1
ATOM 4466 C CA . ALA B 1 244 ? -11.297 -4.598 -12.695 1 95.19 244 ALA B CA 1
ATOM 4467 C C . ALA B 1 244 ? -12 -3.705 -13.711 1 95.19 244 ALA B C 1
ATOM 4469 O O . ALA B 1 244 ? -11.391 -3.299 -14.711 1 95.19 244 ALA B O 1
ATOM 4470 N N . GLU B 1 245 ? -13.227 -3.396 -13.422 1 92.75 245 GLU B N 1
ATOM 4471 C CA . GLU B 1 245 ? -14 -2.543 -14.32 1 92.75 245 GLU B CA 1
ATOM 4472 C C . GLU B 1 245 ? -13.43 -1.13 -14.367 1 92.75 245 GLU B C 1
ATOM 4474 O O . GLU B 1 245 ? -13.383 -0.507 -15.43 1 92.75 245 GLU B O 1
ATOM 4479 N N . SER B 1 246 ? -13.039 -0.681 -13.266 1 91.75 246 SER B N 1
ATOM 4480 C CA . SER B 1 246 ? -12.406 0.634 -13.227 1 91.75 246 SER B CA 1
ATOM 4481 C C . SER B 1 246 ? -11.133 0.664 -14.062 1 91.75 246 SER B C 1
ATOM 4483 O O . SER B 1 246 ? -10.891 1.621 -14.797 1 91.75 246 SER B O 1
ATOM 4485 N N . ARG B 1 247 ? -10.336 -0.337 -13.922 1 92.94 247 ARG B N 1
ATOM 4486 C CA . ARG B 1 247 ? -9.125 -0.454 -14.719 1 92.94 247 ARG B CA 1
ATOM 4487 C C . ARG B 1 247 ? -9.453 -0.475 -16.219 1 92.94 247 ARG B C 1
ATOM 4489 O O . ARG B 1 247 ? -8.812 0.213 -17 1 92.94 247 ARG B O 1
ATOM 4496 N N . GLU B 1 248 ? -10.414 -1.176 -16.594 1 93.62 248 GLU B N 1
ATOM 4497 C CA . GLU B 1 248 ? -10.789 -1.313 -17.984 1 93.62 248 GLU B CA 1
ATOM 4498 C C . GLU B 1 248 ? -11.328 0.002 -18.547 1 93.62 248 GLU B C 1
ATOM 4500 O O . GLU B 1 248 ? -11.133 0.306 -19.734 1 93.62 248 GLU B O 1
ATOM 4505 N N . ARG B 1 249 ? -12 0.694 -17.719 1 91.5 249 ARG B N 1
ATOM 4506 C CA . ARG B 1 249 ? -12.469 2.008 -18.141 1 91.5 249 ARG B CA 1
ATOM 4507 C C . ARG B 1 249 ? -11.297 2.949 -18.422 1 91.5 249 ARG B C 1
ATOM 4509 O O . ARG B 1 249 ? -11.305 3.686 -19.406 1 91.5 249 ARG B O 1
ATOM 4516 N N . ALA B 1 250 ? -10.336 2.85 -17.594 1 87.94 250 ALA B N 1
ATOM 4517 C CA . ALA B 1 250 ? -9.172 3.723 -17.734 1 87.94 250 ALA B CA 1
ATOM 4518 C C . ALA B 1 250 ? -8.234 3.232 -18.828 1 87.94 250 ALA B C 1
ATOM 4520 O O . ALA B 1 250 ? -7.598 4.035 -19.516 1 87.94 250 ALA B O 1
ATOM 4521 N N . HIS B 1 251 ? -8.133 1.898 -18.922 1 91.62 251 HIS B N 1
ATOM 4522 C CA . HIS B 1 251 ? -7.27 1.252 -19.906 1 91.62 251 HIS B CA 1
ATOM 4523 C C . HIS B 1 251 ? -8 0.119 -20.625 1 91.62 251 HIS B C 1
ATOM 4525 O O . HIS B 1 251 ? -7.738 -1.057 -20.359 1 91.62 251 HIS B O 1
ATOM 4531 N N . PRO B 1 252 ? -8.711 0.526 -21.625 1 93.88 252 PRO B N 1
ATOM 4532 C CA . PRO B 1 252 ? -9.555 -0.474 -22.281 1 93.88 252 PRO B CA 1
ATOM 4533 C C . PRO B 1 252 ? -8.75 -1.562 -22.984 1 93.88 252 PRO B C 1
ATOM 4535 O O . PRO B 1 252 ? -7.695 -1.279 -23.547 1 93.88 252 PRO B O 1
ATOM 4538 N N . GLY B 1 253 ? -9.195 -2.781 -22.828 1 95.88 253 GLY B N 1
ATOM 4539 C CA . GLY B 1 253 ? -8.609 -3.898 -23.547 1 95.88 253 GLY B CA 1
ATOM 4540 C C . GLY B 1 253 ? -7.508 -4.602 -22.766 1 95.88 253 GLY B C 1
ATOM 4541 O O . GLY B 1 253 ? -6.754 -5.395 -23.328 1 95.88 253 GLY B O 1
ATOM 4542 N N . GLU B 1 254 ? -7.422 -4.332 -21.516 1 96.44 254 GLU B N 1
ATOM 4543 C CA . GLU B 1 254 ? -6.328 -4.91 -20.75 1 96.44 254 GLU B CA 1
ATOM 4544 C C . GLU B 1 254 ? -6.809 -6.094 -19.906 1 96.44 254 GLU B C 1
ATOM 4546 O O . GLU B 1 254 ? -6.004 -6.906 -19.453 1 96.44 254 GLU B O 1
ATOM 4551 N N . LEU B 1 255 ? -8.086 -6.16 -19.688 1 97.62 255 LEU B N 1
ATOM 4552 C CA . LEU B 1 255 ? -8.625 -7.215 -18.828 1 97.62 255 LEU B CA 1
ATOM 4553 C C . LEU B 1 255 ? -9.867 -7.836 -19.453 1 97.62 255 LEU B C 1
ATOM 4555 O O . LEU B 1 255 ? -10.711 -7.125 -20 1 97.62 255 LEU B O 1
ATOM 4559 N N . VAL B 1 256 ? -9.945 -9.109 -19.422 1 97.06 256 VAL B N 1
ATOM 4560 C CA . VAL B 1 256 ? -11.141 -9.836 -19.828 1 97.06 256 VAL B CA 1
ATOM 4561 C C . VAL B 1 256 ? -11.516 -10.859 -18.75 1 97.06 256 VAL B C 1
ATOM 4563 O O . VAL B 1 256 ? -10.641 -11.508 -18.172 1 97.06 256 VAL B O 1
ATOM 4566 N N . ARG B 1 257 ? -12.773 -11 -18.531 1 96.44 257 ARG B N 1
ATOM 4567 C CA . ARG B 1 257 ? -13.273 -11.945 -17.531 1 96.44 257 ARG B CA 1
ATOM 4568 C C . ARG B 1 257 ? -13.281 -13.367 -18.078 1 96.44 257 ARG B C 1
ATOM 4570 O O . ARG B 1 257 ? -13.664 -13.594 -19.219 1 96.44 257 ARG B O 1
ATOM 4577 N N . CYS B 1 258 ? -12.789 -14.242 -17.266 1 96.44 258 CYS B N 1
ATOM 4578 C CA . CYS B 1 258 ? -12.789 -15.664 -17.562 1 96.44 258 CYS B CA 1
ATOM 4579 C C . CYS B 1 258 ? -13.828 -16.406 -16.719 1 96.44 258 CYS B C 1
ATOM 4581 O O . CYS B 1 258 ? -14.18 -15.953 -15.633 1 96.44 258 CYS B O 1
ATOM 4583 N N . LEU B 1 259 ? -14.352 -17.516 -17.297 1 95.38 259 LEU B N 1
ATOM 4584 C CA . LEU B 1 259 ? -15.25 -18.391 -16.562 1 95.38 259 LEU B CA 1
ATOM 4585 C C . LEU B 1 259 ? -16.453 -17.625 -16.031 1 95.38 259 LEU B C 1
ATOM 4587 O O . LEU B 1 259 ? -16.766 -17.703 -14.844 1 95.38 259 LEU B O 1
ATOM 4591 N N . ASP B 1 260 ? -17.047 -16.938 -16.859 1 91.75 260 ASP B N 1
ATOM 4592 C CA . ASP B 1 260 ? -18.109 -15.992 -16.531 1 91.75 260 ASP B CA 1
ATOM 4593 C C . ASP B 1 260 ? -19.281 -16.703 -15.836 1 91.75 260 ASP B C 1
ATOM 4595 O O . ASP B 1 260 ? -19.984 -16.109 -15.023 1 91.75 260 ASP B O 1
ATOM 4599 N N . ALA B 1 261 ? -19.453 -17.938 -16.109 1 91.88 261 ALA B N 1
ATOM 4600 C CA . ALA B 1 261 ? -20.578 -18.688 -15.539 1 91.88 261 ALA B CA 1
ATOM 4601 C C . ALA B 1 261 ? -20.281 -19.109 -14.102 1 91.88 261 ALA B C 1
ATOM 4603 O O . ALA B 1 261 ? -21.203 -19.469 -13.359 1 91.88 261 ALA B O 1
ATOM 4604 N N . TRP B 1 262 ? -19.062 -19.109 -13.781 1 94 262 TRP B N 1
ATOM 4605 C CA . TRP B 1 262 ? -18.656 -19.516 -12.445 1 94 262 TRP B CA 1
ATOM 4606 C C . TRP B 1 262 ? -18.562 -18.328 -11.5 1 94 262 TRP B C 1
ATOM 4608 O O . TRP B 1 262 ? -17.953 -17.312 -11.844 1 94 262 TRP B O 1
ATOM 4618 N N . GLN B 1 263 ? -19.172 -18.531 -10.359 1 92.5 263 GLN B N 1
ATOM 4619 C CA . GLN B 1 263 ? -19.219 -17.422 -9.406 1 92.5 263 GLN B CA 1
ATOM 4620 C C . GLN B 1 263 ? -18.344 -17.688 -8.195 1 92.5 263 GLN B C 1
ATOM 4622 O O . GLN B 1 263 ? -18.203 -18.844 -7.758 1 92.5 263 GLN B O 1
ATOM 4627 N N . LEU B 1 264 ? -17.766 -16.594 -7.723 1 93.62 264 LEU B N 1
ATOM 4628 C CA . LEU B 1 264 ? -17 -16.625 -6.477 1 93.62 264 LEU B CA 1
ATOM 4629 C C . LEU B 1 264 ? -17.781 -15.945 -5.352 1 93.62 264 LEU B C 1
ATOM 4631 O O . LEU B 1 264 ? -18.578 -15.047 -5.605 1 93.62 264 LEU B O 1
ATOM 4635 N N . LYS B 1 265 ? -17.5 -16.422 -4.109 1 90.81 265 LYS B N 1
ATOM 4636 C CA . LYS B 1 265 ? -18.109 -15.734 -2.977 1 90.81 265 LYS B CA 1
ATOM 4637 C C . LYS B 1 265 ? -17.688 -14.266 -2.945 1 90.81 265 LYS B C 1
ATOM 4639 O O . LYS B 1 265 ? -16.5 -13.945 -3.029 1 90.81 265 LYS B O 1
ATOM 4644 N N . PRO B 1 266 ? -18.703 -13.398 -2.9 1 93.56 266 PRO B N 1
ATOM 4645 C CA . PRO B 1 266 ? -18.344 -11.977 -2.82 1 93.56 266 PRO B CA 1
ATOM 4646 C C . PRO B 1 266 ? -17.641 -11.617 -1.516 1 93.56 266 PRO B C 1
ATOM 4648 O O . PRO B 1 266 ? -17.656 -12.398 -0.563 1 93.56 266 PRO B O 1
ATOM 4651 N N . LEU B 1 267 ? -17.016 -10.469 -1.572 1 93.38 267 LEU B N 1
ATOM 4652 C CA . LEU B 1 267 ? -16.328 -9.953 -0.392 1 93.38 267 LEU B CA 1
ATOM 4653 C C . LEU B 1 267 ? -17.156 -8.867 0.288 1 93.38 267 LEU B C 1
ATOM 4655 O O . LEU B 1 267 ? -17.594 -7.914 -0.36 1 93.38 267 LEU B O 1
ATOM 4659 N N . ASP B 1 268 ? -17.25 -8.984 1.563 1 94.94 268 ASP B N 1
ATOM 4660 C CA . ASP B 1 268 ? -18.031 -8 2.32 1 94.94 268 ASP B CA 1
ATOM 4661 C C . ASP B 1 268 ? -17.203 -6.754 2.605 1 94.94 268 ASP B C 1
ATOM 4663 O O . ASP B 1 268 ? -16.016 -6.848 2.947 1 94.94 268 ASP B O 1
ATOM 4667 N N . VAL B 1 269 ? -17.812 -5.648 2.396 1 96.31 269 VAL B N 1
ATOM 4668 C CA . VAL B 1 269 ? -17.25 -4.379 2.848 1 96.31 269 VAL B CA 1
ATOM 4669 C C . VAL B 1 269 ? -17.891 -3.963 4.164 1 96.31 269 VAL B C 1
ATOM 4671 O O . VAL B 1 269 ? -19.094 -3.678 4.207 1 96.31 269 VAL B O 1
ATOM 4674 N N . THR B 1 270 ? -17.078 -3.879 5.18 1 96.56 270 THR B N 1
ATOM 4675 C CA . THR B 1 270 ? -17.609 -3.678 6.52 1 96.56 270 THR B CA 1
ATOM 4676 C C . THR B 1 270 ? -16.969 -2.469 7.191 1 96.56 270 THR B C 1
ATOM 4678 O O . THR B 1 270 ? -15.75 -2.297 7.129 1 96.56 270 THR B O 1
ATOM 4681 N N . LEU B 1 271 ? -17.766 -1.598 7.746 1 97.19 271 LEU B N 1
ATOM 4682 C CA . LEU B 1 271 ? -17.266 -0.55 8.633 1 97.19 271 LEU B CA 1
ATOM 4683 C C . LEU B 1 271 ? -17.156 -1.064 10.062 1 97.19 271 LEU B C 1
ATOM 4685 O O . LEU B 1 271 ? -18.078 -1.675 10.594 1 97.19 271 LEU B O 1
ATOM 4689 N N . LEU B 1 272 ? -16.031 -0.875 10.664 1 96.62 272 LEU B N 1
ATOM 4690 C CA . LEU B 1 272 ? -15.789 -1.236 12.055 1 96.62 272 LEU B CA 1
ATOM 4691 C C . LEU B 1 272 ? -15.539 0.005 12.906 1 96.62 272 LEU B C 1
ATOM 4693 O O . LEU B 1 272 ? -14.719 0.851 12.547 1 96.62 272 LEU B O 1
ATOM 4697 N N . TYR B 1 273 ? -16.172 0.143 13.984 1 94.69 273 TYR B N 1
ATOM 4698 C CA . TYR B 1 273 ? -15.992 1.262 14.906 1 94.69 273 TYR B CA 1
ATOM 4699 C C . TYR B 1 273 ? -16.5 0.908 16.297 1 94.69 273 TYR B C 1
ATOM 4701 O O . TYR B 1 273 ? -17.125 -0.133 16.484 1 94.69 273 TYR B O 1
ATOM 4709 N N . GLY B 1 274 ? -16.156 1.682 17.203 1 90.44 274 GLY B N 1
ATOM 4710 C CA . GLY B 1 274 ? -16.453 1.376 18.594 1 90.44 274 GLY B CA 1
ATOM 4711 C C . GLY B 1 274 ? -17.953 1.354 18.891 1 90.44 274 GLY B C 1
ATOM 4712 O O . GLY B 1 274 ? -18.734 2.002 18.188 1 90.44 274 GLY B O 1
ATOM 4713 N N . PHE B 1 275 ? -18.234 0.592 19.984 1 85.31 275 PHE B N 1
ATOM 4714 C CA . PHE B 1 275 ? -19.609 0.588 20.469 1 85.31 275 PHE B CA 1
ATOM 4715 C C . PHE B 1 275 ? -19.906 1.863 21.234 1 85.31 275 PHE B C 1
ATOM 4717 O O . PHE B 1 275 ? -18.984 2.592 21.625 1 85.31 275 PHE B O 1
ATOM 4724 N N . GLY B 1 276 ? -21.188 2.182 21.359 1 81 276 GLY B N 1
ATOM 4725 C CA . GLY B 1 276 ? -21.609 3.314 22.172 1 81 276 GLY B CA 1
ATOM 4726 C C . GLY B 1 276 ? -21.625 4.625 21.406 1 81 276 GLY B C 1
ATOM 4727 O O . GLY B 1 276 ? -21.734 4.629 20.188 1 81 276 GLY B O 1
ATOM 4728 N N . HIS B 1 277 ? -21.656 5.695 22.156 1 79.69 277 HIS B N 1
ATOM 4729 C CA . HIS B 1 277 ? -21.703 7.023 21.547 1 79.69 277 HIS B CA 1
ATOM 4730 C C . HIS B 1 277 ? -20.375 7.387 20.891 1 79.69 277 HIS B C 1
ATOM 4732 O O . HIS B 1 277 ? -19.312 7.223 21.5 1 79.69 277 HIS B O 1
ATOM 4738 N N . GLN B 1 278 ? -20.547 7.781 19.672 1 85.25 278 GLN B N 1
ATOM 4739 C CA . GLN B 1 278 ? -19.359 8.195 18.922 1 85.25 278 GLN B CA 1
ATOM 4740 C C . GLN B 1 278 ? -19.234 9.711 18.891 1 85.25 278 GLN B C 1
ATOM 4742 O O . GLN B 1 278 ? -20.234 10.422 18.781 1 85.25 278 GLN B O 1
ATOM 4747 N N . PRO B 1 279 ? -17.969 10.148 18.953 1 83.75 279 PRO B N 1
ATOM 4748 C CA . PRO B 1 279 ? -17.781 11.578 18.703 1 83.75 279 PRO B CA 1
ATOM 4749 C C . PRO B 1 279 ? -18.359 12.023 17.359 1 83.75 279 PRO B C 1
ATOM 4751 O O . PRO B 1 279 ? -18.453 11.227 16.422 1 83.75 279 PRO B O 1
ATOM 4754 N N . ARG B 1 280 ? -18.75 13.219 17.25 1 85.88 280 ARG B N 1
ATOM 4755 C CA . ARG B 1 280 ? -19.406 13.766 16.062 1 85.88 280 ARG B CA 1
ATOM 4756 C C . ARG B 1 280 ? -18.547 13.586 14.828 1 85.88 280 ARG B C 1
ATOM 4758 O O . ARG B 1 280 ? -19.062 13.352 13.734 1 85.88 280 ARG B O 1
ATOM 4765 N N . LYS B 1 281 ? -17.203 13.852 14.984 1 90.69 281 LYS B N 1
ATOM 4766 C CA . LYS B 1 281 ? -16.312 13.703 13.836 1 90.69 281 LYS B CA 1
ATOM 4767 C C . LYS B 1 281 ? -16.359 12.289 13.266 1 90.69 281 LYS B C 1
ATOM 4769 O O . LYS B 1 281 ? -16.312 12.102 12.055 1 90.69 281 LYS B O 1
ATOM 4774 N N . VAL B 1 282 ? -16.531 11.328 14.148 1 93.38 282 VAL B N 1
ATOM 4775 C CA . VAL B 1 282 ? -16.625 9.93 13.719 1 93.38 282 VAL B CA 1
ATOM 4776 C C . VAL B 1 282 ? -17.969 9.688 13.039 1 93.38 282 VAL B C 1
ATOM 4778 O O . VAL B 1 282 ? -18.031 9.102 11.953 1 93.38 282 VAL B O 1
ATOM 4781 N N . THR B 1 283 ? -19.031 10.156 13.656 1 91.81 283 THR B N 1
ATOM 4782 C CA . THR B 1 283 ? -20.375 9.984 13.094 1 91.81 283 THR B CA 1
ATOM 4783 C C . THR B 1 283 ? -20.469 10.68 11.734 1 91.81 283 THR B C 1
ATOM 4785 O O . THR B 1 283 ? -21.078 10.148 10.805 1 91.81 283 THR B O 1
ATOM 4788 N N . ALA B 1 284 ? -19.844 11.812 11.664 1 93.56 284 ALA B N 1
ATOM 4789 C CA . ALA B 1 284 ? -19.875 12.562 10.406 1 93.56 284 ALA B CA 1
ATOM 4790 C C . ALA B 1 284 ? -19.172 11.781 9.297 1 93.56 284 ALA B C 1
ATOM 4792 O O . ALA B 1 284 ? -19.672 11.703 8.172 1 93.56 284 ALA B O 1
ATOM 4793 N N . LEU B 1 285 ? -18.016 11.242 9.609 1 96.31 285 LEU B N 1
ATOM 4794 C CA . LEU B 1 285 ? -17.297 10.469 8.594 1 96.31 285 LEU B CA 1
ATOM 4795 C C . LEU B 1 285 ? -18.062 9.195 8.234 1 96.31 285 LEU B C 1
ATOM 4797 O O . LEU B 1 285 ? -18.125 8.812 7.066 1 96.31 285 LEU B O 1
ATOM 4801 N N . LEU B 1 286 ? -18.609 8.547 9.227 1 96.38 286 LEU B N 1
ATOM 4802 C CA . LEU B 1 286 ? -19.406 7.352 8.969 1 96.38 286 LEU B CA 1
ATOM 4803 C C . LEU B 1 286 ? -20.547 7.652 8 1 96.38 286 LEU B C 1
ATOM 4805 O O . LEU B 1 286 ? -20.766 6.906 7.047 1 96.38 286 LEU B O 1
ATOM 4809 N N . GLU B 1 287 ? -21.25 8.688 8.227 1 94.75 287 GLU B N 1
ATOM 4810 C CA . GLU B 1 287 ? -22.344 9.086 7.352 1 94.75 287 GLU B CA 1
ATOM 4811 C C . GLU B 1 287 ? -21.844 9.391 5.945 1 94.75 287 GLU B C 1
ATOM 4813 O O . GLU B 1 287 ? -22.469 8.992 4.957 1 94.75 287 GLU B O 1
ATOM 4818 N N . HIS B 1 288 ? -20.781 10.039 5.879 1 96.75 288 HIS B N 1
ATOM 4819 C CA . HIS B 1 288 ? -20.188 10.359 4.582 1 96.75 288 HIS B CA 1
ATOM 4820 C C . HIS B 1 288 ? -19.828 9.094 3.812 1 96.75 288 HIS B C 1
ATOM 4822 O O . HIS B 1 288 ? -20.094 9 2.613 1 96.75 288 HIS B O 1
ATOM 4828 N N . LEU B 1 289 ? -19.219 8.156 4.508 1 97 289 LEU B N 1
ATOM 4829 C CA . LEU B 1 289 ? -18.797 6.906 3.875 1 97 289 LEU B CA 1
ATOM 4830 C C . LEU B 1 289 ? -20.016 6.117 3.393 1 97 289 LEU B C 1
ATOM 4832 O O . LEU B 1 289 ? -19.984 5.539 2.303 1 97 289 LEU B O 1
ATOM 4836 N N . ARG B 1 290 ? -21.047 6.16 4.168 1 94.88 290 ARG B N 1
ATOM 4837 C CA . ARG B 1 290 ? -22.297 5.508 3.771 1 94.88 290 ARG B CA 1
ATOM 4838 C C . ARG B 1 290 ? -22.844 6.105 2.48 1 94.88 290 ARG B C 1
ATOM 4840 O O . ARG B 1 290 ? -23.297 5.375 1.594 1 94.88 290 ARG B O 1
ATOM 4847 N N . GLN B 1 291 ? -22.719 7.32 2.357 1 93.94 291 GLN B N 1
ATOM 4848 C CA . GLN B 1 291 ? -23.297 8.039 1.225 1 93.94 291 GLN B CA 1
ATOM 4849 C C . GLN B 1 291 ? -22.422 7.895 -0.018 1 93.94 291 GLN B C 1
ATOM 4851 O O . GLN B 1 291 ? -22.922 7.938 -1.144 1 93.94 291 GLN B O 1
ATOM 4856 N N . SER B 1 292 ? -21.172 7.719 0.226 1 94.38 292 SER B N 1
ATOM 4857 C CA . SER B 1 292 ? -20.234 7.734 -0.894 1 94.38 292 SER B CA 1
ATOM 4858 C C . SER B 1 292 ? -20.031 6.336 -1.463 1 94.38 292 SER B C 1
ATOM 4860 O O . SER B 1 292 ? -19.344 6.164 -2.471 1 94.38 292 SER B O 1
ATOM 4862 N N . ARG B 1 293 ? -20.594 5.316 -0.833 1 92.94 293 ARG B N 1
ATOM 4863 C CA . ARG B 1 293 ? -20.359 3.957 -1.306 1 92.94 293 ARG B CA 1
ATOM 4864 C C . ARG B 1 293 ? -20.828 3.791 -2.748 1 92.94 293 ARG B C 1
ATOM 4866 O O . ARG B 1 293 ? -21.875 4.32 -3.131 1 92.94 293 ARG B O 1
ATOM 4873 N N . PRO B 1 294 ? -20.047 3.102 -3.545 1 91.75 294 PRO B N 1
ATOM 4874 C CA . PRO B 1 294 ? -20.438 2.891 -4.941 1 91.75 294 PRO B CA 1
ATOM 4875 C C . PRO B 1 294 ? -21.75 2.115 -5.07 1 91.75 294 PRO B C 1
ATOM 4877 O O . PRO B 1 294 ? -22 1.199 -4.285 1 91.75 294 PRO B O 1
ATOM 4880 N N . VAL B 1 295 ? -22.469 2.424 -6.074 1 88.12 295 VAL B N 1
ATOM 4881 C CA . VAL B 1 295 ? -23.75 1.781 -6.348 1 88.12 295 VAL B CA 1
ATOM 4882 C C . VAL B 1 295 ? -23.531 0.303 -6.66 1 88.12 295 VAL B C 1
ATOM 4884 O O . VAL B 1 295 ? -24.344 -0.545 -6.281 1 88.12 295 VAL B O 1
ATOM 4887 N N . ALA B 1 296 ? -22.438 -0.012 -7.246 1 87.38 296 ALA B N 1
ATOM 4888 C CA . ALA B 1 296 ? -22.109 -1.365 -7.68 1 87.38 296 ALA B CA 1
ATOM 4889 C C . ALA B 1 296 ? -22.016 -2.314 -6.488 1 87.38 296 ALA B C 1
ATOM 4891 O O . ALA B 1 296 ? -22.078 -3.535 -6.652 1 87.38 296 ALA B O 1
ATOM 4892 N N . TRP B 1 297 ? -21.828 -1.728 -5.316 1 91.31 297 TRP B N 1
ATOM 4893 C CA . TRP B 1 297 ? -21.656 -2.557 -4.125 1 91.31 297 TRP B CA 1
ATOM 4894 C C . TRP B 1 297 ? -23 -2.996 -3.574 1 91.31 297 TRP B C 1
ATOM 4896 O O . TRP B 1 297 ? -23.078 -3.922 -2.764 1 91.31 297 TRP B O 1
ATOM 4906 N N . GLN B 1 298 ? -24.016 -2.258 -3.918 1 83.06 298 GLN B N 1
ATOM 4907 C CA . GLN B 1 298 ? -25.344 -2.451 -3.346 1 83.06 298 GLN B CA 1
ATOM 4908 C C . GLN B 1 298 ? -26.125 -3.502 -4.129 1 83.06 298 GLN B C 1
ATOM 4910 O O . GLN B 1 298 ? -27.156 -3.988 -3.658 1 83.06 298 GLN B O 1
ATOM 4915 N N . THR B 1 299 ? -25.75 -3.795 -5.363 1 65.25 299 THR B N 1
ATOM 4916 C CA . THR B 1 299 ? -26.547 -4.66 -6.219 1 65.25 299 THR B CA 1
ATOM 4917 C C . THR B 1 299 ? -26.531 -6.098 -5.707 1 65.25 299 THR B C 1
ATOM 4919 O O . THR B 1 299 ? -25.469 -6.672 -5.492 1 65.25 299 THR B O 1
ATOM 4922 N N . PRO B 1 300 ? -27.609 -6.445 -5.211 1 56.75 300 PRO B N 1
ATOM 4923 C CA . PRO B 1 300 ? -27.766 -7.855 -4.832 1 56.75 300 PRO B CA 1
ATOM 4924 C C . PRO B 1 300 ? -27.312 -8.812 -5.93 1 56.75 300 PRO B C 1
ATOM 4926 O O . PRO B 1 300 ? -27.359 -8.477 -7.113 1 56.75 300 PRO B O 1
ATOM 4929 N N . GLN B 1 301 ? -26.188 -9.398 -5.73 1 50.56 301 GLN B N 1
ATOM 4930 C CA . GLN B 1 301 ? -25.812 -10.383 -6.734 1 50.56 301 GLN B CA 1
ATOM 4931 C C . GLN B 1 301 ? -27.047 -11.016 -7.371 1 50.56 301 GLN B C 1
ATOM 4933 O O . GLN B 1 301 ? -27.953 -11.469 -6.664 1 50.56 301 GLN B O 1
ATOM 4938 N N . LYS B 1 302 ? -27.547 -10.523 -8.406 1 41.53 302 LYS B N 1
ATOM 4939 C CA . LYS B 1 302 ? -28.609 -11.234 -9.117 1 41.53 302 LYS B CA 1
ATOM 4940 C C . LYS B 1 302 ? -28.344 -12.742 -9.125 1 41.53 302 LYS B C 1
ATOM 4942 O O . LYS B 1 302 ? -27.297 -13.188 -9.594 1 41.53 302 LYS B O 1
ATOM 4947 N N . THR B 1 303 ? -28.703 -13.469 -8.102 1 38.56 303 THR B N 1
ATOM 4948 C CA . THR B 1 303 ? -28.875 -14.875 -8.445 1 38.56 303 THR B CA 1
ATOM 4949 C C . THR B 1 303 ? -29.562 -15.016 -9.805 1 38.56 303 THR B C 1
ATOM 4951 O O . THR B 1 303 ? -30.672 -14.516 -10.008 1 38.56 303 THR B O 1
ATOM 4954 N N . ASN B 1 304 ? -28.859 -14.812 -10.844 1 34.38 304 ASN B N 1
ATOM 4955 C CA . ASN B 1 304 ? -29.484 -15.18 -12.109 1 34.38 304 ASN B CA 1
ATOM 4956 C C . ASN B 1 304 ? -30.328 -16.438 -11.969 1 34.38 304 ASN B C 1
ATOM 4958 O O . ASN B 1 304 ? -29.797 -17.547 -11.883 1 34.38 304 ASN B O 1
ATOM 4962 N N . THR B 1 305 ? -31.375 -16.469 -11.156 1 34.56 305 THR B N 1
ATOM 4963 C CA . THR B 1 305 ? -32.375 -17.5 -11.383 1 34.56 305 THR B CA 1
ATOM 4964 C C . THR B 1 305 ? -32.844 -17.516 -12.836 1 34.56 305 THR B C 1
ATOM 4966 O O . THR B 1 305 ? -33.75 -16.766 -13.211 1 34.56 305 THR B O 1
ATOM 4969 N N . ALA B 1 306 ? -32.062 -17.266 -13.805 1 33.09 306 ALA B N 1
ATOM 4970 C CA . ALA B 1 306 ? -32.531 -17.547 -15.164 1 33.09 306 ALA B CA 1
ATOM 4971 C C . ALA B 1 306 ? -33.125 -18.969 -15.25 1 33.09 306 ALA B C 1
ATOM 4973 O O . ALA B 1 306 ? -32.375 -19.953 -15.156 1 33.09 306 ALA B O 1
ATOM 4974 N N . VAL B 1 307 ? -34.281 -19.297 -14.594 1 30.41 307 VAL B N 1
ATOM 4975 C CA . VAL B 1 307 ? -35.125 -20.406 -15.078 1 30.41 307 VAL B CA 1
ATOM 4976 C C . VAL B 1 307 ? -35.188 -20.344 -16.609 1 30.41 307 VAL B C 1
ATOM 4978 O O . VAL B 1 307 ? -35.656 -19.359 -17.172 1 30.41 307 VAL B O 1
ATOM 4981 N N . ASN B 1 308 ? -34.219 -20.953 -17.328 1 28.45 308 ASN B N 1
ATOM 4982 C CA . ASN B 1 308 ? -34.375 -21.391 -18.703 1 28.45 308 ASN B CA 1
ATOM 4983 C C . ASN B 1 308 ? -35.781 -21.859 -19.016 1 28.45 308 ASN B C 1
ATOM 4985 O O . ASN B 1 308 ? -36.219 -22.891 -18.5 1 28.45 308 ASN B O 1
ATOM 4989 N N . THR B 1 309 ? -36.781 -21.016 -18.891 1 28.67 309 THR B N 1
ATOM 4990 C CA . THR B 1 309 ? -38 -21.469 -19.562 1 28.67 309 THR B CA 1
ATOM 4991 C C . THR B 1 309 ? -37.656 -22.047 -20.938 1 28.67 309 THR B C 1
ATOM 4993 O O . THR B 1 309 ? -37 -21.391 -21.734 1 28.67 309 THR B O 1
ATOM 4996 N N . PRO B 1 310 ? -37.719 -23.406 -21.078 1 28.62 310 PRO B N 1
ATOM 4997 C CA . PRO B 1 310 ? -37.5 -24.141 -22.328 1 28.62 310 PRO B CA 1
ATOM 4998 C C . PRO B 1 310 ? -38.156 -23.453 -23.531 1 28.62 310 PRO B C 1
ATOM 5000 O O . PRO B 1 310 ? -39.312 -23.016 -23.453 1 28.62 310 PRO B O 1
ATOM 5003 N N . ALA B 1 311 ? -37.469 -22.516 -24.141 1 26.95 311 ALA B N 1
ATOM 5004 C CA . ALA B 1 311 ? -37.969 -22.031 -25.422 1 26.95 311 ALA B CA 1
ATOM 5005 C C . ALA B 1 311 ? -38.656 -23.141 -26.219 1 26.95 311 ALA B C 1
ATOM 5007 O O . ALA B 1 311 ? -38.062 -24.203 -26.438 1 26.95 311 ALA B O 1
ATOM 5008 N N . SER B 1 312 ? -39.938 -23.375 -25.969 1 26.8 312 SER B N 1
ATOM 5009 C CA . SER B 1 312 ? -40.75 -24.188 -26.859 1 26.8 312 SER B CA 1
ATOM 5010 C C . SER B 1 312 ? -40.406 -23.938 -28.328 1 26.8 312 SER B C 1
ATOM 5012 O O . SER B 1 312 ? -40.625 -22.828 -28.828 1 26.8 312 SER B O 1
ATOM 5014 N N . CYS B 1 313 ? -39.125 -24.219 -28.703 1 23.62 313 CYS B N 1
ATOM 5015 C CA . CYS B 1 313 ? -38.844 -24.281 -30.125 1 23.62 313 CYS B CA 1
ATOM 5016 C C . CYS B 1 313 ? -40 -24.891 -30.891 1 23.62 313 CYS B C 1
ATOM 5018 O O . CYS B 1 313 ? -40.281 -26.078 -30.734 1 23.62 313 CYS B O 1
ATOM 5020 N N . THR B 1 314 ? -41.125 -24.188 -30.859 1 24.47 314 THR B N 1
ATOM 5021 C CA . THR B 1 314 ? -42.25 -24.5 -31.75 1 24.47 314 THR B CA 1
ATOM 5022 C C . THR B 1 314 ? -41.719 -24.938 -33.125 1 24.47 314 THR B C 1
ATOM 5024 O O . THR B 1 314 ? -40.938 -24.219 -33.75 1 24.47 314 THR B O 1
ATOM 5027 N N . GLN B 1 315 ? -41.531 -26.312 -33.25 1 24.05 315 GLN B N 1
ATOM 5028 C CA . GLN B 1 315 ? -41.344 -27.125 -34.438 1 24.05 315 GLN B CA 1
ATOM 5029 C C . GLN B 1 315 ? -42.188 -26.625 -35.594 1 24.05 315 GLN B C 1
ATOM 5031 O O . GLN B 1 315 ? -43.438 -26.688 -35.5 1 24.05 315 GLN B O 1
ATOM 5036 N N . LEU B 1 316 ? -41.938 -25.281 -36 1 23.53 316 LEU B N 1
ATOM 5037 C CA . LEU B 1 316 ? -42.656 -24.891 -37.188 1 23.53 316 LEU B CA 1
ATOM 5038 C C . LEU B 1 316 ? -42.625 -26 -38.25 1 23.53 316 LEU B C 1
ATOM 5040 O O . LEU B 1 316 ? -41.531 -26.328 -38.75 1 23.53 316 LEU B O 1
ATOM 5044 N N . HIS B 1 317 ? -43.344 -27.094 -38.031 1 24.55 317 HIS B N 1
ATOM 5045 C CA . HIS B 1 317 ? -43.688 -28.172 -38.938 1 24.55 317 HIS B CA 1
ATOM 5046 C C . HIS B 1 317 ? -44.094 -27.594 -40.312 1 24.55 317 HIS B C 1
ATOM 5048 O O . HIS B 1 317 ? -45.156 -26.953 -40.406 1 24.55 317 HIS B O 1
ATOM 5054 N N . SER B 1 318 ? -43.156 -26.797 -40.938 1 24.62 318 SER B N 1
ATOM 5055 C CA . SER B 1 318 ? -43.656 -26.469 -42.281 1 24.62 318 SER B CA 1
ATOM 5056 C C . SER B 1 318 ? -44.094 -27.719 -43.031 1 24.62 318 SER B C 1
ATOM 5058 O O . SER B 1 318 ? -43.375 -28.734 -43.031 1 24.62 318 SER B O 1
ATOM 5060 N N . PRO B 1 319 ? -45.375 -27.906 -43.281 1 25.16 319 PRO B N 1
ATOM 5061 C CA . PRO B 1 319 ? -46.031 -28.984 -44.031 1 25.16 319 PRO B CA 1
ATOM 5062 C C . PRO B 1 319 ? -45.375 -29.25 -45.375 1 25.16 319 PRO B C 1
ATOM 5064 O O . PRO B 1 319 ? -45.062 -28.297 -46.125 1 25.16 319 PRO B O 1
ATOM 5067 N N . ALA B 1 320 ? -44.281 -30.156 -45.438 1 24.28 320 ALA B N 1
ATOM 5068 C CA . ALA B 1 320 ? -43.875 -30.703 -46.719 1 24.28 320 ALA B CA 1
ATOM 5069 C C . ALA B 1 320 ? -45.094 -31.094 -47.531 1 24.28 320 ALA B C 1
ATOM 5071 O O . ALA B 1 320 ? -45.938 -31.891 -47.125 1 24.28 320 ALA B O 1
ATOM 5072 N N . THR B 1 321 ? -45.656 -30.156 -48.312 1 23.34 321 THR B N 1
ATOM 5073 C CA . THR B 1 321 ? -46.594 -30.406 -49.375 1 23.34 321 THR B CA 1
ATOM 5074 C C . THR B 1 321 ? -46.156 -31.609 -50.219 1 23.34 321 THR B C 1
ATOM 5076 O O . THR B 1 321 ? -45 -31.719 -50.562 1 23.34 321 THR B O 1
ATOM 5079 N N . ASP B 1 322 ? -46.906 -32.719 -50.219 1 22.14 322 ASP B N 1
ATOM 5080 C CA . ASP B 1 322 ? -47.094 -33.906 -51.031 1 22.14 322 ASP B CA 1
ATOM 5081 C C . ASP B 1 322 ? -47.062 -33.562 -52.531 1 22.14 322 ASP B C 1
ATOM 5083 O O . ASP B 1 322 ? -48 -32.938 -53.062 1 22.14 322 ASP B O 1
ATOM 5087 N N . ILE B 1 323 ? -46.156 -32.719 -53.094 1 24.12 323 ILE B N 1
ATOM 5088 C CA . ILE B 1 323 ? -46.375 -32.719 -54.531 1 24.12 323 ILE B CA 1
ATOM 5089 C C . ILE B 1 323 ? -46.25 -34.125 -55.125 1 24.12 323 ILE B C 1
ATOM 5091 O O . ILE B 1 323 ? -45.25 -34.781 -54.906 1 24.12 323 ILE B O 1
ATOM 5095 N N . SER B 1 324 ? -47.406 -34.812 -55.5 1 21.66 324 SER B N 1
ATOM 5096 C CA . SER B 1 324 ? -47.906 -35.906 -56.344 1 21.66 324 SER B CA 1
ATOM 5097 C C . SER B 1 324 ? -47.219 -35.875 -57.719 1 21.66 324 SER B C 1
ATOM 5099 O O . SER B 1 324 ? -47.25 -36.844 -58.438 1 21.66 324 SER B O 1
ATOM 5101 N N . HIS B 1 325 ? -46.281 -35.156 -58.312 1 24.66 325 HIS B N 1
ATOM 5102 C CA . HIS B 1 325 ? -46 -35.938 -59.531 1 24.66 325 HIS B CA 1
ATOM 5103 C C . HIS B 1 325 ? -45.031 -37.062 -59.219 1 24.66 325 HIS B C 1
ATOM 5105 O O . HIS B 1 325 ? -44.156 -36.938 -58.375 1 24.66 325 HIS B O 1
#

Sequence (650 aa):
MPDLDELLAFNRVMESGSLTRSAAELGLAKSTLSRRITQLEARLGQPLLKRQANQLLPTEAGHRYYEISQKILELAGEGQRALDSLREEVSGELLVEAHRTLTRSWLGRSVRDFLNKHPAINVALHTRPVPPRDPEFHGISVWLGEVGEGGLRQELIGRLARGIYAHPEYLEHHGYPDHPQALTRHSWIDMIGETNSGLVLTHPDGSEFNFRPPPSRLRVDQPMLHIDAIAGGGGIGVLPCWIAESRERAHPGELVRCLDAWQLKPLDVTLLYGFGHQPRKVTALLEHLRQSRPVAWQTPQKTNTAVNTPASCTQLHSPATDISHMPDLDELLAFNRVMESGSLTRSAAELGLAKSTLSRRITQLEARLGQPLLKRQANQLLPTEAGHRYYEISQKILELAGEGQRALDSLREEVSGELLVEAHRTLTRSWLGRSVRDFLNKHPAINVALHTRPVPPRDPEFHGISVWLGEVGEGGLRQELIGRLARGIYAHPEYLEHHGYPDHPQALTRHSWIDMIGETNSGLVLTHPDGSEFNFRPPPSRLRVDQPMLHIDAIAGGGGIGVLPCWIAESRERAHPGELVRCLDAWQLKPLDVTLLYGFGHQPRKVTALLEHLRQSRPVAWQTPQKTNTAVNTPASCTQLHSPATDISH

Organism: NCBI:txid1178482

InterPro domains:
  IPR000847 LysR, HTH, N-terminal domain [PF00126] (4-63)
  IPR000847 LysR, HTH, N-terminal domain [PS50931] (2-59)
  IPR005119 LysR, substrate-binding [PF03466] (88-292)
  IPR036388 Winged helix-like DNA-binding domain superfamily [G3DSA:1.10.10.10] (2-88)
  IPR036390 Winged helix DNA-binding domain superfamily [SSF46785] (3-88)
  IPR058163 LysR-type transcriptional regulator, proteobacterial-type [PTHR30537] (1-293)

Nearest PDB structures (foldseek):
  3t1b-assembly1_C  TM=7.569E-01  e=6.738E-26  Vibrio cholerae
  3t1b-assembly1_B  TM=7.365E-01  e=5.328E-25  Vibrio cholerae
  3t1b-assembly1_D  TM=6.592E-01  e=3.108E-24  Vibrio cholerae
  3hhg-assembly1_D  TM=5.943E-01  e=1.291E-20  Neisseria meningitidis serogroup B
  7d98-assembly1_Q  TM=4.837E-01  e=6.057E-17  Cupriavidus necator

Foldseek 3Di:
DQDLVLLQLLLLCAVVQDLVVSCVVVVHPSVVSVVSQVVVCVVVVHHQWDDDPPTIDGDPVVVVVSVVSVVVNLVVVVVVLVVCLVVPQQAEEAEEEEAQQCCPPFVVVLVVVLCVVRVRYHYDYYYDPADDQDLSDQHKYKYKADNPDHQWDKAFLFWFWKFKKAFPVLCVVQNADPDLVCQQSKAEEEEVPPQCVFFWKAALVGDIDTHRHDDHPYYHNHVVVRLCCRLVGVIMYMDGPVVVVVVCVVPPRSMDTGPVRITTDIMTTIMIHHDDDHRPNRVSSVVSCSVRDDPNGHDDPPSCPPPPPPPPPPPPPPDPPPPPD/DQDLVLLQLLLLCQVVQDLVVSCVVVVHPSVVSVVSQVVVCVVVVHHQWDDDPPTIHGDPVVVVVSVVSLVVNLVVVVVVLVVCLVVPQQAEEAEEEEAQQCCPPFVVVLVVVLCVVRVRYHYDYYYDPADDQDLSDQHKYKYKADNPDHQWDKDFLFWFWKFKKAFPVLCVVQNADPDLVCQQSKAEEEEPPPQCVFFWKAALVGDIDTGRHDDHPYYHNHVVVRLCCRLVGVIMYMDGPVVVVVVCVVPPRSMDTGPVRITTDIMTTIMIHHDDDHRPNRVSSVVSCSVRDDPNGHDDPPSCPVPPPPPPPVPPPPPPPPPPD

Radius of gyration: 30.21 Å; Cα contacts (8 Å, |Δi|>4): 1061; chains: 2; bounding box: 77×115×104 Å